Protein 5J8Q (pdb70)

CATH classification: 3.90.1150.10 (+1 more: 3.40.640.10)

Radius of gyration: 22.77 Å; Cα contacts (8 Å, |Δi|>4): 820; chains: 1; bounding box: 56×78×43 Å

Sequence (412 aa):
MNITDIREQFPILHQQVNGHDLVYLDSAATSQKPRAVIETLDKYYNQYNSNVHRGVHTLGTRATDGYEGAREKVRKFINAKSMAEIIFTKGTTTSLNMVALSSYARANLKPGDEVVITYMEHHANIIIPWQQAVKATGATLKYIPLQEDGTISLEDVRETVTSNTKIVAVSHVSNVLGTVNPIKEMAKIAHDNGAVIVVDGAQSTPHMKIDVQDLDCDFFALSSHKMCGPTGVGVLYGKKALLENMEPAEFGGEMIDFVGLYESTWKELPWKFEAGTPIIAGAIGLGAAIDFLEEIGLDEISRRHEHKLAAYALERFRQLDGVTVYGPEERAGLVTFNLDDVHPHDVATVLDAEGIAVRAGHHAQPLMKWLDVTATARASFYLYNTEEEIIDKLVEALQKTKEYFTNVFSGHHHHH

Structure (mmCIF, N/CA/C/O backbone):
data_5J8Q
#
_entry.id   5J8Q
#
_cell.length_a   93.191
_cell.length_b   93.191
_cell.length_c   130.543
_cell.angle_alpha   90.00
_cell.angle_beta   90.00
_cell.angle_gamma   120.00
#
_symmetry.space_group_name_H-M   'P 31 2 1'
#
loop_
_entity.id
_entity.type
_entity.pdbx_description
1 polymer 'Cysteine desulfurase SufS'
2 non-polymer "PYRIDOXAL-5'-PHOSPHATE"
3 non-polymer ALANINE
4 water water
#
loop_
_atom_site.group_PDB
_atom_site.id
_atom_site.type_symbol
_atom_site.label_atom_id
_atom_site.label_alt_id
_atom_site.label_comp_id
_atom_site.label_asym_id
_atom_site.label_entity_id
_atom_site.label_seq_id
_atom_site.pdbx_PDB_ins_code
_atom_site.Cartn_x
_atom_site.Cartn_y
_atom_site.Cartn_z
_atom_site.occupancy
_atom_site.B_iso_or_equiv
_atom_site.auth_seq_id
_atom_site.auth_comp_id
_atom_site.auth_asym_id
_atom_site.auth_atom_id
_atom_site.pdbx_PDB_model_num
ATOM 1 N N . MET A 1 1 ? 68.929 11.764 65.930 1.00 76.99 1 MET A N 1
ATOM 2 C CA . MET A 1 1 ? 68.281 13.002 65.396 1.00 74.26 1 MET A CA 1
ATOM 3 C C . MET A 1 1 ? 69.250 13.977 64.721 1.00 61.44 1 MET A C 1
ATOM 4 O O . MET A 1 1 ? 68.787 14.964 64.154 1.00 75.73 1 MET A O 1
ATOM 9 N N . ASN A 1 2 ? 70.571 13.772 64.795 1.00 57.72 2 ASN A N 1
ATOM 10 C CA . ASN A 1 2 ? 71.443 14.657 64.051 1.00 49.45 2 ASN A CA 1
ATOM 11 C C . ASN A 1 2 ? 70.863 14.859 62.615 1.00 37.80 2 ASN A C 1
ATOM 12 O O . ASN A 1 2 ? 70.775 13.911 61.822 1.00 39.93 2 ASN A O 1
ATOM 17 N N . ILE A 1 3 ? 70.467 16.088 62.286 1.00 38.45 3 ILE A N 1
ATOM 18 C CA . ILE A 1 3 ? 69.750 16.375 61.026 1.00 36.89 3 ILE A CA 1
ATOM 19 C C . ILE A 1 3 ? 70.639 16.178 59.811 1.00 33.73 3 ILE A C 1
ATOM 20 O O . ILE A 1 3 ? 70.148 15.771 58.727 1.00 29.85 3 ILE A O 1
ATOM 25 N N . THR A 1 4 ? 71.937 16.453 59.944 1.00 37.11 4 THR A N 1
ATOM 26 C CA . THR A 1 4 ? 72.857 16.153 58.833 1.00 39.41 4 THR A CA 1
ATOM 27 C C . THR A 1 4 ? 72.883 14.676 58.516 1.00 36.16 4 THR A C 1
ATOM 28 O O . THR A 1 4 ? 72.895 14.303 57.331 1.00 37.18 4 THR A O 1
ATOM 32 N N . ASP A 1 5 ? 72.900 13.838 59.561 1.00 36.84 5 ASP A N 1
ATOM 33 C CA . ASP A 1 5 ? 72.927 12.388 59.345 1.00 38.78 5 ASP A CA 1
ATOM 34 C C . ASP A 1 5 ? 71.622 11.902 58.777 1.00 35.25 5 ASP A C 1
ATOM 35 O O . ASP A 1 5 ? 71.630 10.921 58.034 1.00 34.20 5 ASP A O 1
ATOM 40 N N . ILE A 1 6 ? 70.504 12.512 59.179 1.00 31.27 6 ILE A N 1
ATOM 41 C CA . ILE A 1 6 ? 69.218 12.146 58.591 1.00 26.03 6 ILE A CA 1
ATOM 42 C C . ILE A 1 6 ? 69.215 12.482 57.096 1.00 24.14 6 ILE A C 1
ATOM 43 O O . ILE A 1 6 ? 68.894 11.627 56.259 1.00 23.06 6 ILE A O 1
ATOM 48 N N . ARG A 1 7 ? 69.604 13.726 56.778 1.00 23.92 7 ARG A N 1
ATOM 49 C CA . ARG A 1 7 ? 69.559 14.167 55.381 1.00 22.39 7 ARG A CA 1
ATOM 50 C C . ARG A 1 7 ? 70.474 13.334 54.492 1.00 24.00 7 ARG A C 1
ATOM 51 O O . ARG A 1 7 ? 70.152 13.134 53.303 1.00 24.94 7 ARG A O 1
ATOM 59 N N . GLU A 1 8 ? 71.569 12.826 55.059 1.00 23.55 8 GLU A N 1
ATOM 60 C CA . GLU A 1 8 ? 72.495 11.982 54.312 1.00 27.91 8 GLU A CA 1
ATOM 61 C C . GLU A 1 8 ? 71.859 10.682 53.777 1.00 26.39 8 GLU A C 1
ATOM 62 O O . GLU A 1 8 ? 72.336 10.131 52.801 1.00 27.49 8 GLU A O 1
ATOM 68 N N . GLN A 1 9 ? 70.789 10.215 54.409 1.00 24.36 9 GLN A N 1
ATOM 69 C CA . GLN A 1 9 ? 70.086 9.034 54.013 1.00 25.40 9 GLN A CA 1
ATOM 70 C C . GLN A 1 9 ? 69.118 9.241 52.830 1.00 22.88 9 GLN A C 1
ATOM 71 O O . GLN A 1 9 ? 68.623 8.257 52.310 1.00 24.13 9 GLN A O 1
ATOM 77 N N . PHE A 1 10 ? 68.885 10.490 52.388 1.00 21.49 10 PHE A N 1
ATOM 78 C CA . PHE A 1 10 ? 67.938 10.795 51.305 1.00 21.42 10 PHE A CA 1
ATOM 79 C C . PHE A 1 10 ? 68.683 11.292 50.073 1.00 23.05 10 PHE A C 1
ATOM 80 O O . PHE A 1 10 ? 68.993 12.480 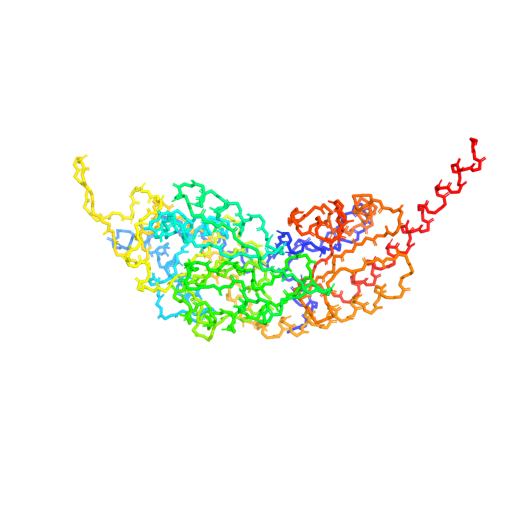49.954 1.00 23.44 10 PHE A O 1
ATOM 88 N N . PRO A 1 11 ? 68.994 10.379 49.138 1.00 22.54 11 PRO A N 1
ATOM 89 C CA . PRO A 1 11 ? 69.850 10.811 47.991 1.00 24.18 11 PRO A CA 1
ATOM 90 C C . PRO A 1 11 ? 69.295 11.921 47.197 1.00 22.04 11 PRO A C 1
ATOM 91 O O . PRO A 1 11 ? 70.071 12.726 46.643 1.00 23.08 11 PRO A O 1
ATOM 95 N N . ILE A 1 12 ? 67.990 11.991 47.100 1.00 19.23 12 ILE A N 1
ATOM 96 C CA . ILE A 1 12 ? 67.368 13.019 46.220 1.00 20.11 12 ILE A CA 1
ATOM 97 C C . ILE A 1 12 ? 67.605 14.471 46.667 1.00 20.69 12 ILE A C 1
ATOM 98 O O . ILE A 1 12 ? 67.527 15.382 45.860 1.00 21.87 12 ILE A O 1
ATOM 103 N N . LEU A 1 13 ? 67.897 14.686 47.957 1.00 20.36 13 LEU A N 1
ATOM 104 C CA . LEU A 1 13 ? 68.080 16.029 48.440 1.00 21.18 13 LEU A CA 1
ATOM 105 C C . LEU A 1 13 ? 69.400 16.670 47.956 1.00 23.70 13 LEU A C 1
ATOM 106 O O . LEU A 1 13 ? 69.563 17.883 48.021 1.00 26.98 13 LEU A O 1
ATOM 111 N N . HIS A 1 14 ? 70.338 15.845 47.477 1.00 24.57 14 HIS A N 1
ATOM 112 C CA . HIS A 1 14 ? 71.692 16.313 47.166 1.00 26.21 14 HIS A CA 1
ATOM 113 C C . HIS A 1 14 ? 71.847 16.607 45.679 1.00 24.94 14 HIS A C 1
ATOM 114 O O . HIS A 1 14 ? 72.532 15.905 44.960 1.00 28.57 14 HIS A O 1
ATOM 121 N N . GLN A 1 15 ? 71.131 17.620 45.218 1.00 24.01 15 GLN A N 1
ATOM 122 C CA . GLN A 1 15 ? 71.193 18.032 43.827 1.00 25.59 15 GLN A CA 1
ATOM 123 C C . GLN A 1 15 ? 70.838 19.494 43.722 1.00 25.06 15 GLN A C 1
ATOM 124 O O . GLN A 1 15 ? 70.343 20.080 44.676 1.00 25.18 15 GLN A O 1
ATOM 130 N N . GLN A 1 16 ? 71.088 20.063 42.553 1.00 25.92 16 GLN A N 1
ATOM 131 C CA . GLN A 1 16 ? 70.761 21.427 42.263 1.00 27.58 16 GLN A CA 1
ATOM 132 C C . GLN A 1 16 ? 69.642 21.502 41.239 1.00 29.15 16 GLN A C 1
ATOM 133 O O . GLN A 1 16 ? 69.543 20.655 40.322 1.00 30.13 16 GLN A O 1
ATOM 139 N N . VAL A 1 17 ? 68.834 22.544 41.381 1.00 26.99 17 VAL A N 1
ATOM 140 C CA . VAL A 1 17 ? 67.774 22.898 40.460 1.00 29.58 17 VAL A CA 1
ATOM 141 C C . VAL A 1 17 ? 68.012 24.340 40.023 1.00 30.95 17 VAL A C 1
ATOM 142 O O . VAL A 1 17 ? 68.127 25.196 40.870 1.00 30.11 17 VAL A O 1
ATOM 146 N N . ASN A 1 18 ? 68.068 24.599 38.705 1.00 31.63 18 ASN A N 1
ATOM 147 C CA . ASN A 1 18 ? 68.321 25.943 38.170 1.00 35.81 18 ASN A CA 1
ATOM 148 C C . ASN A 1 18 ? 69.582 26.604 38.806 1.00 36.09 18 ASN A C 1
ATOM 149 O O . ASN A 1 18 ? 69.653 27.804 38.996 1.00 40.09 18 ASN A O 1
ATOM 154 N N . GLY A 1 19 ? 70.581 25.787 39.101 1.00 36.69 19 GLY A N 1
ATOM 155 C CA . GLY A 1 19 ? 71.857 26.232 39.650 1.00 38.19 19 GLY A CA 1
ATOM 156 C C . GLY A 1 19 ? 71.839 26.592 41.119 1.00 35.13 19 GLY A C 1
ATOM 157 O O . GLY A 1 19 ? 72.786 27.206 41.614 1.00 41.04 19 GLY A O 1
ATOM 158 N N . HIS A 1 20 ? 70.805 26.167 41.827 1.00 31.49 20 HIS A N 1
ATOM 159 C CA . HIS A 1 20 ? 70.701 26.390 43.270 1.00 29.47 20 HIS A CA 1
ATOM 160 C C . HIS A 1 20 ? 70.522 25.047 43.965 1.00 28.15 20 HIS A C 1
ATOM 161 O O . HIS A 1 20 ? 69.866 24.144 43.425 1.00 28.64 20 HIS A O 1
ATOM 168 N N . ASP A 1 21 ? 71.002 24.926 45.185 1.00 29.38 21 ASP A N 1
ATOM 169 C CA . ASP A 1 21 ? 70.711 23.721 45.971 1.00 28.27 21 ASP A CA 1
ATOM 170 C C . ASP A 1 21 ? 69.187 23.565 46.111 1.00 27.31 21 ASP A C 1
ATOM 171 O O . ASP A 1 21 ? 68.450 24.510 46.394 1.00 27.78 21 ASP A O 1
ATOM 176 N N . LEU A 1 22 ? 68.728 22.350 45.879 1.00 24.69 22 LEU A N 1
ATOM 177 C CA . LEU A 1 22 ? 67.324 22.003 46.034 1.00 22.39 22 LEU A CA 1
ATOM 178 C C . LEU A 1 22 ? 66.875 22.282 47.467 1.00 22.45 22 LEU A C 1
ATOM 179 O O . LEU A 1 22 ? 67.546 21.896 48.425 1.00 22.30 22 LEU A O 1
ATOM 184 N N . VAL A 1 23 ? 65.734 22.943 47.584 1.00 21.68 23 VAL A N 1
ATOM 185 C CA . VAL A 1 23 ? 65.062 23.123 48.884 1.00 22.01 23 VAL A CA 1
ATOM 186 C C . VAL A 1 23 ? 63.660 22.547 48.684 1.00 21.44 23 VAL A C 1
ATOM 187 O O . VAL A 1 23 ? 62.776 23.182 48.110 1.00 22.57 23 VAL A O 1
ATOM 191 N N . TYR A 1 24 ? 63.472 21.309 49.136 1.00 21.23 24 TYR A N 1
ATOM 192 C CA . TYR A 1 24 ? 62.214 20.584 48.911 1.00 20.77 24 TYR A CA 1
ATOM 193 C C . TYR A 1 24 ? 61.235 20.840 50.057 1.00 20.58 24 TYR A C 1
ATOM 194 O O . TYR A 1 24 ? 61.438 20.325 51.134 1.00 22.96 24 TYR A O 1
ATOM 203 N N . LEU A 1 25 ? 60.224 21.676 49.811 1.00 19.50 25 LEU A N 1
ATOM 204 C CA . LEU A 1 25 ? 59.224 22.036 50.814 1.00 20.70 25 LEU A CA 1
ATOM 205 C C . LEU A 1 25 ? 57.841 21.627 50.337 1.00 21.37 25 LEU A C 1
ATOM 206 O O . LEU A 1 25 ? 56.881 22.386 50.472 1.00 21.14 25 LEU A O 1
ATOM 211 N N . ASP A 1 26 ? 57.726 20.423 49.770 1.00 20.73 26 ASP A N 1
ATOM 212 C CA . ASP A 1 26 ? 56.450 19.943 49.269 1.00 20.30 26 ASP A CA 1
ATOM 213 C C . ASP A 1 26 ? 56.143 18.530 49.755 1.00 20.60 26 ASP A C 1
ATOM 214 O O . ASP A 1 26 ? 55.491 17.751 49.058 1.00 20.38 26 ASP A O 1
ATOM 219 N N . SER A 1 27 ? 56.597 18.205 50.975 1.00 19.97 27 SER A N 1
ATOM 220 C CA . SER A 1 27 ? 56.346 16.888 51.541 1.00 20.42 27 SER A CA 1
ATOM 221 C C . SER A 1 27 ? 54.883 16.566 51.757 1.00 22.67 27 SER A C 1
ATOM 222 O O . SER A 1 27 ? 54.525 15.386 51.736 1.00 22.56 27 SER A O 1
ATOM 225 N N . ALA A 1 28 ? 54.033 17.562 51.941 1.00 21.82 28 ALA A N 1
ATOM 226 C CA . ALA A 1 28 ? 52.574 17.333 52.029 1.00 23.27 28 ALA A CA 1
ATOM 227 C C . ALA A 1 28 ? 51.954 16.819 50.738 1.00 23.45 28 ALA A C 1
ATOM 228 O O . ALA A 1 28 ? 50.891 16.265 50.783 1.00 28.02 28 ALA A O 1
ATOM 230 N N . ALA A 1 29 ? 52.614 17.066 49.603 1.00 20.01 29 ALA A N 1
ATOM 231 C CA . ALA A 1 29 ? 52.213 16.478 48.333 1.00 21.80 29 ALA A CA 1
ATOM 232 C C . ALA A 1 29 ? 52.766 15.062 48.214 1.00 20.42 29 ALA A C 1
ATOM 233 O O . ALA A 1 29 ? 52.025 14.148 47.872 1.00 21.63 29 ALA A O 1
ATOM 235 N N . THR A 1 30 ? 54.053 14.896 48.460 1.00 20.36 30 THR A N 1
ATOM 236 C CA . THR A 1 30 ? 54.664 13.580 48.613 1.00 18.62 30 THR A CA 1
ATOM 237 C C . THR A 1 30 ? 56.005 13.705 49.317 1.00 18.91 30 THR A C 1
ATOM 238 O O . THR A 1 30 ? 56.704 14.698 49.158 1.00 20.43 30 THR A O 1
ATOM 242 N N . SER A 1 31 ? 56.353 12.661 50.075 1.00 17.12 31 SER A N 1
ATOM 243 C CA . SER A 1 31 ? 57.621 12.668 50.817 1.00 17.60 31 SER A CA 1
ATOM 244 C C . SER A 1 31 ? 58.755 12.063 49.978 1.00 18.56 31 SER A C 1
ATOM 245 O O . SER A 1 31 ? 58.529 11.316 49.018 1.00 19.64 31 SER A O 1
ATOM 248 N N . GLN A 1 32 ? 59.966 12.365 50.378 1.00 18.20 32 GLN A N 1
ATOM 249 C CA . GLN A 1 32 ? 61.134 11.716 49.840 1.00 19.05 32 GLN A CA 1
ATOM 250 C C . GLN A 1 32 ? 61.532 10.459 50.609 1.00 19.82 32 GLN A C 1
ATOM 251 O O . GLN A 1 32 ? 61.061 10.237 51.719 1.00 20.69 32 GLN A O 1
ATOM 257 N N . LYS A 1 33 ? 62.336 9.590 49.993 1.00 19.46 33 LYS A N 1
ATOM 258 C CA . LYS A 1 33 ? 62.598 8.261 50.527 1.00 19.04 33 LYS A CA 1
ATOM 259 C C . LYS A 1 33 ? 64.047 8.088 50.936 1.00 19.99 33 LYS A C 1
ATOM 260 O O . LYS A 1 33 ? 64.981 8.527 50.234 1.00 21.32 33 LYS A O 1
ATOM 266 N N . PRO A 1 34 ? 64.263 7.433 52.063 1.00 19.27 34 PRO A N 1
ATOM 267 C CA . PRO A 1 34 ? 65.626 7.126 52.472 1.00 20.06 34 PRO A CA 1
ATOM 268 C C . PRO A 1 34 ? 66.167 5.885 51.749 1.00 19.94 34 PRO A C 1
ATOM 269 O O . PRO A 1 34 ? 65.380 5.050 51.266 1.00 20.18 34 PRO A O 1
ATOM 273 N N . ARG A 1 35 ? 67.482 5.733 51.764 1.00 20.27 35 ARG A N 1
ATOM 274 C CA . ARG A 1 35 ? 68.121 4.569 51.175 1.00 21.86 35 ARG A CA 1
ATOM 275 C C . ARG A 1 35 ? 67.563 3.252 51.735 1.00 21.26 35 ARG A C 1
ATOM 276 O O . ARG A 1 35 ? 67.428 2.297 51.005 1.00 23.13 35 ARG A O 1
ATOM 284 N N . ALA A 1 36 ? 67.242 3.209 53.022 1.00 21.34 36 ALA A N 1
ATOM 285 C CA . ALA A 1 36 ? 66.695 2.000 53.617 1.00 23.94 36 ALA A CA 1
ATOM 286 C C . ALA A 1 36 ? 65.452 1.480 52.893 1.00 22.43 36 ALA A C 1
ATOM 287 O O . ALA A 1 36 ? 65.282 0.284 52.748 1.00 24.52 36 ALA A O 1
ATOM 289 N N . VAL A 1 37 ? 64.599 2.404 52.441 1.00 19.80 37 VAL A N 1
ATOM 290 C CA . VAL A 1 37 ? 63.397 2.039 51.707 1.00 19.12 37 VAL A CA 1
ATOM 291 C C . VAL A 1 37 ? 63.716 1.642 50.253 1.00 18.82 37 VAL A C 1
ATOM 292 O O . VAL A 1 37 ? 63.253 0.597 49.750 1.00 19.42 37 VAL A O 1
ATOM 296 N N . ILE A 1 38 ? 64.522 2.454 49.613 1.00 18.36 38 ILE A N 1
ATOM 297 C CA . ILE A 1 38 ? 64.860 2.190 48.220 1.00 19.49 38 ILE A CA 1
ATOM 298 C C . ILE A 1 38 ? 65.591 0.837 48.082 1.00 21.12 38 ILE A C 1
ATOM 299 O O . ILE A 1 38 ? 65.269 0.008 47.207 1.00 21.42 38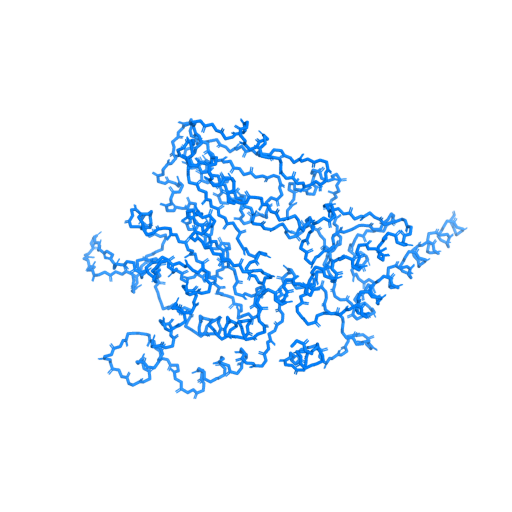 ILE A O 1
ATOM 304 N N . GLU A 1 39 ? 66.518 0.580 48.991 1.00 19.68 39 GLU A N 1
ATOM 305 C CA . GLU A 1 39 ? 67.261 -0.675 49.017 1.00 21.73 39 GLU A CA 1
ATOM 306 C C . GLU A 1 39 ? 66.395 -1.871 49.370 1.00 20.78 39 GLU A C 1
ATOM 307 O O . GLU A 1 39 ? 66.727 -3.002 48.983 1.00 21.95 39 GLU A O 1
ATOM 313 N N . THR A 1 40 ? 65.286 -1.636 50.092 1.00 19.95 40 THR A N 1
ATOM 314 C CA . THR A 1 40 ? 64.341 -2.718 50.401 1.00 20.08 40 THR A CA 1
ATOM 315 C C . THR A 1 40 ? 63.668 -3.169 49.106 1.00 19.22 40 THR A C 1
ATOM 316 O O . THR A 1 40 ? 63.480 -4.380 48.850 1.00 20.29 40 THR A O 1
ATOM 320 N N . LEU A 1 41 ? 63.275 -2.197 48.296 1.00 20.40 41 LEU A N 1
ATOM 321 C CA . LEU A 1 41 ? 62.673 -2.530 46.966 1.00 18.71 41 LEU A CA 1
ATOM 322 C C . LEU A 1 41 ? 63.671 -3.285 46.107 1.00 19.15 41 LEU A C 1
ATOM 323 O O . LEU A 1 41 ? 63.329 -4.288 45.466 1.00 20.05 41 LEU A O 1
ATOM 328 N N . ASP A 1 42 ? 64.922 -2.777 46.051 1.00 20.13 42 ASP A N 1
ATOM 329 C CA . ASP A 1 42 ? 65.936 -3.407 45.235 1.00 22.18 42 ASP A CA 1
ATOM 330 C C . ASP A 1 42 ? 66.165 -4.842 45.689 1.00 20.74 42 ASP A C 1
ATOM 331 O O . ASP A 1 42 ? 66.230 -5.748 44.859 1.00 22.38 42 ASP A O 1
ATOM 336 N N . LYS A 1 43 ? 66.262 -5.069 47.014 1.00 20.35 43 LYS A N 1
ATOM 337 C CA . LYS A 1 43 ? 66.516 -6.415 47.501 1.00 21.13 43 LYS A CA 1
ATOM 338 C C . LYS A 1 43 ? 65.383 -7.357 47.127 1.00 20.60 43 LYS A C 1
ATOM 339 O O . LYS A 1 43 ? 65.632 -8.526 46.775 1.00 21.36 43 LYS A O 1
ATOM 345 N N . TYR A 1 44 ? 64.157 -6.867 47.247 1.00 18.96 44 TYR A N 1
ATOM 346 C CA . TYR A 1 44 ? 62.976 -7.630 46.868 1.00 18.21 44 TYR A CA 1
ATOM 347 C C . TYR A 1 44 ? 63.095 -8.132 45.410 1.00 18.87 44 TYR A C 1
ATOM 348 O O . TYR A 1 44 ? 63.026 -9.339 45.136 1.00 18.16 44 TYR A O 1
ATOM 357 N N . TYR A 1 45 ? 63.253 -7.206 44.487 1.00 18.07 45 TYR A N 1
ATOM 358 C CA . TYR A 1 45 ? 63.297 -7.591 43.069 1.00 18.41 45 TYR A CA 1
ATOM 359 C C . TYR A 1 45 ? 64.566 -8.343 42.698 1.00 19.27 45 TYR A C 1
ATOM 360 O O . TYR A 1 45 ? 64.538 -9.190 41.800 1.00 20.72 45 TYR A O 1
ATOM 369 N N . ASN A 1 46 ? 65.678 -8.085 43.393 1.00 20.13 46 ASN A N 1
ATOM 370 C CA . ASN A 1 46 ? 66.918 -8.770 43.100 1.00 19.94 46 ASN A CA 1
ATOM 371 C C . ASN A 1 46 ? 66.967 -10.178 43.671 1.00 21.41 46 ASN A C 1
ATOM 372 O O . ASN A 1 46 ? 67.754 -10.976 43.190 1.00 22.08 46 ASN A O 1
ATOM 377 N N . GLN A 1 47 ? 66.218 -10.459 44.737 1.00 19.36 47 GLN A N 1
ATOM 378 C CA . GLN A 1 47 ? 66.436 -11.687 45.501 1.00 20.94 47 GLN A CA 1
ATOM 379 C C . GLN A 1 47 ? 65.238 -12.577 45.770 1.00 20.17 47 GLN A C 1
ATOM 380 O O . GLN A 1 47 ? 65.454 -13.784 45.817 1.00 21.07 47 GLN A O 1
ATOM 386 N N . TYR A 1 48 ? 64.031 -12.039 46.033 1.00 19.74 48 TYR A N 1
ATOM 387 C CA . TYR A 1 48 ? 62.951 -12.906 46.443 1.00 18.93 48 TYR A CA 1
ATOM 388 C C . TYR A 1 48 ? 61.543 -12.635 45.908 1.00 18.86 48 TYR A C 1
ATOM 389 O O . TYR A 1 48 ? 60.572 -13.136 46.432 1.00 21.70 48 TYR A O 1
ATOM 398 N N . ASN A 1 49 ? 61.446 -11.879 44.827 1.00 18.70 49 ASN A N 1
ATOM 399 C CA . ASN A 1 49 ? 60.166 -11.676 44.138 1.00 19.05 49 ASN A CA 1
ATOM 400 C C . ASN A 1 49 ? 59.560 -13.026 43.695 1.00 18.99 49 ASN A C 1
ATOM 401 O O . ASN A 1 49 ? 60.254 -13.873 43.089 1.00 20.06 49 ASN A O 1
ATOM 406 N N . SER A 1 50 ? 58.297 -13.170 44.022 1.00 18.46 50 SER A N 1
ATOM 407 C CA . SER A 1 50 ? 57.456 -14.313 43.655 1.00 18.40 50 SER A CA 1
ATOM 408 C C . SER A 1 50 ? 56.054 -13.948 44.082 1.00 19.85 50 SER A C 1
ATOM 409 O O . SER A 1 50 ? 55.854 -13.015 44.868 1.00 21.20 50 SER A O 1
ATOM 412 N N . ASN A 1 51 ? 55.059 -14.630 43.559 1.00 19.61 51 ASN A N 1
ATOM 413 C CA . ASN A 1 51 ? 53.696 -14.374 44.020 1.00 20.22 51 ASN A CA 1
ATOM 414 C C . ASN A 1 51 ? 53.541 -15.021 45.418 1.00 22.22 51 ASN A C 1
ATOM 415 O O . ASN A 1 51 ? 54.387 -15.773 45.868 1.00 25.34 51 ASN A O 1
ATOM 420 N N . VAL A 1 52 ? 52.510 -14.600 46.146 1.00 22.20 52 VAL A N 1
ATOM 421 C CA . VAL A 1 52 ? 52.333 -15.034 47.502 1.00 25.16 52 VAL A CA 1
ATOM 422 C C . VAL A 1 52 ? 51.563 -16.351 47.640 1.00 32.50 52 VAL A C 1
ATOM 423 O O . VAL A 1 52 ? 51.019 -16.900 46.643 1.00 38.72 52 VAL A O 1
ATOM 427 N N . HIS A 1 53 ? 51.554 -16.823 48.865 1.00 30.01 53 HIS A N 1
ATOM 428 C CA . HIS A 1 53 ? 51.140 -18.179 49.357 1.00 35.99 53 HIS A CA 1
ATOM 429 C C . HIS A 1 53 ? 52.390 -19.008 49.840 1.00 33.61 53 HIS A C 1
ATOM 430 O O . HIS A 1 53 ? 53.353 -19.255 49.076 1.00 34.94 53 HIS A O 1
ATOM 437 N N . ARG A 1 54 ? 52.399 -19.390 51.118 1.00 35.76 54 ARG A N 1
ATOM 438 C CA . ARG A 1 54 ? 53.435 -20.306 51.649 1.00 39.59 54 ARG A CA 1
ATOM 439 C C . ARG A 1 54 ? 53.183 -21.751 51.168 1.00 41.73 54 ARG A C 1
ATOM 440 O O . ARG A 1 54 ? 52.081 -22.090 50.697 1.00 39.17 54 ARG A O 1
ATOM 448 N N . GLY A 1 55 ? 54.201 -22.600 51.301 1.00 39.83 55 GLY A N 1
ATOM 449 C CA . GLY A 1 55 ? 53.982 -24.032 51.111 1.00 46.33 55 GLY A CA 1
ATOM 450 C C . GLY A 1 55 ? 54.056 -24.440 49.659 1.00 45.04 55 GLY A C 1
ATOM 451 O O . GLY A 1 55 ? 53.638 -25.581 49.278 1.00 42.28 55 GLY A O 1
ATOM 452 N N . VAL A 1 56 ? 54.583 -23.550 48.816 1.00 36.87 56 VAL A N 1
ATOM 453 C CA . VAL A 1 56 ? 54.725 -23.889 47.421 1.00 33.90 56 VAL A CA 1
ATOM 454 C C . VAL A 1 56 ? 56.197 -24.024 47.000 1.00 35.45 56 VAL A C 1
ATOM 455 O O . VAL A 1 56 ? 56.695 -25.151 46.654 1.00 40.21 56 VAL A O 1
ATOM 459 N N . HIS A 1 57 ? 56.893 -22.887 46.971 1.00 24.24 57 HIS A N 1
ATOM 460 C CA . HIS A 1 57 ? 58.335 -22.895 46.715 1.00 22.23 57 HIS A CA 1
ATOM 461 C C . HIS A 1 57 ? 59.066 -21.831 47.549 1.00 22.02 57 HIS A C 1
ATOM 462 O O . HIS A 1 57 ? 58.459 -20.953 48.140 1.00 24.46 57 HIS A O 1
ATOM 469 N N . THR A 1 58 ? 60.376 -21.907 47.569 1.00 22.97 58 THR A N 1
ATOM 470 C CA . THR A 1 58 ? 61.168 -21.147 48.499 1.00 23.42 58 THR A CA 1
ATOM 471 C C . THR A 1 58 ? 61.006 -19.629 48.329 1.00 22.21 58 THR A C 1
ATOM 472 O O . THR A 1 58 ? 60.822 -18.900 49.330 1.00 22.64 58 THR A O 1
ATOM 476 N N . LEU A 1 59 ? 61.156 -19.121 47.104 1.00 22.76 59 LEU A N 1
ATOM 477 C CA . LEU A 1 59 ? 61.031 -17.661 46.904 1.00 21.48 59 LEU A CA 1
ATOM 478 C C . LEU A 1 59 ? 59.591 -17.198 47.242 1.00 20.61 59 LEU A C 1
ATOM 479 O O . LEU A 1 59 ? 59.388 -16.132 47.814 1.00 22.20 59 LEU A O 1
ATOM 484 N N . GLY A 1 60 ? 58.597 -18.016 46.904 1.00 21.13 60 GLY A N 1
ATOM 485 C CA . GLY A 1 60 ? 57.208 -17.754 47.201 1.00 21.73 60 GLY A CA 1
ATOM 486 C C . GLY A 1 60 ? 56.991 -17.589 48.708 1.00 22.01 60 GLY A C 1
ATOM 487 O O . GLY A 1 60 ? 56.279 -16.691 49.157 1.00 21.62 60 GLY A O 1
ATOM 488 N N . THR A 1 61 ? 57.623 -18.467 49.481 1.00 21.01 61 THR A N 1
ATOM 489 C CA . THR A 1 61 ? 57.512 -18.390 50.937 1.00 23.01 61 THR A CA 1
ATOM 490 C C . THR A 1 61 ? 58.173 -17.099 51.448 1.00 21.79 61 THR A C 1
ATOM 491 O O . THR A 1 61 ? 57.628 -16.430 52.353 1.00 23.72 61 THR A O 1
ATOM 495 N N . ARG A 1 62 ? 59.348 -16.766 50.894 1.00 20.63 62 ARG A N 1
ATOM 496 C CA . ARG A 1 62 ? 60.053 -15.526 51.285 1.00 20.61 62 ARG A CA 1
ATOM 497 C C . ARG A 1 62 ? 59.217 -14.302 50.988 1.00 20.11 62 ARG A C 1
ATOM 498 O O . ARG A 1 62 ? 59.124 -13.373 51.813 1.00 20.17 62 ARG A O 1
ATOM 506 N N . ALA A 1 63 ? 58.616 -14.282 49.797 1.00 18.80 63 ALA A N 1
ATOM 507 C CA . ALA A 1 63 ? 57.769 -13.146 49.414 1.00 19.29 63 ALA A CA 1
ATOM 508 C C . ALA A 1 63 ? 56.572 -13.014 50.345 1.00 18.82 63 ALA A C 1
ATOM 509 O O . ALA A 1 63 ? 56.249 -11.907 50.800 1.00 19.40 63 ALA A O 1
ATOM 511 N N . THR A 1 64 ? 55.957 -14.145 50.668 1.00 19.60 64 THR A N 1
ATOM 512 C CA . THR A 1 64 ? 54.787 -14.143 51.523 1.00 19.72 64 THR A CA 1
ATOM 513 C C . THR A 1 64 ? 55.147 -13.680 52.913 1.00 19.67 64 THR A C 1
ATOM 514 O O . THR A 1 64 ? 54.428 -12.877 53.512 1.00 20.56 64 THR A O 1
ATOM 518 N N . ASP A 1 65 ? 56.272 -14.196 53.427 1.00 21.08 65 ASP A N 1
ATOM 519 C CA . ASP A 1 65 ? 56.700 -13.785 54.755 1.00 21.68 65 ASP A CA 1
ATOM 520 C C . ASP A 1 65 ? 57.002 -12.271 54.786 1.00 22.94 65 ASP A C 1
ATOM 521 O O . ASP A 1 65 ? 56.746 -11.626 55.822 1.00 21.89 65 ASP A O 1
ATOM 526 N N . GLY A 1 66 ? 57.613 -11.727 53.693 1.00 20.67 66 GLY A N 1
ATOM 527 C CA . GLY A 1 66 ? 57.832 -10.313 53.610 1.00 20.65 66 GLY A CA 1
ATOM 528 C C . GLY A 1 66 ? 56.519 -9.493 53.675 1.00 19.31 66 GLY A C 1
ATOM 529 O O . GLY A 1 66 ? 56.409 -8.498 54.399 1.00 19.16 66 GLY A O 1
ATOM 530 N N . TYR A 1 67 ? 55.556 -9.926 52.867 1.00 18.01 67 TYR A N 1
ATOM 531 C CA . TYR A 1 67 ? 54.271 -9.258 52.710 1.00 17.78 67 TYR A CA 1
ATOM 532 C C . TYR A 1 67 ? 53.458 -9.262 54.034 1.00 18.75 67 TYR A C 1
ATOM 533 O O . TYR A 1 67 ? 53.023 -8.218 54.515 1.00 19.34 67 TYR A O 1
ATOM 542 N N . GLU A 1 68 ? 53.278 -10.443 54.587 1.00 19.12 68 GLU A N 1
ATOM 543 C CA . GLU A 1 68 ? 52.551 -10.565 55.807 1.00 19.26 68 GLU A CA 1
ATOM 544 C C . GLU A 1 68 ? 53.350 -9.949 56.989 1.00 19.58 68 GLU A C 1
ATOM 545 O O . GLU A 1 68 ? 52.739 -9.472 57.968 1.00 19.15 68 GLU A O 1
ATOM 551 N N . GLY A 1 69 ? 54.679 -10.040 56.952 1.00 18.94 69 GLY A N 1
ATOM 552 C CA . GLY A 1 69 ? 55.545 -9.364 57.932 1.00 21.52 69 GLY A CA 1
ATOM 553 C C . GLY A 1 69 ? 55.313 -7.843 57.912 1.00 20.24 69 GLY A C 1
ATOM 554 O O . GLY A 1 69 ? 55.200 -7.208 58.971 1.00 20.54 69 GLY A O 1
ATOM 555 N N . ALA A 1 70 ? 55.124 -7.277 56.731 1.00 18.10 70 ALA A N 1
ATOM 556 C CA . ALA A 1 70 ? 54.808 -5.859 56.640 1.00 18.86 70 ALA A CA 1
ATOM 557 C C . ALA A 1 70 ? 53.426 -5.523 57.240 1.00 19.26 70 ALA A C 1
ATOM 558 O O . ALA A 1 70 ? 53.254 -4.489 57.885 1.00 18.02 70 ALA A O 1
ATOM 560 N N . ARG A 1 71 ? 52.451 -6.405 57.043 1.00 17.31 71 ARG A N 1
ATOM 561 C CA . ARG A 1 71 ? 51.160 -6.226 57.649 1.00 18.13 71 ARG A CA 1
ATOM 562 C C . ARG A 1 71 ? 51.259 -6.126 59.160 1.00 17.57 71 ARG A C 1
ATOM 563 O O . ARG A 1 71 ? 50.609 -5.256 59.763 1.00 19.03 71 ARG A O 1
ATOM 571 N N . GLU A 1 72 ? 52.077 -6.984 59.757 1.00 17.74 72 GLU A N 1
ATOM 572 C CA . GLU A 1 72 ? 52.266 -6.920 61.209 1.00 17.55 72 GLU A CA 1
ATOM 573 C C . GLU A 1 72 ? 52.971 -5.646 61.638 1.00 18.55 72 GLU A C 1
ATOM 574 O O . GLU A 1 72 ? 52.640 -5.082 62.691 1.00 20.85 72 GLU A O 1
ATOM 580 N N . LYS A 1 73 ? 53.955 -5.180 60.846 1.00 18.71 73 LYS A N 1
ATOM 581 C CA . LYS A 1 73 ? 54.597 -3.891 61.157 1.00 17.95 73 LYS A CA 1
ATOM 582 C C . LYS A 1 73 ? 53.580 -2.739 61.191 1.00 18.20 73 LYS A C 1
ATOM 583 O O . LYS A 1 73 ? 53.651 -1.878 62.072 1.00 19.69 73 LYS A O 1
ATOM 589 N N . VAL A 1 74 ? 52.645 -2.728 60.219 1.00 16.99 74 VAL A N 1
ATOM 590 C CA . VAL A 1 74 ? 51.610 -1.744 60.196 1.00 18.29 74 VAL A CA 1
ATOM 591 C C . VAL A 1 74 ? 50.723 -1.867 61.452 1.00 18.01 74 VAL A C 1
ATOM 592 O O . VAL A 1 74 ? 50.387 -0.861 62.088 1.00 18.92 74 VAL A O 1
ATOM 596 N N . ARG A 1 75 ? 50.294 -3.090 61.734 1.00 18.25 75 ARG A N 1
ATOM 597 C CA . ARG A 1 75 ? 49.451 -3.306 62.899 1.00 18.97 75 ARG A CA 1
ATOM 598 C C . ARG A 1 75 ? 50.081 -2.694 64.151 1.00 19.30 75 ARG A C 1
ATOM 599 O O . ARG A 1 75 ? 49.410 -1.980 64.909 1.00 20.06 75 ARG A O 1
ATOM 607 N N . LYS A 1 76 ? 51.332 -3.026 64.380 1.00 18.67 76 LYS A N 1
ATOM 608 C CA . LYS A 1 76 ? 52.067 -2.504 65.543 1.00 19.77 76 LYS A CA 1
ATOM 609 C C . LYS A 1 76 ? 52.164 -0.955 65.520 1.00 22.10 76 LYS A C 1
ATOM 610 O O . LYS A 1 76 ? 52.004 -0.301 66.555 1.00 22.84 76 LYS A O 1
ATOM 616 N N . PHE A 1 77 ? 52.472 -0.399 64.336 1.00 19.52 77 PHE A N 1
ATOM 617 C CA . PHE A 1 77 ? 52.697 1.008 64.156 1.00 19.76 77 PHE A CA 1
ATOM 618 C C . PHE A 1 77 ? 51.492 1.878 64.501 1.00 20.30 77 PHE A C 1
ATOM 619 O O . PHE A 1 77 ? 51.667 2.920 65.112 1.00 21.66 77 PHE A O 1
ATOM 627 N N . ILE A 1 78 ? 50.279 1.406 64.184 1.00 18.81 78 ILE A N 1
ATOM 628 C CA . ILE A 1 78 ? 49.072 2.137 64.515 1.00 19.42 78 ILE A CA 1
ATOM 629 C C . ILE A 1 78 ? 48.338 1.594 65.759 1.00 19.78 78 ILE A C 1
ATOM 630 O O . ILE A 1 78 ? 47.294 2.104 66.127 1.00 20.72 78 ILE A O 1
ATOM 635 N N . ASN A 1 79 ? 48.925 0.572 66.387 1.00 19.26 79 ASN A N 1
ATOM 636 C CA . ASN A 1 79 ? 48.384 -0.088 67.569 1.00 21.11 79 ASN A CA 1
ATOM 637 C C . ASN A 1 79 ? 46.984 -0.685 67.341 1.00 21.20 79 ASN A C 1
ATOM 638 O O . ASN A 1 79 ? 46.095 -0.610 68.185 1.00 22.64 79 ASN A O 1
ATOM 643 N N . ALA A 1 80 ? 46.763 -1.289 66.174 1.00 19.96 80 ALA A N 1
ATOM 644 C CA . ALA A 1 80 ? 45.562 -2.063 65.973 1.00 21.10 80 ALA A CA 1
ATOM 645 C C . ALA A 1 80 ? 45.665 -3.391 66.768 1.00 19.42 80 ALA A C 1
ATOM 646 O O . ALA A 1 80 ? 46.746 -3.865 67.059 1.00 21.28 80 ALA A O 1
ATOM 648 N N . LYS A 1 81 ? 44.510 -3.939 67.119 1.00 21.29 81 LYS A N 1
ATOM 649 C CA . LYS A 1 81 ? 44.454 -5.221 67.848 1.00 20.59 81 LYS A CA 1
ATOM 650 C C . LYS A 1 81 ? 44.895 -6.422 67.029 1.00 21.26 81 LYS A C 1
ATOM 651 O O . LYS A 1 81 ? 45.484 -7.335 67.558 1.00 23.03 81 LYS A O 1
ATOM 657 N N . SER A 1 82 ? 44.596 -6.414 65.722 1.00 21.02 82 SER A N 1
ATOM 658 C CA . SER A 1 82 ? 44.772 -7.592 64.910 1.00 21.16 82 SER A CA 1
ATOM 659 C C . SER A 1 82 ? 45.150 -7.225 63.479 1.00 19.25 82 SER A C 1
ATOM 660 O O . SER A 1 82 ? 44.661 -6.208 62.933 1.00 20.32 82 SER A O 1
ATOM 663 N N . MET A 1 83 ? 45.905 -8.126 62.855 1.00 20.19 83 MET A N 1
ATOM 664 C CA . MET A 1 83 ? 46.211 -8.035 61.413 1.00 20.55 83 MET A CA 1
ATOM 665 C C . MET A 1 83 ? 44.956 -8.181 60.561 1.00 21.59 83 MET A C 1
ATOM 666 O O . MET A 1 83 ? 44.951 -7.732 59.398 1.00 22.19 83 MET A O 1
ATOM 671 N N . ALA A 1 84 ? 43.891 -8.783 61.104 1.00 20.68 84 ALA A N 1
ATOM 672 C CA . ALA A 1 84 ? 42.607 -8.835 60.409 1.00 22.47 84 ALA A CA 1
ATOM 673 C C . ALA A 1 84 ? 42.038 -7.458 60.086 1.00 22.08 84 ALA A C 1
ATOM 674 O O . ALA A 1 84 ? 41.214 -7.320 59.228 1.00 21.99 84 ALA A O 1
ATOM 676 N N . GLU A 1 85 ? 42.467 -6.450 60.843 1.00 19.88 85 GLU A N 1
ATOM 677 C CA . GLU A 1 85 ? 41.989 -5.079 60.736 1.00 18.69 85 GLU A CA 1
ATOM 678 C C . GLU A 1 85 ? 42.861 -4.228 59.821 1.00 18.43 85 GLU A C 1
ATOM 679 O O . GLU A 1 85 ? 42.548 -3.041 59.652 1.00 20.48 85 GLU A O 1
ATOM 685 N N . ILE A 1 86 ? 43.915 -4.804 59.260 1.00 18.42 86 ILE A N 1
ATOM 686 C CA . ILE A 1 86 ? 44.877 -4.053 58.422 1.00 18.16 86 ILE A CA 1
ATOM 687 C C . ILE A 1 86 ? 44.776 -4.538 56.968 1.00 17.97 86 ILE A C 1
ATOM 688 O O . ILE A 1 86 ? 45.141 -5.670 56.650 1.00 19.55 86 ILE A O 1
ATOM 693 N N . ILE A 1 87 ? 44.215 -3.699 56.127 1.00 17.57 87 ILE A N 1
ATOM 694 C CA . ILE A 1 87 ? 44.030 -3.981 54.715 1.00 17.88 87 ILE A CA 1
ATOM 695 C C . ILE A 1 87 ? 44.984 -3.113 53.863 1.00 17.35 87 ILE A C 1
ATOM 696 O O . ILE A 1 87 ? 44.973 -1.890 53.988 1.00 18.75 87 ILE A O 1
ATOM 701 N N . PHE A 1 88 ? 45.765 -3.744 52.988 1.00 17.66 88 PHE A N 1
ATOM 702 C CA . PHE A 1 88 ? 46.565 -3.012 52.041 1.00 17.18 88 PHE A CA 1
ATOM 703 C C . PHE A 1 88 ? 45.710 -2.570 50.870 1.00 19.88 88 PHE A C 1
ATOM 704 O O . PHE A 1 88 ? 44.934 -3.360 50.309 1.00 19.87 88 PHE A O 1
ATOM 712 N N . THR A 1 89 ? 45.874 -1.307 50.494 1.00 18.23 89 THR A N 1
ATOM 713 C CA . THR A 1 89 ? 45.141 -0.692 49.357 1.00 17.78 89 THR A CA 1
ATOM 714 C C . THR A 1 89 ? 46.123 0.089 48.508 1.00 18.03 89 THR A C 1
ATOM 715 O O . THR A 1 89 ? 47.320 0.154 48.834 1.00 18.61 89 THR A O 1
ATOM 719 N N . LYS A 1 90 ? 45.625 0.741 47.468 1.00 19.48 90 LYS A N 1
ATOM 720 C CA . LYS A 1 90 ? 46.438 1.592 46.628 1.00 20.79 90 LYS A CA 1
ATOM 721 C C . LYS A 1 90 ? 46.807 2.925 47.285 1.00 20.22 90 LYS A C 1
ATOM 722 O O . LYS A 1 90 ? 47.694 3.633 46.788 1.00 22.07 90 LYS A O 1
ATOM 728 N N . GLY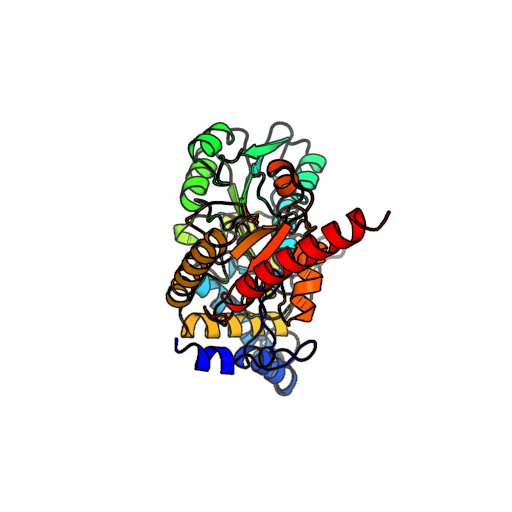 A 1 91 ? 46.107 3.319 48.354 1.00 19.19 91 GLY A N 1
ATOM 729 C CA . GLY A 1 91 ? 46.337 4.633 48.942 1.00 19.65 91 GLY A CA 1
ATOM 730 C C . GLY A 1 91 ? 45.129 5.084 49.744 1.00 19.20 91 GLY A C 1
ATOM 731 O O . GLY A 1 91 ? 44.089 4.429 49.768 1.00 19.07 91 GLY A O 1
ATOM 732 N N . THR A 1 92 ? 45.266 6.234 50.362 1.00 17.79 92 THR A N 1
ATOM 733 C CA . THR A 1 92 ? 44.184 6.793 51.207 1.00 18.09 92 THR A CA 1
ATOM 734 C C . THR A 1 92 ? 42.913 6.920 50.414 1.00 18.56 92 THR A C 1
ATOM 735 O O . THR A 1 92 ? 41.823 6.618 50.901 1.00 18.48 92 THR A O 1
ATOM 739 N N . THR A 1 93 ? 43.027 7.470 49.213 1.00 17.31 93 THR A N 1
ATOM 740 C CA . THR A 1 93 ? 41.804 7.667 48.394 1.00 19.23 93 THR A CA 1
ATOM 741 C C . THR A 1 93 ? 41.049 6.340 48.185 1.00 17.89 93 THR A C 1
ATOM 742 O O . THR A 1 93 ? 39.825 6.284 48.382 1.00 18.30 93 THR A O 1
ATOM 746 N N . THR A 1 94 ? 41.768 5.279 47.830 1.00 18.19 94 THR A N 1
ATOM 747 C CA . THR A 1 94 ? 41.108 4.004 47.623 1.00 18.91 94 THR A CA 1
ATOM 748 C C . THR A 1 94 ? 40.495 3.504 48.943 1.00 17.66 94 THR A C 1
ATOM 749 O O . THR A 1 94 ? 39.371 2.991 48.958 1.00 19.72 94 THR A O 1
ATOM 753 N N . SER A 1 95 ? 41.255 3.644 50.055 1.00 16.83 95 SER A N 1
ATOM 754 C CA . SER A 1 95 ? 40.743 3.234 51.363 1.00 18.56 95 SER A CA 1
ATOM 755 C C . SER A 1 95 ? 39.374 3.893 51.702 1.00 20.00 95 SER A C 1
ATOM 756 O O . SER A 1 95 ? 38.412 3.211 52.161 1.00 19.65 95 SER A O 1
ATOM 759 N N . LEU A 1 96 ? 39.299 5.217 51.498 1.00 18.02 96 LEU A N 1
ATOM 760 C CA . LEU A 1 96 ? 38.083 5.969 51.794 1.00 19.88 96 LEU A CA 1
ATOM 761 C C . LEU A 1 96 ? 36.933 5.543 50.846 1.00 19.24 96 LEU A C 1
ATOM 762 O O . LEU A 1 96 ? 35.774 5.386 51.255 1.00 20.17 96 LEU A O 1
ATOM 767 N N . ASN A 1 97 ? 37.273 5.309 49.572 1.00 18.83 97 ASN A N 1
ATOM 768 C CA . ASN A 1 97 ? 36.282 4.791 48.646 1.00 19.47 97 ASN A CA 1
ATOM 769 C C . ASN A 1 97 ? 35.711 3.428 49.042 1.00 19.86 97 ASN A C 1
ATOM 770 O O . ASN A 1 97 ? 34.522 3.152 48.828 1.00 21.68 97 ASN A O 1
ATOM 775 N N . MET A 1 98 ? 36.576 2.575 49.565 1.00 19.49 98 MET A N 1
ATOM 776 C CA . MET A 1 98 ? 36.150 1.260 50.013 1.00 20.25 98 MET A CA 1
ATOM 777 C C . MET A 1 98 ? 35.147 1.367 51.148 1.00 20.77 98 MET A C 1
ATOM 778 O O . MET A 1 98 ? 34.162 0.624 51.169 1.00 21.34 98 MET A O 1
ATOM 783 N N . VAL A 1 99 ? 35.408 2.262 52.097 1.00 19.91 99 VAL A N 1
ATOM 784 C CA . VAL A 1 99 ? 34.437 2.496 53.164 1.00 20.96 99 VAL A CA 1
ATOM 785 C C . VAL A 1 99 ? 33.121 3.040 52.590 1.00 21.50 99 VAL A C 1
ATOM 786 O O . VAL A 1 99 ? 32.043 2.581 52.982 1.00 22.53 99 VAL A O 1
ATOM 790 N N . ALA A 1 100 ? 33.208 4.002 51.684 1.00 21.25 100 ALA A N 1
ATOM 791 C CA . ALA A 1 100 ? 31.987 4.580 51.064 1.00 22.10 100 ALA A CA 1
ATOM 792 C C . ALA A 1 100 ? 31.141 3.527 50.290 1.00 23.08 100 ALA A C 1
ATOM 793 O O . ALA A 1 100 ? 29.921 3.508 50.397 1.00 27.02 100 ALA A O 1
ATOM 795 N N . LEU A 1 101 ? 31.814 2.615 49.596 1.00 23.09 101 LEU A N 1
ATOM 796 C CA . LEU A 1 101 ? 31.171 1.620 48.787 1.00 23.51 101 LEU A CA 1
ATOM 797 C C . LEU A 1 101 ? 30.585 0.490 49.639 1.00 25.13 101 LEU A C 1
ATOM 798 O O . LEU A 1 101 ? 29.429 0.088 49.455 1.00 30.27 101 LEU A O 1
ATOM 803 N N . SER A 1 102 ? 31.392 -0.055 50.529 1.00 23.92 102 SER A N 1
ATOM 804 C CA A SER A 1 102 ? 31.053 -1.294 51.260 0.61 24.84 102 SER A CA 1
ATOM 805 C CA B SER A 1 102 ? 31.037 -1.272 51.264 0.39 25.15 102 SER A CA 1
ATOM 806 C C . SER A 1 102 ? 30.364 -1.035 52.611 1.00 25.89 102 SER A C 1
ATOM 807 O O . SER A 1 102 ? 29.703 -1.928 53.145 1.00 31.65 102 SER A O 1
ATOM 812 N N . TYR A 1 103 ? 30.618 0.104 53.226 1.00 22.79 103 TYR A N 1
ATOM 813 C CA . TYR A 1 103 ? 29.933 0.432 54.483 1.00 24.28 103 TYR A CA 1
ATOM 814 C C . TYR A 1 103 ? 28.783 1.420 54.203 1.00 24.58 103 TYR A C 1
ATOM 815 O O . TYR A 1 103 ? 27.615 1.138 54.528 1.00 27.08 103 TYR A O 1
ATOM 824 N N . ALA A 1 104 ? 29.068 2.586 53.610 1.00 25.07 104 ALA A N 1
ATOM 825 C CA . ALA A 1 104 ? 28.030 3.625 53.495 1.00 26.78 104 ALA A CA 1
ATOM 826 C C . ALA A 1 104 ? 26.897 3.231 52.580 1.00 28.55 104 ALA A C 1
ATOM 827 O O . ALA A 1 104 ? 25.689 3.332 52.956 1.00 32.13 104 ALA A O 1
ATOM 829 N N . ARG A 1 105 ? 27.236 2.742 51.394 1.00 28.85 105 ARG A N 1
ATOM 830 C CA . ARG A 1 105 ? 26.148 2.324 50.461 1.00 31.18 105 ARG A CA 1
ATOM 831 C C . ARG A 1 105 ? 25.276 1.185 50.974 1.00 34.00 105 ARG A C 1
ATOM 832 O O . ARG A 1 105 ? 24.147 1.082 50.558 1.00 37.94 105 ARG A O 1
ATOM 840 N N . ALA A 1 106 ? 25.748 0.423 51.955 1.00 35.37 106 ALA A N 1
ATOM 841 C CA . ALA A 1 106 ? 24.998 -0.662 52.608 1.00 41.39 106 ALA A CA 1
ATOM 842 C C . ALA A 1 106 ? 24.194 -0.248 53.860 1.00 37.87 106 ALA A C 1
ATOM 843 O O . ALA A 1 106 ? 23.316 -0.943 54.243 1.00 48.85 106 ALA A O 1
ATOM 845 N N . ASN A 1 107 ? 24.576 0.862 54.494 1.00 36.56 107 ASN A N 1
ATOM 846 C CA . ASN A 1 107 ? 24.004 1.288 55.775 1.00 41.55 107 ASN A CA 1
ATOM 847 C C . ASN A 1 107 ? 23.289 2.628 55.763 1.00 43.40 107 ASN A C 1
ATOM 848 O O . ASN A 1 107 ? 22.898 3.102 56.808 1.00 60.00 107 ASN A O 1
ATOM 853 N N . LEU A 1 108 ? 23.144 3.259 54.625 1.00 32.87 108 LEU A N 1
ATOM 854 C CA . LEU A 1 108 ? 22.450 4.530 54.548 1.00 31.92 108 LEU A CA 1
ATOM 855 C C . LEU A 1 108 ? 21.083 4.350 53.872 1.00 32.78 108 LEU A C 1
ATOM 856 O O . LEU A 1 108 ? 20.926 3.625 52.868 1.00 32.30 108 LEU A O 1
ATOM 861 N N . LYS A 1 109 ? 20.108 5.046 54.416 1.00 34.19 109 LYS A N 1
ATOM 862 C CA . LYS A 1 109 ? 18.758 5.124 53.818 1.00 36.23 109 LYS A CA 1
ATOM 863 C C . LYS A 1 109 ? 18.284 6.580 53.885 1.00 37.04 109 LYS A C 1
ATOM 864 O O . LYS A 1 109 ? 18.925 7.414 54.570 1.00 34.58 109 LYS A O 1
ATOM 870 N N . PRO A 1 110 ? 17.190 6.917 53.172 1.00 36.92 110 PRO A N 1
ATOM 871 C CA . PRO A 1 110 ? 16.630 8.281 53.257 1.00 39.28 110 PRO A CA 1
ATOM 872 C C . PRO A 1 110 ? 16.409 8.719 54.700 1.00 38.88 110 PRO A C 1
ATOM 873 O O . PRO A 1 110 ? 15.927 7.928 55.519 1.00 39.79 110 PRO A O 1
ATOM 877 N N . GLY A 1 111 ? 16.822 9.940 55.022 1.00 36.31 111 GLY A N 1
ATOM 878 C CA . GLY A 1 111 ? 16.757 10.443 56.400 1.00 38.24 111 GLY A CA 1
ATOM 879 C C . GLY A 1 111 ? 18.069 10.328 57.176 1.00 36.79 111 GLY A C 1
ATOM 880 O O . GLY A 1 111 ? 18.280 11.092 58.104 1.00 39.43 111 GLY A O 1
ATOM 881 N N . ASP A 1 112 ? 18.951 9.398 56.793 1.00 33.88 112 ASP A N 1
ATOM 882 C CA . ASP A 1 112 ? 20.252 9.238 57.435 1.00 31.67 112 ASP A CA 1
ATOM 883 C C . ASP A 1 112 ? 21.184 10.334 56.956 1.00 30.49 112 ASP A C 1
ATOM 884 O O . ASP A 1 112 ? 21.005 10.884 55.864 1.00 31.35 112 ASP A O 1
ATOM 889 N N . GLU A 1 113 ? 22.187 10.631 57.765 1.00 30.16 113 GLU A N 1
ATOM 890 C CA . GLU A 1 113 ? 23.123 11.698 57.459 1.00 28.87 113 GLU A CA 1
ATOM 891 C C . GLU A 1 113 ? 24.571 11.208 57.464 1.00 27.03 113 GLU A C 1
ATOM 892 O O . GLU A 1 113 ? 24.961 10.328 58.263 1.00 27.44 113 GLU A O 1
ATOM 898 N N . VAL A 1 114 ? 25.348 11.788 56.552 1.00 26.72 114 VAL A N 1
ATOM 899 C CA . VAL A 1 114 ? 26.823 11.724 56.574 1.00 25.30 114 VAL A CA 1
ATOM 900 C C . VAL A 1 114 ? 27.296 13.118 56.894 1.00 23.72 114 VAL A C 1
ATOM 901 O O . VAL A 1 114 ? 26.868 14.101 56.247 1.00 25.87 114 VAL A O 1
ATOM 905 N N . VAL A 1 115 ? 28.131 13.226 57.928 1.00 24.11 115 VAL A N 1
ATOM 906 C CA . VAL A 1 115 ? 28.620 14.528 58.365 1.00 24.35 115 VAL A CA 1
ATOM 907 C C . VAL A 1 115 ? 30.118 14.632 58.126 1.00 24.10 115 VAL A C 1
ATOM 908 O O . VAL A 1 115 ? 30.888 13.772 58.601 1.00 24.38 115 VAL A O 1
ATOM 912 N N . ILE A 1 116 ? 30.504 15.665 57.367 1.00 24.40 116 ILE A N 1
ATOM 913 C CA . ILE A 1 116 ? 31.906 15.981 57.073 1.00 23.79 116 ILE A CA 1
ATOM 914 C C . ILE A 1 116 ? 32.216 17.427 57.497 1.00 24.54 116 ILE A C 1
ATOM 915 O O . ILE A 1 116 ? 31.503 17.989 58.258 1.00 26.45 116 ILE A O 1
ATOM 920 N N . THR A 1 117 ? 33.367 17.944 57.148 1.00 24.55 117 THR A N 1
ATOM 921 C CA . THR A 1 117 ? 33.773 19.319 57.490 1.00 25.66 117 THR A CA 1
ATOM 922 C C . THR A 1 117 ? 34.195 20.081 56.235 1.00 26.62 117 THR A C 1
ATOM 923 O O . THR A 1 117 ? 34.482 19.470 55.227 1.00 26.85 117 THR A O 1
ATOM 927 N N . TYR A 1 118 ? 34.242 21.419 56.315 1.00 26.51 118 TYR A N 1
ATOM 928 C CA . TYR A 1 118 ? 34.662 22.229 55.188 1.00 27.10 118 TYR A CA 1
ATOM 929 C C . TYR A 1 118 ? 36.119 22.088 54.851 1.00 26.63 118 TYR A C 1
ATOM 930 O O . TYR A 1 118 ? 36.526 22.568 53.762 1.00 27.84 118 TYR A O 1
ATOM 939 N N . MET A 1 119 ? 36.932 21.554 55.772 1.00 25.59 119 MET A N 1
ATOM 940 C CA . MET A 1 119 ? 38.391 21.454 55.512 1.00 28.32 119 MET A CA 1
ATOM 941 C C . MET A 1 119 ? 38.792 20.139 54.858 1.00 27.58 119 MET A C 1
ATOM 942 O O . MET A 1 119 ? 39.973 19.913 54.646 1.00 28.62 119 MET A O 1
ATOM 947 N N . GLU A 1 120 ? 37.843 19.259 54.530 1.00 24.31 120 GLU A N 1
ATOM 948 C CA . GLU A 1 120 ? 38.255 17.942 54.011 1.00 24.04 120 GLU A CA 1
ATOM 949 C C . GLU A 1 120 ? 38.933 18.034 52.649 1.00 23.38 120 GLU A C 1
ATOM 950 O O . GLU A 1 120 ? 38.576 18.867 51.824 1.00 24.05 120 GLU A O 1
ATOM 956 N N . HIS A 1 121 ? 39.876 17.121 52.431 1.00 21.41 121 HIS A N 1
ATOM 957 C CA . HIS A 1 121 ? 40.455 16.874 51.153 1.00 21.09 121 HIS A CA 1
ATOM 958 C C . HIS A 1 121 ? 39.345 16.228 50.296 1.00 20.19 121 HIS A C 1
ATOM 959 O O . HIS A 1 121 ? 38.477 15.521 50.797 1.00 22.23 121 HIS A O 1
ATOM 966 N N . HIS A 1 122 ? 39.448 16.415 48.984 1.00 21.06 122 HIS A N 1
ATOM 967 C CA . HIS A 1 122 ? 38.482 15.805 48.034 1.00 21.90 122 HIS A CA 1
ATOM 968 C C . HIS A 1 122 ? 38.271 14.271 48.205 1.00 20.61 122 HIS A C 1
ATOM 969 O O . HIS A 1 122 ? 37.184 13.773 47.999 1.00 21.85 122 HIS A O 1
ATOM 976 N N . ALA A 1 123 ? 39.332 13.554 48.601 1.00 20.32 123 ALA A N 1
ATOM 977 C CA . ALA A 1 123 ? 39.255 12.144 48.836 1.00 21.12 123 ALA A CA 1
ATOM 978 C C . ALA A 1 123 ? 38.250 11.791 49.930 1.00 20.54 123 ALA A C 1
ATOM 979 O O . ALA A 1 123 ? 37.703 10.706 49.918 1.00 21.49 123 ALA A O 1
ATOM 981 N N . ASN A 1 124 ? 38.053 12.719 50.868 1.00 19.78 124 ASN A N 1
ATOM 982 C CA . ASN A 1 124 ? 37.122 12.559 51.934 1.00 21.20 124 ASN A CA 1
ATOM 983 C C . ASN A 1 124 ? 35.882 13.441 51.790 1.00 22.07 124 ASN A C 1
ATOM 984 O O . ASN A 1 124 ? 35.193 13.747 52.805 1.00 22.81 124 ASN A O 1
ATOM 989 N N . ILE A 1 125 ? 35.567 13.801 50.539 1.00 20.83 125 ILE A N 1
ATOM 990 C CA . ILE A 1 125 ? 34.322 14.503 50.206 1.00 20.97 125 ILE A CA 1
ATOM 991 C C . ILE A 1 125 ? 33.549 13.774 49.094 1.00 20.56 125 ILE A C 1
ATOM 992 O O . ILE A 1 125 ? 32.397 13.378 49.292 1.00 23.45 125 ILE A O 1
ATOM 997 N N . ILE A 1 126 ? 34.197 13.543 47.958 1.00 21.11 126 ILE A N 1
ATOM 998 C CA A ILE A 1 126 ? 33.454 13.053 46.817 0.51 22.22 126 ILE A CA 1
ATOM 999 C CA B ILE A 1 126 ? 33.518 13.039 46.767 0.49 21.85 126 ILE A CA 1
ATOM 1000 C C . ILE A 1 126 ? 32.889 11.643 46.983 1.00 22.00 126 ILE A C 1
ATOM 1001 O O . ILE A 1 126 ? 31.755 11.396 46.558 1.00 23.21 126 ILE A O 1
ATOM 1010 N N . PRO A 1 127 ? 33.629 10.718 47.625 1.00 21.55 127 PRO A N 1
ATOM 1011 C CA . PRO A 1 127 ? 32.999 9.387 47.849 1.00 22.92 127 PRO A CA 1
ATOM 1012 C C . PRO A 1 127 ? 31.673 9.470 48.642 1.00 22.90 127 PRO A C 1
ATOM 1013 O O . PRO A 1 127 ? 30.730 8.681 48.382 1.00 23.57 127 PRO A O 1
ATOM 1017 N N . TRP A 1 128 ? 31.618 10.418 49.595 1.00 22.29 128 TRP A N 1
ATOM 1018 C CA . TRP A 1 128 ? 30.407 10.583 50.406 1.00 22.77 128 TRP A CA 1
ATOM 1019 C C . TRP A 1 128 ? 29.291 11.279 49.606 1.00 23.54 128 TRP A C 1
ATOM 1020 O O . TRP A 1 128 ? 28.098 10.895 49.724 1.00 25.83 128 TRP A O 1
ATOM 1031 N N . GLN A 1 129 ? 29.656 12.244 48.753 1.00 23.41 129 GLN A N 1
ATOM 1032 C CA . GLN A 1 129 ? 28.668 12.844 47.827 1.00 23.49 129 GLN A CA 1
ATOM 1033 C C . GLN A 1 129 ? 27.987 11.750 47.012 1.00 25.28 129 GLN A C 1
ATOM 1034 O O . GLN A 1 129 ? 26.774 11.755 46.853 1.00 27.51 129 GLN A O 1
ATOM 1040 N N . GLN A 1 130 ? 28.802 10.825 46.488 1.00 23.91 130 GLN A N 1
ATOM 1041 C CA . GLN A 1 130 ? 28.304 9.749 45.652 1.00 24.91 130 GLN A CA 1
ATOM 1042 C C . GLN A 1 130 ? 27.475 8.756 46.466 1.00 24.79 130 GLN A C 1
ATOM 1043 O O . GLN A 1 130 ? 26.398 8.314 45.983 1.00 27.27 130 GLN A O 1
ATOM 1049 N N . ALA A 1 131 ? 27.929 8.442 47.691 1.00 25.29 131 ALA A N 1
ATOM 1050 C CA . ALA A 1 131 ? 27.219 7.509 48.540 1.00 24.75 131 ALA A CA 1
ATOM 1051 C C . ALA A 1 131 ? 25.836 8.038 48.955 1.00 26.36 131 ALA A C 1
ATOM 1052 O O . ALA A 1 131 ? 24.856 7.277 48.974 1.00 26.47 131 ALA A O 1
ATOM 1054 N N . VAL A 1 132 ? 25.757 9.329 49.279 1.00 26.01 132 VAL A N 1
ATOM 1055 C CA . VAL A 1 132 ? 24.457 9.907 49.649 1.00 28.16 132 VAL A CA 1
ATOM 1056 C C . VAL A 1 132 ? 23.522 9.970 48.453 1.00 28.37 132 VAL A C 1
ATOM 1057 O O . VAL A 1 132 ? 22.335 9.689 48.597 1.00 31.70 132 VAL A O 1
ATOM 1061 N N . LYS A 1 133 ? 24.048 10.295 47.277 1.00 27.17 133 LYS A N 1
ATOM 1062 C CA . LYS A 1 133 ? 23.265 10.281 46.058 1.00 29.28 133 LYS A CA 1
ATOM 1063 C C . LYS A 1 133 ? 22.690 8.916 45.762 1.00 31.90 133 LYS A C 1
ATOM 1064 O O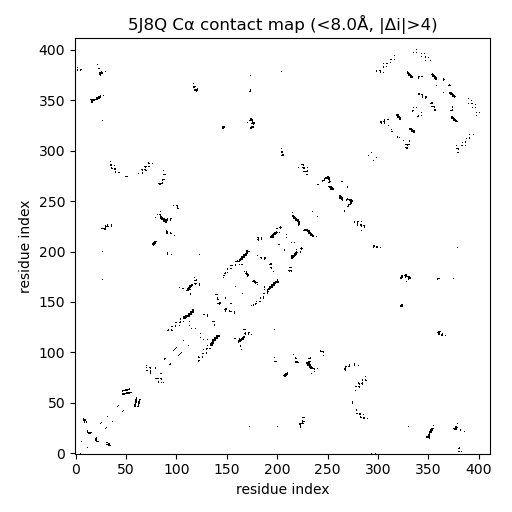 . LYS A 1 133 ? 21.502 8.805 45.384 1.00 34.12 133 LYS A O 1
ATOM 1070 N N . ALA A 1 134 ? 23.498 7.885 45.966 1.00 28.96 134 ALA A N 1
ATOM 1071 C CA . ALA A 1 134 ? 23.096 6.499 45.662 1.00 30.56 134 ALA A CA 1
ATOM 1072 C C . ALA A 1 134 ? 22.014 5.986 46.604 1.00 29.17 134 ALA A C 1
ATOM 1073 O O . ALA A 1 134 ? 21.222 5.176 46.211 1.00 34.13 134 ALA A O 1
ATOM 1075 N N . THR A 1 135 ? 21.958 6.535 47.810 1.00 29.79 135 THR A N 1
ATOM 1076 C CA . THR A 1 135 ? 21.111 6.036 48.861 1.00 30.38 135 THR A CA 1
ATOM 1077 C C . THR A 1 135 ? 19.927 6.938 49.269 1.00 32.19 135 THR A C 1
ATOM 1078 O O . THR A 1 135 ? 19.035 6.498 50.014 1.00 36.74 135 THR A O 1
ATOM 1082 N N . GLY A 1 136 ? 19.918 8.175 48.787 1.00 31.34 136 GLY A N 1
ATOM 1083 C CA . GLY A 1 136 ? 18.920 9.157 49.180 1.00 34.31 136 GLY A CA 1
ATOM 1084 C C . GLY A 1 136 ? 19.155 9.765 50.549 1.00 33.88 136 GLY A C 1
ATOM 1085 O O . GLY A 1 136 ? 18.267 10.396 51.090 1.00 36.75 136 GLY A O 1
ATOM 1086 N N . ALA A 1 137 ? 20.360 9.605 51.099 1.00 32.26 137 ALA A N 1
ATOM 1087 C CA . ALA A 1 137 ? 20.684 10.134 52.392 1.00 29.93 137 ALA A CA 1
ATOM 1088 C C . ALA A 1 137 ? 21.071 11.632 52.227 1.00 30.34 137 ALA A C 1
ATOM 1089 O O . ALA A 1 137 ? 20.967 12.204 51.134 1.00 33.93 137 ALA A O 1
ATOM 1091 N N . THR A 1 138 ? 21.518 12.242 53.322 1.00 29.95 138 THR A N 1
ATOM 1092 C CA . THR A 1 138 ? 21.840 13.668 53.381 1.00 31.40 138 THR A CA 1
ATOM 1093 C C . THR A 1 138 ? 23.275 13.906 53.792 1.00 28.42 138 THR A C 1
ATOM 1094 O O . THR A 1 138 ? 23.756 13.281 54.734 1.00 30.07 138 THR A O 1
ATOM 1098 N N . LEU A 1 139 ? 23.960 14.791 53.088 1.00 28.16 139 LEU A N 1
ATOM 1099 C CA . LEU A 1 139 ? 25.310 15.186 53.446 1.00 26.07 139 LEU A CA 1
ATOM 1100 C C . LEU A 1 139 ? 25.253 16.526 54.171 1.00 26.80 139 LEU A C 1
ATOM 1101 O O . LEU A 1 139 ? 24.605 17.454 53.720 1.00 30.78 139 LEU A O 1
ATOM 1106 N N . LYS A 1 140 ? 25.932 16.607 55.302 1.00 28.02 140 LYS A N 1
ATOM 1107 C CA . LYS A 1 140 ? 25.995 17.799 56.146 1.00 26.91 140 LYS A CA 1
ATOM 1108 C C . LYS A 1 140 ? 27.449 18.165 56.480 1.00 27.67 140 LYS A C 1
ATOM 1109 O O . LYS A 1 140 ? 28.320 17.299 56.555 1.00 27.09 140 LYS A O 1
ATOM 1115 N N . TYR A 1 141 ? 27.695 19.444 56.656 1.00 26.05 141 TYR A N 1
ATOM 1116 C CA . TYR A 1 141 ? 29.016 19.970 56.953 1.00 27.14 141 TYR A CA 1
ATOM 1117 C C . TYR A 1 141 ? 29.068 20.623 58.359 1.00 26.06 141 TYR A C 1
ATOM 1118 O O . TYR A 1 141 ? 28.224 21.467 58.710 1.00 28.63 141 TYR A O 1
ATOM 1127 N N . ILE A 1 142 ? 30.084 20.277 59.105 1.00 26.30 142 ILE A N 1
ATOM 1128 C CA . ILE A 1 142 ? 30.386 20.937 60.404 1.00 27.02 142 ILE A CA 1
ATOM 1129 C C . ILE A 1 142 ? 31.065 22.246 60.061 1.00 28.13 142 ILE A C 1
ATOM 1130 O O . ILE A 1 142 ? 32.045 22.254 59.320 1.00 28.35 142 ILE A O 1
ATOM 1135 N N . PRO A 1 143 ? 30.571 23.351 60.575 1.00 30.89 143 PRO A N 1
ATOM 1136 C CA . PRO A 1 143 ? 31.249 24.654 60.324 1.00 31.83 143 PRO A CA 1
ATOM 1137 C C . PRO A 1 143 ? 32.596 24.789 61.036 1.00 29.98 143 PRO A C 1
ATOM 1138 O O . PRO A 1 143 ? 32.881 24.035 61.956 1.00 30.25 143 PRO A O 1
ATOM 1142 N N . LEU A 1 144 ? 33.410 25.726 60.575 1.00 29.34 144 LEU A N 1
ATOM 1143 C CA . LEU A 1 144 ? 34.714 25.995 61.158 1.00 29.18 144 LEU A CA 1
ATOM 1144 C C . LEU A 1 144 ? 34.707 27.315 61.899 1.00 29.42 144 LEU A C 1
ATOM 1145 O O . LEU A 1 144 ? 33.975 28.249 61.536 1.00 31.12 144 LEU A O 1
ATOM 1150 N N . GLN A 1 145 ? 35.550 27.386 62.918 1.00 28.85 145 GLN A N 1
ATOM 1151 C CA . GLN A 1 145 ? 35.804 28.635 63.602 1.00 32.11 145 GLN A CA 1
ATOM 1152 C C . GLN A 1 145 ? 36.693 29.549 62.733 1.00 30.66 145 GLN A C 1
ATOM 1153 O O . GLN A 1 145 ? 37.266 29.099 61.739 1.00 29.95 145 GLN A O 1
ATOM 1159 N N . GLU A 1 146 ? 36.862 30.793 63.161 1.00 32.50 146 GLU A N 1
ATOM 1160 C CA . GLU A 1 146 ? 37.534 31.835 62.396 1.00 33.69 146 GLU A CA 1
ATOM 1161 C C . GLU A 1 146 ? 38.976 31.525 62.108 1.00 33.40 146 GLU A C 1
ATOM 1162 O O . GLU A 1 146 ? 39.455 31.928 61.062 1.00 36.23 146 GLU A O 1
ATOM 1168 N N . ASP A 1 147 ? 39.644 30.778 62.993 1.00 32.86 147 ASP A N 1
ATOM 1169 C CA . ASP A 1 147 ? 41.034 30.353 62.763 1.00 34.81 147 ASP A CA 1
ATOM 1170 C C . ASP A 1 147 ? 41.186 29.016 62.035 1.00 33.61 147 ASP A C 1
ATOM 1171 O O . ASP A 1 147 ? 42.275 28.478 62.011 1.00 35.00 147 ASP A O 1
ATOM 1176 N N . GLY A 1 148 ? 40.096 28.460 61.508 1.00 28.46 148 GLY A N 1
ATOM 1177 C CA . GLY A 1 148 ? 40.145 27.177 60.838 1.00 30.48 148 GLY A CA 1
ATOM 1178 C C . GLY A 1 148 ? 40.250 25.917 61.726 1.00 33.08 148 GLY A C 1
ATOM 1179 O O . GLY A 1 148 ? 40.753 24.872 61.299 1.00 37.44 148 GLY A O 1
ATOM 1180 N N . THR A 1 149 ? 39.747 26.004 62.936 1.00 27.58 149 THR A N 1
ATOM 1181 C CA . THR A 1 149 ? 39.605 24.891 63.803 1.00 25.59 149 THR A CA 1
ATOM 1182 C C . THR A 1 149 ? 38.155 24.513 63.946 1.00 26.90 149 THR A C 1
ATOM 1183 O O . THR A 1 149 ? 37.227 25.284 63.636 1.00 31.01 149 THR A O 1
ATOM 1187 N N . ILE A 1 150 ? 37.960 23.303 64.452 1.00 27.32 150 ILE A N 1
ATOM 1188 C CA . ILE A 1 150 ? 36.620 22.793 64.730 1.00 28.28 150 ILE A CA 1
ATOM 1189 C C . ILE A 1 150 ? 36.341 22.890 66.218 1.00 28.07 150 ILE A C 1
ATOM 1190 O O . ILE A 1 150 ? 37.132 22.409 67.031 1.00 31.98 150 ILE A O 1
ATOM 1195 N N . SER A 1 151 ? 35.199 23.467 66.564 1.00 27.70 151 SER A N 1
ATOM 1196 C CA . SER A 1 151 ? 34.720 23.472 67.925 1.00 29.38 151 SER A CA 1
ATOM 1197 C C . SER A 1 151 ? 33.924 22.195 68.201 1.00 29.81 151 SER A C 1
ATOM 1198 O O . SER A 1 151 ? 33.048 21.823 67.394 1.00 30.43 151 SER A O 1
ATOM 1201 N N . LEU A 1 152 ? 34.122 21.588 69.370 1.00 29.98 152 LEU A N 1
ATOM 1202 C CA . LEU A 1 152 ? 33.344 20.402 69.715 1.00 29.67 152 LEU A CA 1
ATOM 1203 C C . LEU A 1 152 ? 31.844 20.742 69.896 1.00 30.17 152 LEU A C 1
ATOM 1204 O O . LEU A 1 152 ? 31.008 19.884 69.650 1.00 30.93 152 LEU A O 1
ATOM 1209 N N . GLU A 1 153 ? 31.521 21.987 70.273 1.00 30.71 153 GLU A N 1
ATOM 1210 C CA . GLU A 1 153 ? 30.113 22.431 70.291 1.00 32.59 153 GLU A CA 1
ATOM 1211 C C . GLU A 1 153 ? 29.449 22.379 68.909 1.00 33.16 153 GLU A C 1
ATOM 1212 O O . GLU A 1 153 ? 28.320 21.925 68.792 1.00 32.44 153 GLU A O 1
ATOM 1218 N N . ASP A 1 154 ? 30.163 22.823 67.868 1.00 30.38 154 ASP A N 1
ATOM 1219 C CA . ASP A 1 154 ? 29.655 22.682 66.503 1.00 31.78 154 ASP A CA 1
ATOM 1220 C C . ASP A 1 154 ? 29.498 21.224 66.066 1.00 29.03 154 ASP A C 1
ATOM 1221 O O . ASP A 1 154 ? 28.566 20.902 65.273 1.00 31.94 154 ASP A O 1
ATOM 1226 N N . VAL A 1 155 ? 30.396 20.350 66.529 1.00 27.92 155 VAL A N 1
ATOM 1227 C CA . VAL A 1 155 ? 30.250 18.920 66.209 1.00 27.27 155 VAL A CA 1
ATOM 1228 C C . VAL A 1 155 ? 28.996 18.366 66.899 1.00 27.56 155 VAL A C 1
ATOM 1229 O O . VAL A 1 155 ? 28.174 17.684 66.277 1.00 28.14 155 VAL A O 1
ATOM 1233 N N . ARG A 1 156 ? 28.835 18.697 68.170 1.00 28.73 156 ARG A N 1
ATOM 1234 C CA . ARG A 1 156 ? 27.613 18.257 68.885 1.00 31.00 156 ARG A CA 1
ATOM 1235 C C . ARG A 1 156 ? 26.330 18.751 68.252 1.00 31.43 156 ARG A C 1
ATOM 1236 O O . ARG A 1 156 ? 25.311 18.045 68.258 1.00 33.70 156 ARG A O 1
ATOM 1244 N N . GLU A 1 157 ? 26.364 19.966 67.745 1.00 31.22 157 GLU A N 1
ATOM 1245 C CA . GLU A 1 157 ? 25.190 20.536 67.071 1.00 33.95 157 GLU A CA 1
ATOM 1246 C C . GLU A 1 157 ? 24.864 19.847 65.745 1.00 32.93 157 GLU A C 1
ATOM 1247 O O . GLU A 1 157 ? 23.673 19.588 65.439 1.00 37.85 157 GLU A O 1
ATOM 1253 N N . THR A 1 158 ? 25.921 19.566 64.960 1.00 29.07 158 THR A N 1
ATOM 1254 C CA . THR A 1 158 ? 25.765 19.052 63.608 1.00 29.30 158 THR A CA 1
ATOM 1255 C C . THR A 1 158 ? 25.430 17.555 63.566 1.00 27.43 158 THR A C 1
ATOM 1256 O O . THR A 1 158 ? 24.641 17.116 62.725 1.00 30.48 158 THR A O 1
ATOM 1260 N N . VAL A 1 159 ? 26.028 16.793 64.472 1.00 26.43 159 VAL A N 1
ATOM 1261 C CA . VAL A 1 159 ? 25.813 15.363 64.574 1.00 27.05 159 VAL A CA 1
ATOM 1262 C C . VAL A 1 159 ? 24.502 15.131 65.367 1.00 32.70 159 VAL A C 1
ATOM 1263 O O . VAL A 1 159 ? 24.342 15.679 66.442 1.00 34.27 159 VAL A O 1
ATOM 1267 N N . THR A 1 160 ? 23.585 14.339 64.801 1.00 28.49 160 THR A N 1
ATOM 1268 C CA . THR A 1 160 ? 22.269 14.085 65.347 1.00 30.26 160 THR A CA 1
ATOM 1269 C C . THR A 1 160 ? 22.044 12.582 65.460 1.00 31.88 160 THR A C 1
ATOM 1270 O O . THR A 1 160 ? 22.855 11.751 64.991 1.00 30.63 160 THR A O 1
ATOM 1274 N N . SER A 1 161 ? 20.904 12.193 66.026 1.00 33.55 161 SER A N 1
ATOM 1275 C CA . SER A 1 161 ? 20.572 10.765 66.082 1.00 36.33 161 SER A CA 1
ATOM 1276 C C . SER A 1 161 ? 20.286 10.151 64.700 1.00 33.42 161 SER A C 1
ATOM 1277 O O . SER A 1 161 ? 20.190 8.937 64.580 1.00 38.03 161 SER A O 1
ATOM 1280 N N . ASN A 1 162 ? 20.184 10.967 63.656 1.00 32.37 162 ASN A N 1
ATOM 1281 C CA . ASN A 1 162 ? 20.078 10.466 62.292 1.00 33.56 162 ASN A CA 1
ATOM 1282 C C . ASN A 1 162 ? 21.451 10.305 61.582 1.00 30.34 162 ASN A C 1
ATOM 1283 O O . ASN A 1 162 ? 21.530 9.827 60.440 1.00 31.24 162 ASN A O 1
ATOM 1288 N N . THR A 1 163 ? 22.514 10.760 62.236 1.00 29.94 163 THR A N 1
ATOM 1289 C CA . THR A 1 163 ? 23.845 10.654 61.669 1.00 27.61 163 THR A CA 1
ATOM 1290 C C . THR A 1 163 ? 24.364 9.220 61.766 1.00 27.30 163 THR A C 1
ATOM 1291 O O . THR A 1 163 ? 24.350 8.624 62.832 1.00 28.49 163 THR A O 1
ATOM 1295 N N . LYS A 1 164 ? 24.790 8.665 60.626 1.00 25.27 164 LYS A N 1
ATOM 1296 C CA . LYS A 1 164 ? 25.341 7.329 60.580 1.00 26.64 164 LYS A CA 1
ATOM 1297 C C . LYS A 1 164 ? 26.839 7.305 60.393 1.00 24.61 164 LYS A C 1
ATOM 1298 O O . LYS A 1 164 ? 27.474 6.336 60.810 1.00 24.77 164 LYS A O 1
ATOM 1304 N N . ILE A 1 165 ? 27.390 8.336 59.765 1.00 25.73 165 ILE A N 1
ATOM 1305 C CA . ILE A 1 165 ? 28.827 8.395 59.490 1.00 23.89 165 ILE A CA 1
ATOM 1306 C C . ILE A 1 165 ? 29.299 9.820 59.732 1.00 21.30 165 ILE A C 1
ATOM 1307 O O . ILE A 1 165 ? 28.699 10.767 59.226 1.00 22.86 165 ILE A O 1
ATOM 1312 N N . VAL A 1 166 ? 30.364 9.964 60.494 1.00 22.04 166 VAL A N 1
ATOM 1313 C CA . VAL A 1 166 ? 31.124 11.219 60.588 1.00 22.53 166 VAL A CA 1
ATOM 1314 C C . VAL A 1 166 ? 32.514 10.936 59.939 1.00 20.76 166 VAL A C 1
ATOM 1315 O O . VAL A 1 166 ? 33.206 9.969 60.320 1.00 23.80 166 VAL A O 1
ATOM 1319 N N . ALA A 1 167 ? 32.867 11.714 58.930 1.00 21.41 167 ALA A N 1
ATOM 1320 C CA . ALA A 1 167 ? 34.148 11.590 58.272 1.00 22.06 167 ALA A CA 1
ATOM 1321 C C . ALA A 1 167 ? 34.958 12.886 58.364 1.00 23.18 167 ALA A C 1
ATOM 1322 O O . ALA A 1 167 ? 34.448 13.962 58.114 1.00 24.45 167 ALA A O 1
ATOM 1324 N N . VAL A 1 168 ? 36.196 12.769 58.796 1.00 22.07 168 VAL A N 1
ATOM 1325 C CA . VAL A 1 168 ? 37.007 13.942 59.153 1.00 21.97 168 VAL A CA 1
ATOM 1326 C C . VAL A 1 168 ? 38.495 13.672 58.964 1.00 22.72 168 VAL A C 1
ATOM 1327 O O . VAL A 1 168 ? 38.947 12.566 59.153 1.00 24.57 168 VAL A O 1
ATOM 1331 N N . SER A 1 169 ? 39.251 14.700 58.611 1.00 22.34 169 SER A N 1
ATOM 1332 C CA . SER A 1 169 ? 40.693 14.600 58.577 1.00 22.91 169 SER A CA 1
ATOM 1333 C C . SER A 1 169 ? 41.284 14.656 59.994 1.00 22.42 169 SER A C 1
ATOM 1334 O O . SER A 1 169 ? 40.820 15.392 60.868 1.00 26.14 169 SER A O 1
ATOM 1337 N N . HIS A 1 170 ? 42.298 13.868 60.211 1.00 20.74 170 HIS A N 1
ATOM 1338 C CA . HIS A 1 170 ? 43.050 13.970 61.459 1.00 19.86 170 HIS A CA 1
ATOM 1339 C C . HIS A 1 170 ? 43.815 15.322 61.437 1.00 20.82 170 HIS A C 1
ATOM 1340 O O . HIS A 1 170 ? 43.737 16.109 62.390 1.00 22.09 170 HIS A O 1
ATOM 1347 N N . VAL A 1 171 ? 44.520 15.582 60.340 1.00 20.83 171 VAL A N 1
ATOM 1348 C CA . VAL A 1 171 ? 45.256 16.806 60.150 1.00 20.91 171 VAL A CA 1
ATOM 1349 C C . VAL A 1 171 ? 44.924 17.346 58.784 1.00 21.94 171 VAL A C 1
ATOM 1350 O O . VAL A 1 171 ? 44.926 16.592 57.799 1.00 21.90 171 VAL A O 1
ATOM 1354 N N . SER A 1 172 ? 44.672 18.637 58.702 1.00 21.82 172 SER A N 1
ATOM 1355 C CA . SER A 1 172 ? 44.440 19.300 57.403 1.00 23.04 172 SER A CA 1
ATOM 1356 C C . SER A 1 172 ? 45.745 19.578 56.691 1.00 25.30 172 SER A C 1
ATOM 1357 O O . SER A 1 172 ? 46.640 20.149 57.283 1.00 25.22 172 SER A O 1
ATOM 1360 N N . ASN A 1 173 ? 45.803 19.216 55.390 1.00 24.75 173 ASN A N 1
ATOM 1361 C CA . ASN A 1 173 ? 46.938 19.485 54.553 1.00 29.00 173 ASN A CA 1
ATOM 1362 C C . ASN A 1 173 ? 47.040 20.947 54.088 1.00 25.12 173 ASN A C 1
ATOM 1363 O O . ASN A 1 173 ? 47.948 21.271 53.319 1.00 29.95 173 ASN A O 1
ATOM 1368 N N . VAL A 1 174 ? 46.074 21.782 54.450 1.00 23.12 174 VAL A N 1
ATOM 1369 C CA . VAL A 1 174 ? 46.082 23.199 54.068 1.00 22.91 174 VAL A CA 1
ATOM 1370 C C . VAL A 1 174 ? 46.228 24.088 55.292 1.00 23.54 174 VAL A C 1
ATOM 1371 O O . VAL A 1 174 ? 47.086 24.960 55.320 1.00 24.48 174 VAL A O 1
ATOM 1375 N N . LEU A 1 175 ? 45.402 23.869 56.310 1.00 24.35 175 LEU A N 1
ATOM 1376 C CA . LEU A 1 175 ? 45.392 24.744 57.496 1.00 24.01 175 LEU A CA 1
ATOM 1377 C C . LEU A 1 175 ? 46.452 24.353 58.525 1.00 23.52 175 LEU A C 1
ATOM 1378 O O . LEU A 1 175 ? 46.790 25.172 59.382 1.00 26.25 175 LEU A O 1
ATOM 1383 N N . GLY A 1 176 ? 46.863 23.065 58.500 1.00 23.04 176 GLY A N 1
ATOM 1384 C CA . GLY A 1 176 ? 47.747 22.465 59.488 1.00 24.23 176 GLY A CA 1
ATOM 1385 C C . GLY A 1 176 ? 47.031 22.142 60.787 1.00 23.57 176 GLY A C 1
ATOM 1386 O O . GLY A 1 176 ? 47.649 21.711 61.732 1.00 23.85 176 GLY A O 1
ATOM 1387 N N . THR A 1 177 ? 45.725 22.349 60.821 1.00 22.42 177 THR A N 1
ATOM 1388 C CA . THR A 1 177 ? 44.930 22.031 62.007 1.00 22.33 177 THR A CA 1
ATOM 1389 C C . THR A 1 177 ? 44.983 20.542 62.364 1.00 23.35 177 THR A C 1
ATOM 1390 O O . THR A 1 177 ? 44.851 19.682 61.483 1.00 23.97 177 THR A O 1
ATOM 1394 N N . VAL A 1 178 ? 45.148 20.249 63.650 1.00 22.20 178 VAL A N 1
ATOM 1395 C CA . VAL A 1 178 ? 45.051 18.900 64.203 1.00 23.66 178 VAL A CA 1
ATOM 1396 C C . VAL A 1 178 ? 43.673 18.824 64.837 1.00 22.98 178 VAL A C 1
ATOM 1397 O O . VAL A 1 178 ? 43.418 19.471 65.856 1.00 26.46 178 VAL A O 1
ATOM 1401 N N . ASN A 1 179 ? 42.813 18.006 64.268 1.00 21.99 179 ASN A N 1
ATOM 1402 C CA . ASN A 1 179 ? 41.437 17.920 64.735 1.00 23.14 179 ASN A CA 1
ATOM 1403 C C . ASN A 1 179 ? 41.303 17.015 65.935 1.00 23.65 179 ASN A C 1
ATOM 1404 O O . ASN A 1 179 ? 42.078 16.057 66.111 1.00 24.58 179 ASN A O 1
ATOM 1409 N N . PRO A 1 180 ? 40.315 17.300 66.781 1.00 25.65 180 PRO A N 1
ATOM 1410 C CA . PRO A 1 180 ? 40.151 16.544 68.052 1.00 26.80 180 PRO A CA 1
ATOM 1411 C C . PRO A 1 180 ? 39.386 15.216 67.823 1.00 26.59 180 PRO A C 1
ATOM 1412 O O . PRO A 1 180 ? 38.245 15.035 68.277 1.00 26.47 180 PRO A O 1
ATOM 1416 N N . ILE A 1 181 ? 40.044 14.302 67.142 1.00 25.88 181 ILE A N 1
ATOM 1417 C CA . ILE A 1 181 ? 39.438 13.072 66.690 1.00 25.72 181 ILE A CA 1
ATOM 1418 C C . ILE A 1 181 ? 38.923 12.176 67.802 1.00 26.43 181 ILE A C 1
ATOM 1419 O O . ILE A 1 181 ? 37.845 11.564 67.653 1.00 25.67 181 ILE A O 1
ATOM 1424 N N . LYS A 1 182 ? 39.679 12.088 68.895 1.00 25.65 182 LYS A N 1
ATOM 1425 C CA . LYS A 1 182 ? 39.240 11.225 69.999 1.00 26.27 182 LYS A CA 1
ATOM 1426 C C . LYS A 1 182 ? 37.880 11.718 70.576 1.00 27.27 182 LYS A C 1
ATOM 1427 O O . LYS A 1 182 ? 36.955 10.926 70.832 1.00 26.39 182 LYS A O 1
ATOM 1433 N N . GLU A 1 183 ? 37.766 13.032 70.775 1.00 27.19 183 GLU A N 1
ATOM 1434 C CA . GLU A 1 183 ? 36.525 13.608 71.269 1.00 27.84 183 GLU A CA 1
ATOM 1435 C C . GLU A 1 183 ? 35.409 13.538 70.242 1.00 26.46 183 GLU A C 1
ATOM 1436 O O . GLU A 1 183 ? 34.269 13.308 70.613 1.00 28.44 183 GLU A O 1
ATOM 1442 N N . MET A 1 184 ? 35.728 13.704 68.960 1.00 24.60 184 MET A N 1
ATOM 1443 C CA . MET A 1 184 ? 34.713 13.564 67.918 1.00 24.91 184 MET A CA 1
ATOM 1444 C C . MET A 1 184 ? 34.164 12.142 67.824 1.00 24.13 184 MET A C 1
ATOM 1445 O O . MET A 1 184 ? 32.983 11.956 67.527 1.00 26.32 184 MET A O 1
ATOM 1450 N N . ALA A 1 185 ? 35.032 11.146 68.043 1.00 23.52 185 ALA A N 1
ATOM 1451 C CA . ALA A 1 185 ? 34.624 9.768 68.032 1.00 23.44 185 ALA A CA 1
ATOM 1452 C C . ALA A 1 185 ? 33.586 9.512 69.118 1.00 25.02 185 ALA A C 1
ATOM 1453 O O . ALA A 1 185 ? 32.609 8.786 68.886 1.00 27.44 185 ALA A O 1
ATOM 1455 N N . LYS A 1 186 ? 33.784 10.111 70.292 1.00 25.85 186 LYS A N 1
ATOM 1456 C CA . LYS A 1 186 ? 32.849 9.954 71.382 1.00 28.77 186 LYS A CA 1
ATOM 1457 C C . LYS A 1 186 ? 31.469 10.532 71.002 1.00 28.14 186 LYS A C 1
ATOM 1458 O O . LYS A 1 186 ? 30.433 9.906 71.229 1.00 30.66 186 LYS A O 1
ATOM 1464 N N . ILE A 1 187 ? 31.469 11.710 70.379 1.00 27.01 187 ILE A N 1
ATOM 1465 C CA . ILE A 1 187 ? 30.245 12.353 69.958 1.00 28.33 187 ILE A CA 1
ATOM 1466 C C . ILE A 1 187 ? 29.562 11.508 68.859 1.00 27.35 187 ILE A C 1
ATOM 1467 O O . ILE A 1 187 ? 28.328 11.303 68.902 1.00 29.01 187 ILE A O 1
ATOM 1472 N N . ALA A 1 188 ? 30.322 11.036 67.887 1.00 26.22 188 ALA A N 1
ATOM 1473 C CA . ALA A 1 188 ? 29.759 10.136 66.881 1.00 25.40 188 ALA A CA 1
ATOM 1474 C C . ALA A 1 188 ? 29.078 8.917 67.532 1.00 27.21 188 ALA A C 1
ATOM 1475 O O . ALA A 1 188 ? 27.936 8.618 67.252 1.00 27.42 188 ALA A O 1
ATOM 1477 N N . HIS A 1 189 ? 29.810 8.234 68.389 1.00 24.91 189 HIS A N 1
ATOM 1478 C CA . HIS A 1 189 ? 29.330 7.007 69.014 1.00 27.02 189 HIS A CA 1
ATOM 1479 C C . HIS A 1 189 ? 28.103 7.244 69.871 1.00 29.89 189 HIS A C 1
ATOM 1480 O O . HIS A 1 189 ? 27.147 6.463 69.825 1.00 31.76 189 HIS A O 1
ATOM 1487 N N . ASP A 1 190 ? 28.075 8.358 70.584 1.00 30.29 190 ASP A N 1
ATOM 1488 C CA . ASP A 1 190 ? 26.931 8.694 71.417 1.00 30.72 190 ASP A CA 1
ATOM 1489 C C . ASP A 1 190 ? 25.651 8.875 70.614 1.00 30.94 190 ASP A C 1
ATOM 1490 O O . ASP A 1 190 ? 24.561 8.661 71.131 1.00 35.13 190 ASP A O 1
ATOM 1495 N N . ASN A 1 191 ? 25.792 9.279 69.360 1.00 30.22 191 ASN A N 1
ATOM 1496 C CA . ASN A 1 191 ? 24.696 9.434 68.426 1.00 30.74 191 ASN A CA 1
ATOM 1497 C C . ASN A 1 191 ? 24.390 8.228 67.551 1.00 31.55 191 ASN A C 1
ATOM 1498 O O . ASN A 1 191 ? 23.444 8.276 66.765 1.00 34.97 191 ASN A O 1
ATOM 1503 N N . GLY A 1 192 ? 25.169 7.159 67.676 1.00 31.50 192 GLY A N 1
ATOM 1504 C CA . GLY A 1 192 ? 24.932 5.927 66.936 1.00 33.36 192 GLY A CA 1
ATOM 1505 C C . GLY A 1 192 ? 25.629 5.880 65.587 1.00 30.94 192 GLY A C 1
ATOM 1506 O O . GLY A 1 192 ? 25.221 5.108 64.697 1.00 34.12 192 GLY A O 1
ATOM 1507 N N . ALA A 1 193 ? 26.629 6.730 65.406 1.00 28.80 193 ALA A N 1
ATOM 1508 C CA . ALA A 1 193 ? 27.393 6.846 64.143 1.00 27.55 193 ALA A CA 1
ATOM 1509 C C . ALA A 1 193 ? 28.739 6.198 64.286 1.00 27.19 193 ALA A C 1
ATOM 1510 O O . ALA A 1 193 ? 29.246 6.066 65.370 1.00 27.62 193 ALA A O 1
ATOM 1512 N N . VAL A 1 194 ? 29.319 5.821 63.152 1.00 24.89 194 VAL A N 1
ATOM 1513 C CA . VAL A 1 194 ? 30.742 5.479 63.088 1.00 24.42 194 VAL A CA 1
ATOM 1514 C C . VAL A 1 194 ? 31.549 6.721 62.693 1.00 23.63 194 VAL A C 1
ATOM 1515 O O . VAL A 1 194 ? 31.014 7.635 62.065 1.00 24.07 194 VAL A O 1
ATOM 1519 N N . ILE A 1 195 ? 32.846 6.709 63.003 1.00 22.47 195 ILE A N 1
ATOM 1520 C CA . ILE A 1 195 ? 33.758 7.772 62.562 1.00 21.93 195 ILE A CA 1
ATOM 1521 C C . ILE A 1 195 ? 34.840 7.213 61.629 1.00 20.48 195 ILE A C 1
ATOM 1522 O O . ILE A 1 195 ? 35.456 6.168 61.899 1.00 22.98 195 ILE A O 1
ATOM 1527 N N . VAL A 1 196 ? 35.015 7.917 60.525 1.00 21.11 196 VAL A N 1
ATOM 1528 C CA . VAL A 1 196 ? 35.976 7.568 59.495 1.00 20.71 196 VAL A CA 1
ATOM 1529 C C . VAL A 1 196 ? 37.042 8.669 59.494 1.00 20.72 196 VAL A C 1
ATOM 1530 O O . VAL A 1 196 ? 36.722 9.844 59.283 1.00 23.20 196 VAL A O 1
ATOM 1534 N N . VAL A 1 197 ? 38.280 8.283 59.769 1.00 19.20 197 VAL A N 1
ATOM 1535 C CA . VAL A 1 197 ? 39.376 9.232 59.878 1.00 19.36 197 VAL A CA 1
ATOM 1536 C C . VAL A 1 197 ? 40.326 9.167 58.681 1.00 19.59 197 VAL A C 1
ATOM 1537 O O . VAL A 1 197 ? 40.916 8.118 58.377 1.00 20.79 197 VAL A O 1
ATOM 1541 N N . ASP A 1 198 ? 40.457 10.291 57.998 1.00 19.24 198 ASP A N 1
ATOM 1542 C CA . ASP A 1 198 ? 41.478 10.468 56.962 1.00 19.31 198 ASP A CA 1
ATOM 1543 C C . ASP A 1 198 ? 42.778 10.851 57.656 1.00 18.38 198 ASP A C 1
ATOM 1544 O O . ASP A 1 198 ? 42.965 11.981 58.129 1.00 19.86 198 ASP A O 1
ATOM 1549 N N . GLY A 1 199 ? 43.660 9.869 57.772 1.00 18.72 199 GLY A N 1
ATOM 1550 C CA . GLY A 1 199 ? 44.933 10.023 58.452 1.00 20.01 199 GLY A CA 1
ATOM 1551 C C . GLY A 1 199 ? 46.124 10.220 57.554 1.00 18.04 199 GLY A C 1
ATOM 1552 O O . GLY A 1 199 ? 47.283 9.973 57.945 1.00 18.74 199 GLY A O 1
ATOM 1553 N N . ALA A 1 200 ? 45.890 10.636 56.326 1.00 18.86 200 ALA A N 1
ATOM 1554 C CA . ALA A 1 200 ? 47.023 10.741 55.366 1.00 19.76 200 ALA A CA 1
ATOM 1555 C C . ALA A 1 200 ? 48.104 11.729 55.814 1.00 19.85 200 ALA A C 1
ATOM 1556 O O . ALA A 1 200 ? 49.249 11.507 55.528 1.00 19.92 200 ALA A O 1
ATOM 1558 N N . GLN A 1 201 ? 47.706 12.832 56.480 1.00 18.77 201 GLN A N 1
ATOM 1559 C CA . GLN A 1 201 ? 48.637 13.885 56.854 1.00 20.16 201 GLN A CA 1
ATOM 1560 C C . GLN A 1 201 ? 49.056 13.744 58.317 1.00 20.40 201 GLN A C 1
ATOM 1561 O O . GLN A 1 201 ? 49.978 14.398 58.739 1.00 24.25 201 GLN A O 1
ATOM 1567 N N . SER A 1 202 ? 48.407 12.884 59.104 1.00 19.23 202 SER A N 1
ATOM 1568 C CA . SER A 1 202 ? 48.843 12.692 60.501 1.00 19.55 202 SER A CA 1
ATOM 1569 C C . SER A 1 202 ? 49.888 11.564 60.646 1.00 20.10 202 SER A C 1
ATOM 1570 O O . SER A 1 202 ? 50.917 11.744 61.268 1.00 20.41 202 SER A O 1
ATOM 1573 N N . THR A 1 203 ? 49.636 10.443 59.985 1.00 19.69 203 THR A N 1
ATOM 1574 C CA . THR A 1 203 ? 50.459 9.248 60.108 1.00 19.08 203 THR A CA 1
ATOM 1575 C C . THR A 1 203 ? 51.952 9.491 59.897 1.00 18.96 203 THR A C 1
ATOM 1576 O O . THR A 1 203 ? 52.797 8.873 60.565 1.00 20.56 203 THR A O 1
ATOM 1580 N N . PRO A 1 204 ? 52.323 10.332 58.900 1.00 18.65 204 PRO A N 1
ATOM 1581 C CA . PRO A 1 204 ? 53.743 10.498 58.693 1.00 18.42 204 PRO A CA 1
ATOM 1582 C C . PRO A 1 204 ? 54.506 11.234 59.816 1.00 21.39 204 PRO A C 1
ATOM 1583 O O . PRO A 1 204 ? 55.735 11.112 59.873 1.00 21.68 204 PRO A O 1
ATOM 1587 N N . HIS A 1 205 ? 53.756 11.992 60.625 1.00 21.02 205 HIS A N 1
ATOM 1588 C CA . HIS A 1 205 ? 54.278 13.074 61.435 1.00 21.27 205 HIS A CA 1
ATOM 1589 C C . HIS A 1 205 ? 54.094 12.946 62.927 1.00 23.73 205 HIS A C 1
ATOM 1590 O O . HIS A 1 205 ? 54.728 13.702 63.693 1.00 25.78 205 HIS A O 1
ATOM 1597 N N . MET A 1 206 ? 53.217 12.040 63.347 1.00 21.44 206 MET A N 1
ATOM 1598 C CA . MET A 1 206 ? 52.898 11.855 64.770 1.00 22.61 206 MET A CA 1
ATOM 1599 C C . MET A 1 206 ? 52.453 10.420 64.998 1.00 22.06 206 MET A C 1
ATOM 1600 O O . MET A 1 206 ? 51.905 9.800 64.098 1.00 22.21 206 MET A O 1
ATOM 1605 N N . LYS A 1 207 ? 52.656 9.924 66.219 1.00 21.26 207 LYS A N 1
ATOM 1606 C CA . LYS A 1 207 ? 52.186 8.626 66.583 1.00 21.51 207 LYS A CA 1
ATOM 1607 C C . LYS A 1 207 ? 50.675 8.516 66.459 1.00 21.78 207 LYS A C 1
ATOM 1608 O O . LYS A 1 207 ? 49.922 9.415 66.859 1.00 23.56 207 LYS A O 1
ATOM 1614 N N . ILE A 1 208 ? 50.249 7.381 65.897 1.00 21.24 208 ILE A N 1
ATOM 1615 C CA . ILE A 1 208 ? 48.814 7.008 65.800 1.00 21.60 208 ILE A CA 1
ATOM 1616 C C . ILE A 1 208 ? 48.561 5.818 66.704 1.00 22.66 208 ILE A C 1
ATOM 1617 O O . ILE A 1 208 ? 49.300 4.824 66.609 1.00 21.34 208 ILE A O 1
ATOM 1622 N N . ASP A 1 209 ? 47.528 5.902 67.529 1.00 22.18 209 ASP A N 1
ATOM 1623 C CA . ASP A 1 209 ? 47.101 4.767 68.343 1.00 22.50 209 ASP A CA 1
ATOM 1624 C C . ASP A 1 209 ? 45.599 4.649 68.126 1.00 21.26 209 ASP A C 1
ATOM 1625 O O . ASP A 1 209 ? 44.824 5.401 68.721 1.00 22.61 209 ASP A O 1
ATOM 1630 N N . VAL A 1 210 ? 45.185 3.691 67.291 1.00 21.37 210 VAL A N 1
ATOM 1631 C CA . VAL A 1 210 ? 43.777 3.603 66.953 1.00 21.21 210 VAL A CA 1
ATOM 1632 C C . VAL A 1 210 ? 42.912 3.135 68.134 1.00 24.79 210 VAL A C 1
ATOM 1633 O O . VAL A 1 210 ? 41.713 3.355 68.118 1.00 25.35 210 VAL A O 1
ATOM 1637 N N . GLN A 1 211 ? 43.506 2.475 69.122 1.00 24.19 211 GLN A N 1
ATOM 1638 C CA . GLN A 1 211 ? 42.751 2.043 70.284 1.00 28.29 211 GLN A CA 1
ATOM 1639 C C . GLN A 1 211 ? 42.417 3.285 71.150 1.00 31.05 211 GLN A C 1
ATOM 1640 O O . GLN A 1 211 ? 41.307 3.424 71.663 1.00 35.45 211 GLN A O 1
ATOM 1646 N N . ASP A 1 212 ? 43.362 4.207 71.287 1.00 29.18 212 ASP A N 1
ATOM 1647 C CA . ASP A 1 212 ? 43.163 5.426 72.039 1.00 31.11 212 ASP A CA 1
ATOM 1648 C C . ASP A 1 212 ? 42.224 6.401 71.297 1.00 31.07 212 ASP A C 1
ATOM 1649 O O . ASP A 1 212 ? 41.314 6.943 71.909 1.00 35.05 212 ASP A O 1
ATOM 1654 N N . LEU A 1 213 ? 42.393 6.553 69.983 1.00 26.31 213 LEU A N 1
ATOM 1655 C CA . LEU A 1 213 ? 41.478 7.371 69.193 1.00 27.25 213 LEU A CA 1
ATOM 1656 C C . LEU A 1 213 ? 40.053 6.832 69.130 1.00 26.98 213 LEU A C 1
ATOM 1657 O O . LEU A 1 213 ? 39.113 7.601 69.001 1.00 27.68 213 LEU A O 1
ATOM 1662 N N . ASP A 1 214 ? 39.917 5.504 69.179 1.00 24.97 214 ASP A N 1
ATOM 1663 C CA . ASP A 1 214 ? 38.658 4.797 69.068 1.00 26.25 214 ASP A CA 1
ATOM 1664 C C . ASP A 1 214 ? 37.978 5.073 67.748 1.00 27.90 214 ASP A C 1
ATOM 1665 O O . ASP A 1 214 ? 36.759 5.040 67.653 1.00 29.30 214 ASP A O 1
ATOM 1670 N N . CYS A 1 215 ? 38.766 5.264 66.705 1.00 26.84 215 CYS A N 1
ATOM 1671 C CA . CYS A 1 215 ? 38.193 5.473 65.382 1.00 26.90 215 CYS A CA 1
ATOM 1672 C C . CYS A 1 215 ? 37.697 4.122 64.783 1.00 26.99 215 CYS A C 1
ATOM 1673 O O . CYS A 1 215 ? 38.246 3.077 65.070 1.00 28.87 215 CYS A O 1
ATOM 1676 N N . ASP A 1 216 ? 36.621 4.177 64.022 1.00 22.27 216 ASP A N 1
ATOM 1677 C CA . ASP A 1 216 ? 36.082 2.991 63.402 1.00 21.48 216 ASP A CA 1
ATOM 1678 C C . ASP A 1 216 ? 36.830 2.584 62.145 1.00 20.79 216 ASP A C 1
ATOM 1679 O O . ASP A 1 216 ? 37.017 1.392 61.879 1.00 21.69 216 ASP A O 1
ATOM 1684 N N . PHE A 1 217 ? 37.239 3.573 61.385 1.00 19.85 217 PHE A N 1
ATOM 1685 C CA . PHE A 1 217 ? 38.056 3.387 60.200 1.00 19.72 217 PHE A CA 1
ATOM 1686 C C . PHE A 1 217 ? 39.144 4.486 60.209 1.00 20.44 217 PHE A C 1
ATOM 1687 O O . PHE A 1 217 ? 38.918 5.607 60.652 1.00 21.22 217 PHE A O 1
ATOM 1695 N N . PHE A 1 218 ? 40.307 4.145 59.653 1.00 18.57 218 PHE A N 1
ATOM 1696 C CA . PHE A 1 218 ? 41.464 5.043 59.558 1.00 18.75 218 PHE A CA 1
ATOM 1697 C C . PHE A 1 218 ? 42.198 4.707 58.266 1.00 18.89 218 PHE A C 1
ATOM 1698 O O . PHE A 1 218 ? 42.509 3.552 57.990 1.00 19.78 218 PHE A O 1
ATOM 1706 N N . ALA A 1 219 ? 42.459 5.723 57.468 1.00 18.49 219 ALA A N 1
ATOM 1707 C CA . ALA A 1 219 ? 43.109 5.558 56.175 1.00 17.87 219 ALA A CA 1
ATOM 1708 C C . ALA A 1 219 ? 44.450 6.350 56.112 1.00 18.57 219 ALA A C 1
ATOM 1709 O O . ALA A 1 219 ? 44.559 7.466 56.633 1.00 19.35 219 ALA A O 1
ATOM 1711 N N . LEU A 1 220 ? 45.449 5.768 55.433 1.00 18.59 220 LEU A N 1
ATOM 1712 C CA . LEU A 1 220 ? 46.762 6.390 55.286 1.00 17.56 220 LEU A CA 1
ATOM 1713 C C . LEU A 1 220 ? 47.411 6.008 53.961 1.00 18.48 220 LEU A C 1
ATOM 1714 O O . LEU A 1 220 ? 47.032 4.973 53.342 1.00 17.70 220 LEU A O 1
ATOM 1719 N N . SER A 1 221 ? 48.392 6.820 53.575 1.00 19.23 221 SER A N 1
ATOM 1720 C CA . SER A 1 221 ? 49.150 6.644 52.354 1.00 18.99 221 SER A CA 1
ATOM 1721 C C . SER A 1 221 ? 50.666 6.478 52.608 1.00 18.63 221 SER A C 1
ATOM 1722 O O . SER A 1 221 ? 51.312 7.328 53.225 1.00 19.41 221 SER A O 1
ATOM 1725 N N . SER A 1 222 ? 51.248 5.464 52.012 1.00 18.24 222 SER A N 1
ATOM 1726 C CA . SER A 1 222 ? 52.690 5.219 52.075 1.00 17.93 222 SER A CA 1
ATOM 1727 C C . SER A 1 222 ? 53.529 6.358 51.538 1.00 17.58 222 SER A C 1
ATOM 1728 O O . SER A 1 222 ? 54.575 6.695 52.116 1.00 17.07 222 SER A O 1
ATOM 1731 N N . HIS A 1 223 ? 53.099 6.934 50.419 1.00 16.82 223 HIS A N 1
ATOM 1732 C CA . HIS A 1 223 ? 53.963 7.891 49.750 1.00 16.61 223 HIS A CA 1
ATOM 1733 C C . HIS A 1 223 ? 54.197 9.177 50.530 1.00 16.77 223 HIS A C 1
ATOM 1734 O O . HIS A 1 223 ? 55.189 9.861 50.275 1.00 19.35 223 HIS A O 1
ATOM 1741 N N . LYS A 1 224 ? 53.339 9.466 51.516 1.00 16.82 224 LYS A N 1
ATOM 1742 C CA . LYS A 1 224 ? 53.533 10.638 52.385 1.00 18.18 224 LYS A CA 1
ATOM 1743 C C . LYS A 1 224 ? 54.420 10.372 53.624 1.00 18.30 224 LYS A C 1
ATOM 1744 O O . LYS A 1 224 ? 54.810 11.308 54.285 1.00 19.17 224 LYS A O 1
ATOM 1750 N N . MET A 1 225 ? 54.785 9.102 53.861 1.00 17.47 225 MET A N 1
ATOM 1751 C CA . MET A 1 225 ? 55.515 8.699 55.057 1.00 18.22 225 MET A CA 1
ATOM 1752 C C . MET A 1 225 ? 56.788 7.951 54.729 1.00 18.72 225 MET A C 1
ATOM 1753 O O . MET A 1 225 ? 57.102 6.943 55.340 1.00 19.15 225 MET A O 1
ATOM 1758 N N . CYS A 1 226 ? 57.499 8.413 53.690 1.00 18.02 226 CYS A N 1
ATOM 1759 C CA . CYS A 1 226 ? 58.809 7.870 53.290 1.00 18.97 226 CYS A CA 1
ATOM 1760 C C . CYS A 1 226 ? 58.718 6.509 52.603 1.00 18.95 226 CYS A C 1
ATOM 1761 O O . CYS A 1 226 ? 59.742 5.862 52.404 1.00 19.31 226 CYS A O 1
ATOM 1764 N N . GLY A 1 227 ? 57.511 6.090 52.251 1.00 17.68 227 GLY A N 1
ATOM 1765 C CA . GLY A 1 227 ? 57.325 4.812 51.640 1.00 18.43 227 GLY A CA 1
ATOM 1766 C C . GLY A 1 227 ? 57.068 4.872 50.135 1.00 18.01 227 GLY A C 1
ATOM 1767 O O . GLY A 1 227 ? 56.902 5.949 49.564 1.00 17.65 227 GLY A O 1
ATOM 1768 N N . PRO A 1 228 ? 56.987 3.708 49.494 1.00 17.39 228 PRO A N 1
ATOM 1769 C CA . PRO A 1 228 ? 56.755 3.679 48.017 1.00 18.15 228 PRO A CA 1
ATOM 1770 C C . PRO A 1 228 ? 55.410 4.285 47.611 1.00 17.40 228 PRO A C 1
ATOM 1771 O O . PRO A 1 228 ? 54.462 4.311 48.400 1.00 17.86 228 PRO A O 1
ATOM 1775 N N . THR A 1 229 ? 55.329 4.743 46.350 1.00 17.90 229 THR A N 1
ATOM 1776 C CA . THR A 1 229 ? 54.099 5.132 45.776 1.00 17.09 229 THR A CA 1
ATOM 1777 C C . THR A 1 229 ? 53.204 3.886 45.537 1.00 18.30 229 THR A C 1
ATOM 1778 O O . THR A 1 229 ? 53.650 2.729 45.484 1.00 19.90 229 THR A O 1
ATOM 1782 N N . GLY A 1 230 ? 51.920 4.130 45.459 1.00 19.78 230 GLY A N 1
ATOM 1783 C CA . GLY A 1 230 ? 50.946 3.122 45.057 1.00 20.78 230 GLY A CA 1
ATOM 1784 C C . GLY A 1 230 ? 50.474 2.196 46.133 1.00 20.56 230 GLY A C 1
ATOM 1785 O O . GLY A 1 230 ? 49.868 1.165 45.829 1.00 20.20 230 GLY A O 1
ATOM 1786 N N . VAL A 1 231 ? 50.729 2.549 47.382 1.00 17.32 231 VAL A N 1
ATOM 1787 C CA . VAL A 1 231 ? 50.276 1.702 48.476 1.00 17.77 231 VAL A CA 1
ATOM 1788 C C . VAL A 1 231 ? 49.736 2.533 49.643 1.00 19.24 231 VAL A C 1
ATOM 1789 O O . VAL A 1 231 ? 50.160 3.629 49.920 1.00 20.20 231 VAL A O 1
ATOM 1793 N N . GLY A 1 232 ? 48.755 1.976 50.292 1.00 18.52 232 GLY A N 1
ATOM 1794 C CA . GLY A 1 232 ? 48.188 2.557 51.489 1.00 20.17 232 GLY A CA 1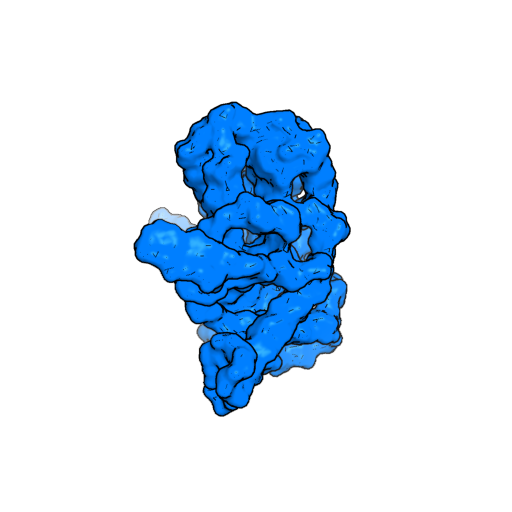
ATOM 1795 C C . GLY A 1 232 ? 47.549 1.499 52.348 1.00 18.67 232 GLY A C 1
ATOM 1796 O O . GLY A 1 232 ? 47.688 0.319 52.085 1.00 17.64 232 GLY A O 1
ATOM 1797 N N . VAL A 1 233 ? 46.897 1.966 53.399 1.00 16.49 233 VAL A N 1
ATOM 1798 C CA . VAL A 1 233 ? 46.260 1.076 54.357 1.00 17.56 233 VAL A CA 1
ATOM 1799 C C . VAL A 1 233 ? 44.859 1.570 54.661 1.00 17.86 233 VAL A C 1
ATOM 1800 O O . VAL A 1 233 ? 44.592 2.810 54.714 1.00 19.03 233 VAL A O 1
ATOM 1804 N N . LEU A 1 234 ? 43.963 0.602 54.835 1.00 17.68 234 LEU A N 1
ATOM 1805 C CA . LEU A 1 234 ? 42.689 0.852 55.483 1.00 17.74 234 LEU A CA 1
ATOM 1806 C C . LEU A 1 234 ? 42.681 0.021 56.752 1.00 18.07 234 LEU A C 1
ATOM 1807 O O . LEU A 1 234 ? 42.852 -1.212 56.714 1.00 19.43 234 LEU A O 1
ATOM 1812 N N . TYR A 1 235 ? 42.538 0.720 57.867 1.00 18.44 235 TYR A N 1
ATOM 1813 C CA . TYR A 1 235 ? 42.233 0.074 59.142 1.00 17.33 235 TYR A CA 1
ATOM 1814 C C . TYR A 1 235 ? 40.732 0.156 59.362 1.00 18.47 235 TYR A C 1
ATOM 1815 O O . TYR A 1 235 ? 40.106 1.222 59.154 1.00 18.79 235 TYR A O 1
ATOM 1824 N N . GLY A 1 236 ? 40.157 -0.950 59.836 1.00 18.99 236 GLY A N 1
ATOM 1825 C CA . GLY A 1 236 ? 38.769 -0.908 60.308 1.00 20.72 236 GLY A CA 1
ATOM 1826 C C . GLY A 1 236 ? 38.613 -1.806 61.506 1.00 19.94 236 GLY A C 1
ATOM 1827 O O . GLY A 1 236 ? 39.275 -2.862 61.606 1.00 22.23 236 GLY A O 1
ATOM 1828 N N . LYS A 1 237 ? 37.714 -1.432 62.408 1.00 21.53 237 LYS A N 1
ATOM 1829 C CA . LYS A 1 237 ? 37.452 -2.323 63.558 1.00 22.25 237 LYS A CA 1
ATOM 1830 C C . LYS A 1 237 ? 36.961 -3.673 62.985 1.00 21.71 237 LYS A C 1
ATOM 1831 O O . LYS A 1 237 ? 36.128 -3.706 62.077 1.00 21.42 237 LYS A O 1
ATOM 1837 N N . LYS A 1 238 ? 37.471 -4.762 63.542 1.00 22.56 238 LYS A N 1
ATOM 1838 C CA . LYS A 1 238 ? 37.178 -6.100 63.023 1.00 24.07 238 LYS A CA 1
ATOM 1839 C C . LYS A 1 238 ? 35.685 -6.357 62.922 1.00 24.69 238 LYS A C 1
ATOM 1840 O O . LYS A 1 238 ? 35.227 -6.902 61.905 1.00 24.79 238 LYS A O 1
ATOM 1846 N N . ALA A 1 239 ? 34.898 -5.964 63.933 1.00 24.60 239 ALA A N 1
ATOM 1847 C CA . ALA A 1 239 ? 33.471 -6.248 63.889 1.00 28.25 239 ALA A CA 1
ATOM 1848 C C . ALA A 1 239 ? 32.765 -5.575 62.692 1.00 28.15 239 ALA A C 1
ATOM 1849 O O . ALA A 1 239 ? 31.806 -6.116 62.160 1.00 27.89 239 ALA A O 1
ATOM 1851 N N . LEU A 1 240 ? 33.217 -4.391 62.316 1.00 23.80 240 LEU A N 1
ATOM 1852 C CA . LEU A 1 240 ? 32.655 -3.708 61.161 1.00 23.39 240 LEU A CA 1
ATOM 1853 C C . LEU A 1 240 ? 33.071 -4.375 59.853 1.00 23.88 240 LEU A C 1
ATOM 1854 O O . LEU A 1 240 ? 32.231 -4.614 58.981 1.00 24.81 240 LEU A O 1
ATOM 1859 N N . LEU A 1 241 ? 34.363 -4.710 59.735 1.00 21.82 241 LEU A N 1
ATOM 1860 C CA . LEU A 1 241 ? 34.863 -5.329 58.513 1.00 22.01 241 LEU A CA 1
ATOM 1861 C C . LEU A 1 241 ? 34.218 -6.694 58.290 1.00 23.94 241 LEU A C 1
ATOM 1862 O O . LEU A 1 241 ? 33.963 -7.098 57.141 1.00 23.46 241 LEU A O 1
ATOM 1867 N N . GLU A 1 242 ? 33.953 -7.419 59.374 1.00 23.54 242 GLU A N 1
ATOM 1868 C CA . GLU A 1 242 ? 33.356 -8.763 59.237 1.00 24.89 242 GLU A CA 1
ATOM 1869 C C . GLU A 1 242 ? 32.000 -8.696 58.562 1.00 27.47 242 GLU A C 1
ATOM 1870 O O . GLU A 1 242 ? 31.628 -9.605 57.848 1.00 29.30 242 GLU A O 1
ATOM 1876 N N . ASN A 1 243 ? 31.257 -7.617 58.809 1.00 25.78 243 ASN A N 1
ATOM 1877 C CA . ASN A 1 243 ? 29.918 -7.474 58.251 1.00 27.78 243 ASN A CA 1
ATOM 1878 C C . ASN A 1 243 ? 29.817 -6.731 56.928 1.00 29.41 243 ASN A C 1
ATOM 1879 O O . ASN A 1 243 ? 28.737 -6.626 56.383 1.00 35.17 243 ASN A O 1
ATOM 1884 N N . MET A 1 244 ? 30.928 -6.204 56.444 1.00 25.49 244 MET A N 1
ATOM 1885 C CA . MET A 1 244 ? 30.989 -5.498 55.174 1.00 24.03 244 MET A CA 1
ATOM 1886 C C . MET A 1 244 ? 31.310 -6.482 54.049 1.00 24.35 244 MET A C 1
ATOM 1887 O O . MET A 1 244 ? 32.101 -7.402 54.213 1.00 26.65 244 MET A O 1
ATOM 1892 N N . GLU A 1 245 ? 30.691 -6.266 52.905 1.00 24.20 245 GLU A N 1
ATOM 1893 C CA . GLU A 1 245 ? 31.001 -7.024 51.692 1.00 25.40 245 GLU A CA 1
ATOM 1894 C C . GLU A 1 245 ? 32.248 -6.420 51.019 1.00 22.99 245 GLU A C 1
ATOM 1895 O O . GLU A 1 245 ? 32.507 -5.223 51.154 1.00 26.86 245 GLU A O 1
ATOM 1901 N N . PRO A 1 246 ? 33.012 -7.236 50.278 1.00 22.64 246 PRO A N 1
ATOM 1902 C CA . PRO A 1 246 ? 34.144 -6.760 49.529 1.00 22.95 246 PRO A CA 1
ATOM 1903 C C . PRO A 1 246 ? 33.795 -5.665 48.548 1.00 23.63 246 PRO A C 1
ATOM 1904 O O . PRO A 1 246 ? 32.674 -5.620 48.036 1.00 26.16 246 PRO A O 1
ATOM 1908 N N . ALA A 1 247 ? 34.763 -4.779 48.289 1.00 25.13 247 ALA A N 1
ATOM 1909 C CA . ALA A 1 247 ? 34.586 -3.729 47.238 1.00 27.93 247 ALA A CA 1
ATOM 1910 C C . ALA A 1 247 ? 35.018 -4.143 45.845 1.00 26.88 247 ALA A C 1
ATOM 1911 O O . ALA A 1 247 ? 34.635 -3.514 44.872 1.00 31.95 247 ALA A O 1
ATOM 1913 N N . GLU A 1 248 ? 35.870 -5.151 45.773 1.00 23.93 248 GLU A N 1
ATOM 1914 C CA . GLU A 1 248 ? 36.460 -5.688 44.509 1.00 23.29 248 GLU A CA 1
ATOM 1915 C C . GLU A 1 248 ? 36.498 -7.210 44.670 1.00 22.18 248 GLU A C 1
ATOM 1916 O O . GLU A 1 248 ? 36.641 -7.728 45.793 1.00 22.78 248 GLU A O 1
ATOM 1922 N N . PHE A 1 249 ? 36.401 -7.906 43.549 1.00 20.18 249 PHE A N 1
ATOM 1923 C CA . PHE A 1 249 ? 36.257 -9.344 43.556 1.00 20.88 249 PHE A CA 1
ATOM 1924 C C . PHE A 1 249 ? 37.235 -9.989 42.606 1.00 20.25 249 PHE A C 1
ATOM 1925 O O . PHE A 1 249 ? 37.512 -9.465 41.503 1.00 22.74 249 PHE A O 1
ATOM 1933 N N . GLY A 1 250 ? 37.725 -11.158 42.984 1.00 21.42 250 GLY A N 1
ATOM 1934 C CA . GLY A 1 250 ? 38.659 -11.873 42.121 1.00 20.87 250 GLY A CA 1
ATOM 1935 C C . GLY A 1 250 ? 39.363 -12.938 42.868 1.00 21.73 250 GLY A C 1
ATOM 1936 O O . GLY A 1 250 ? 38.902 -13.389 43.924 1.00 25.01 250 GLY A O 1
ATOM 1937 N N . GLY A 1 251 ? 40.491 -13.336 42.326 1.00 21.38 251 GLY A N 1
ATOM 1938 C CA . GLY A 1 251 ? 41.326 -14.288 42.993 1.00 24.20 251 GLY A CA 1
ATOM 1939 C C . GLY A 1 251 ? 41.855 -13.715 44.309 1.00 25.28 251 GLY A C 1
ATOM 1940 O O . GLY A 1 251 ? 41.781 -12.503 44.568 1.00 26.68 251 GLY A O 1
ATOM 1941 N N . GLU A 1 252 ? 42.312 -14.621 45.142 1.00 25.98 252 GLU A N 1
ATOM 1942 C CA . GLU A 1 252 ? 42.997 -14.285 46.413 1.00 24.21 252 GLU A CA 1
ATOM 1943 C C . GLU A 1 252 ? 42.031 -13.923 47.515 1.00 25.38 252 GLU A C 1
ATOM 1944 O O . GLU A 1 252 ? 42.332 -14.181 48.661 1.00 28.77 252 GLU A O 1
ATOM 1950 N N . MET A 1 253 ? 40.882 -13.346 47.189 1.00 23.36 253 MET A N 1
ATOM 1951 C CA . MET A 1 253 ? 39.883 -12.947 48.192 1.00 21.55 253 MET A CA 1
ATOM 1952 C C . MET A 1 253 ? 38.760 -13.987 48.340 1.00 23.25 253 MET A C 1
ATOM 1953 O O . MET A 1 253 ? 37.863 -13.814 49.172 1.00 23.24 253 MET A O 1
ATOM 1958 N N . ILE A 1 254 ? 38.802 -15.045 47.524 1.00 23.94 254 ILE A N 1
ATOM 1959 C CA . ILE A 1 254 ? 37.783 -16.091 47.584 1.00 24.11 254 ILE A CA 1
ATOM 1960 C C . ILE A 1 254 ? 38.241 -17.307 48.359 1.00 26.62 254 ILE A C 1
ATOM 1961 O O . ILE A 1 254 ? 39.440 -17.595 48.479 1.00 28.97 254 ILE A O 1
ATOM 1966 N N . ASP A 1 255 ? 37.266 -18.054 48.788 1.00 27.81 255 ASP A N 1
ATOM 1967 C CA . ASP A 1 255 ? 37.439 -19.389 49.298 1.00 28.32 255 ASP A CA 1
ATOM 1968 C C . ASP A 1 255 ? 36.920 -20.421 48.275 1.00 29.03 255 ASP A C 1
ATOM 1969 O O . ASP A 1 255 ? 37.698 -21.207 47.760 1.00 36.27 255 ASP A O 1
ATOM 1974 N N . PHE A 1 256 ? 35.636 -20.402 47.967 1.00 27.09 256 PHE A N 1
ATOM 1975 C CA . PHE A 1 256 ? 35.049 -21.309 47.004 1.00 27.53 256 PHE A CA 1
ATOM 1976 C C . PHE A 1 256 ? 34.438 -20.501 45.854 1.00 26.97 256 PHE A C 1
ATOM 1977 O O . PHE A 1 256 ? 33.753 -19.485 46.092 1.00 27.69 256 PHE A O 1
ATOM 1985 N N . VAL A 1 257 ? 34.657 -20.957 44.619 1.00 25.34 257 VAL A N 1
ATOM 1986 C CA . VAL A 1 257 ? 34.048 -20.324 43.454 1.00 25.89 257 VAL A CA 1
ATOM 1987 C C . VAL A 1 257 ? 33.279 -21.365 42.695 1.00 26.99 257 VAL A C 1
ATOM 1988 O O . VAL A 1 257 ? 33.855 -22.316 42.184 1.00 29.80 257 VAL A O 1
ATOM 1992 N N . GLY A 1 258 ? 31.969 -21.169 42.633 1.00 27.90 258 GLY A N 1
ATOM 1993 C CA . GLY A 1 258 ? 31.042 -21.942 41.773 1.00 28.94 258 GLY A CA 1
ATOM 1994 C C . GLY A 1 258 ? 30.740 -21.156 40.504 1.00 26.43 258 GLY A C 1
ATOM 1995 O O . GLY A 1 258 ? 31.275 -20.044 40.298 1.00 28.06 258 GLY A O 1
ATOM 1996 N N . LEU A 1 259 ? 29.890 -21.703 39.639 1.00 28.56 259 LEU A N 1
ATOM 1997 C CA . LEU A 1 259 ? 29.547 -20.999 38.400 1.00 28.62 259 LEU A CA 1
ATOM 1998 C C . LEU A 1 259 ? 28.875 -19.655 38.644 1.00 26.34 259 LEU A C 1
ATOM 1999 O O . LEU A 1 259 ? 29.138 -18.692 37.931 1.00 27.41 259 LEU A O 1
ATOM 2004 N N . TYR A 1 260 ? 27.999 -19.618 39.628 1.00 27.53 260 TYR A N 1
ATOM 2005 C CA . TYR A 1 260 ? 27.107 -18.456 39.876 1.00 27.68 260 TYR A CA 1
ATOM 2006 C C . TYR A 1 260 ? 27.344 -17.752 41.217 1.00 27.10 260 TYR A C 1
ATOM 2007 O O . TYR A 1 260 ? 27.006 -16.576 41.357 1.00 33.93 260 TYR A O 1
ATOM 2016 N N . GLU A 1 261 ? 27.899 -18.473 42.185 1.00 26.28 261 GLU A N 1
ATOM 2017 C CA . GLU A 1 261 ? 28.036 -17.973 43.576 1.00 29.00 261 GLU A CA 1
ATOM 2018 C C . GLU A 1 261 ? 29.428 -18.301 44.066 1.00 26.88 261 GLU A C 1
ATOM 2019 O O . GLU A 1 261 ? 30.037 -19.306 43.627 1.00 30.44 261 GLU A O 1
ATOM 2025 N N . SER A 1 262 ? 29.944 -17.461 44.946 1.00 25.90 262 SER A N 1
ATOM 2026 C CA . SER A 1 262 ? 31.253 -17.654 45.537 1.00 25.66 262 SER A CA 1
ATOM 2027 C C . SER A 1 262 ? 31.204 -17.280 47.019 1.00 25.52 262 SER A C 1
ATOM 2028 O O . SER A 1 262 ? 30.310 -16.589 47.464 1.00 29.02 262 SER A O 1
ATOM 2031 N N . THR A 1 263 ? 32.174 -17.760 47.773 1.00 24.47 263 THR A N 1
ATOM 2032 C CA . THR A 1 263 ? 32.306 -17.409 49.195 1.00 24.54 263 THR A CA 1
ATOM 2033 C C . THR A 1 263 ? 33.685 -16.742 49.387 1.00 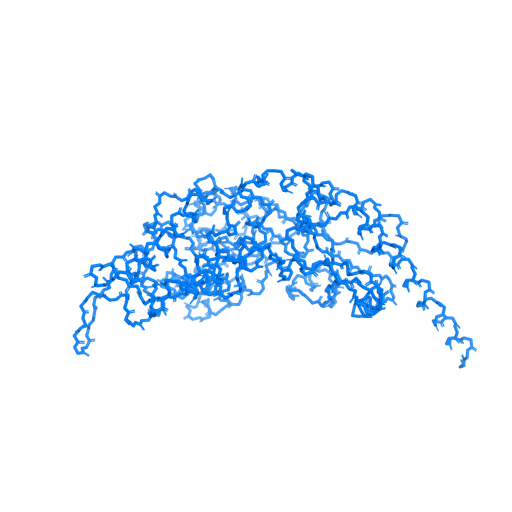24.28 263 THR A C 1
ATOM 2034 O O . THR A 1 263 ? 34.639 -16.990 48.618 1.00 24.16 263 THR A O 1
ATOM 2038 N N . TRP A 1 264 ? 33.794 -15.932 50.433 1.00 25.36 264 TRP A N 1
ATOM 2039 C CA . TRP A 1 264 ? 34.979 -15.079 50.620 1.00 24.75 264 TRP A CA 1
ATOM 2040 C C . TRP A 1 264 ? 35.922 -15.669 51.685 1.00 22.46 264 TRP A C 1
ATOM 2041 O O . TRP A 1 264 ? 35.474 -16.409 52.591 1.00 25.08 264 TRP A O 1
ATOM 2052 N N . LYS A 1 265 ? 37.203 -15.311 51.552 1.00 22.18 265 LYS A N 1
ATOM 2053 C CA . LYS A 1 265 ? 38.241 -15.594 52.542 1.00 23.27 265 LYS A CA 1
ATOM 2054 C C . LYS A 1 265 ? 37.929 -14.805 53.821 1.00 21.53 265 LYS A C 1
ATOM 2055 O O . LYS A 1 265 ? 37.188 -13.810 53.814 1.00 24.29 265 LYS A O 1
ATOM 2061 N N . GLU A 1 266 ? 38.568 -15.228 54.903 1.00 22.45 266 GLU A N 1
ATOM 2062 C CA . GLU A 1 266 ? 38.524 -14.462 56.139 1.00 23.51 266 GLU A CA 1
ATOM 2063 C C . GLU A 1 266 ? 39.270 -13.116 55.974 1.00 22.59 266 GLU A C 1
ATOM 2064 O O . GLU A 1 266 ? 40.035 -12.894 55.005 1.00 22.53 266 GLU A O 1
ATOM 2070 N N . LEU A 1 267 ? 39.070 -12.244 56.941 1.00 20.90 267 LEU A N 1
ATOM 2071 C CA . LEU A 1 267 ? 39.882 -11.021 57.027 1.00 21.14 267 LEU A CA 1
ATOM 2072 C C . LEU A 1 267 ? 41.358 -11.323 57.280 1.00 20.41 267 LEU A C 1
ATOM 2073 O O . LEU A 1 267 ? 41.694 -12.272 58.022 1.00 21.29 267 LEU A O 1
ATOM 2078 N N . PRO A 1 268 ? 42.271 -10.503 56.778 1.00 20.75 268 PRO A N 1
ATOM 2079 C CA . PRO A 1 268 ? 42.018 -9.282 55.977 1.00 19.37 268 PRO A CA 1
ATOM 2080 C C . PRO A 1 268 ? 41.854 -9.547 54.488 1.00 19.78 268 PRO A C 1
ATOM 2081 O O . PRO A 1 268 ? 41.477 -8.614 53.731 1.00 20.85 268 PRO A O 1
ATOM 2085 N N . TRP A 1 269 ? 42.157 -10.762 54.068 1.00 19.36 269 TRP A N 1
ATOM 2086 C CA . TRP A 1 269 ? 42.261 -11.083 52.632 1.00 20.05 269 TRP A CA 1
ATOM 2087 C C . TRP A 1 269 ? 40.939 -10.950 51.837 1.00 19.90 269 TRP A C 1
ATOM 2088 O O . TRP A 1 269 ? 40.962 -10.736 50.616 1.00 20.55 269 TRP A O 1
ATOM 2099 N N . LYS A 1 270 ? 39.815 -11.059 52.554 1.00 19.91 270 LYS A N 1
ATOM 2100 C CA . LYS A 1 270 ? 38.491 -10.710 51.979 1.00 20.49 270 LYS A CA 1
ATOM 2101 C C . LYS A 1 270 ? 38.526 -9.411 51.164 1.00 19.79 270 LYS A C 1
ATOM 2102 O O . LYS A 1 270 ? 37.853 -9.306 50.142 1.00 21.16 270 LYS A O 1
ATOM 2108 N N . PHE A 1 271 ? 39.312 -8.419 51.602 1.00 19.00 271 PHE A N 1
ATOM 2109 C CA . PHE A 1 271 ? 39.369 -7.099 50.973 1.00 20.18 271 PHE A CA 1
ATOM 2110 C C . PHE A 1 271 ? 40.567 -6.871 50.086 1.00 21.08 271 PHE A C 1
ATOM 2111 O O . PHE A 1 271 ? 40.779 -5.728 49.665 1.00 21.29 271 PHE A O 1
ATOM 2119 N N . GLU A 1 272 ? 41.310 -7.933 49.742 1.00 19.23 272 GLU A N 1
ATOM 2120 C CA . GLU A 1 272 ? 42.523 -7.824 48.891 1.00 20.08 272 GLU A CA 1
ATOM 2121 C C . GLU A 1 272 ? 42.363 -8.734 47.681 1.00 20.87 272 GLU A C 1
ATOM 2122 O O . GLU A 1 272 ? 42.733 -9.875 47.680 1.00 24.00 272 GLU A O 1
ATOM 2128 N N . ALA A 1 273 ? 41.786 -8.212 46.636 1.00 21.33 273 ALA A N 1
ATOM 2129 C CA . ALA A 1 273 ? 41.545 -8.988 45.419 1.00 22.37 273 ALA A CA 1
ATOM 2130 C C . ALA A 1 273 ? 42.754 -8.871 44.496 1.00 22.41 273 ALA A C 1
ATOM 2131 O O . ALA A 1 273 ? 43.343 -7.810 44.354 1.00 24.74 273 ALA A O 1
ATOM 2133 N N . GLY A 1 274 ? 43.109 -9.976 43.882 1.00 22.70 274 GLY A N 1
ATOM 2134 C CA . GLY A 1 274 ? 44.203 -9.991 42.935 1.00 23.69 274 GLY A CA 1
ATOM 2135 C C . GLY A 1 274 ? 45.568 -10.105 43.546 1.00 21.11 274 GLY A C 1
ATOM 2136 O O . GLY A 1 274 ? 45.731 -10.130 44.749 1.00 23.60 274 GLY A O 1
ATOM 2137 N N . THR A 1 275 ? 46.584 -10.176 42.690 1.00 19.66 275 THR A N 1
ATOM 2138 C CA . THR A 1 275 ? 47.965 -10.211 43.175 1.00 19.64 275 THR A CA 1
ATOM 2139 C C . THR A 1 275 ? 48.199 -8.915 43.971 1.00 19.66 275 THR A C 1
ATOM 2140 O O . THR A 1 275 ? 47.871 -7.817 43.499 1.00 20.63 275 THR A O 1
ATOM 2144 N N . PRO A 1 276 ? 48.735 -9.052 45.181 1.00 19.43 276 PRO A N 1
ATOM 2145 C CA . PRO A 1 276 ? 48.885 -7.877 45.993 1.00 20.32 276 PRO A CA 1
ATOM 2146 C C . PRO A 1 276 ? 50.010 -6.933 45.559 1.00 20.41 276 PRO A C 1
ATOM 2147 O O . PRO A 1 276 ? 50.823 -7.242 44.650 1.00 20.05 276 PRO A O 1
ATOM 2151 N N . ILE A 1 277 ? 50.068 -5.798 46.251 1.00 19.15 277 ILE A N 1
ATOM 2152 C CA . ILE A 1 277 ? 51.091 -4.771 46.018 1.00 20.26 277 ILE A CA 1
ATOM 2153 C C . ILE A 1 277 ? 52.326 -5.209 46.814 1.00 19.35 277 ILE A C 1
ATOM 2154 O O . ILE A 1 277 ? 52.645 -4.663 47.843 1.00 20.35 277 ILE A O 1
ATOM 2159 N N . ILE A 1 278 ? 53.000 -6.253 46.343 1.00 18.62 278 ILE A N 1
ATOM 2160 C CA . ILE A 1 278 ? 53.928 -6.961 47.183 1.00 17.75 278 ILE A CA 1
ATOM 2161 C C . ILE A 1 278 ? 55.115 -6.051 47.557 1.00 18.90 278 ILE A C 1
ATOM 2162 O O . ILE A 1 278 ? 55.474 -5.902 48.745 1.00 18.71 278 ILE A O 1
ATOM 2167 N N . ALA A 1 279 ? 55.813 -5.556 46.541 1.00 18.10 279 ALA A N 1
ATOM 2168 C CA . ALA A 1 279 ? 57.024 -4.804 46.808 1.00 18.51 279 ALA A CA 1
ATOM 2169 C C . ALA A 1 279 ? 56.683 -3.559 47.595 1.00 18.35 279 ALA A C 1
ATOM 2170 O O . ALA A 1 279 ? 57.411 -3.205 48.538 1.00 19.09 279 ALA A O 1
ATOM 2172 N N . GLY A 1 280 ? 55.612 -2.861 47.200 1.00 19.10 280 GLY A N 1
ATOM 2173 C CA . GLY A 1 280 ? 55.244 -1.631 47.843 1.00 20.01 280 GLY A CA 1
ATOM 2174 C C . GLY A 1 280 ? 54.953 -1.827 49.323 1.00 18.48 280 GLY A C 1
ATOM 2175 O O . GLY A 1 280 ? 55.357 -0.998 50.160 1.00 18.20 280 GLY A O 1
ATOM 2176 N N . ALA A 1 281 ? 54.201 -2.880 49.650 1.00 17.13 281 ALA A N 1
ATOM 2177 C CA . ALA A 1 281 ? 53.889 -3.152 51.054 1.00 17.50 281 ALA A CA 1
ATOM 2178 C C . ALA A 1 281 ? 55.145 -3.443 51.859 1.00 17.68 281 ALA A C 1
ATOM 2179 O O . ALA A 1 281 ? 55.311 -2.946 52.979 1.00 17.55 281 ALA A O 1
ATOM 2181 N N . ILE A 1 282 ? 56.063 -4.218 51.273 1.00 17.55 282 ILE A N 1
ATOM 2182 C CA . ILE A 1 282 ? 57.335 -4.516 51.943 1.00 17.34 282 ILE A CA 1
ATOM 2183 C C . ILE A 1 282 ? 58.094 -3.202 52.153 1.00 17.45 282 ILE A C 1
ATOM 2184 O O . ILE A 1 282 ? 58.711 -2.977 53.211 1.00 18.42 282 ILE A O 1
ATOM 2189 N N . GLY A 1 283 ? 58.141 -2.352 51.135 1.00 17.82 283 GLY A N 1
ATOM 2190 C CA . GLY A 1 283 ? 58.783 -1.065 51.275 1.00 18.48 283 GLY A CA 1
ATOM 2191 C C . GLY A 1 283 ? 58.137 -0.167 52.333 1.00 18.02 283 GLY A C 1
ATOM 2192 O O . GLY A 1 283 ? 58.847 0.576 53.023 1.00 18.20 283 GLY A O 1
ATOM 2193 N N . LEU A 1 284 ? 56.812 -0.200 52.431 1.00 17.48 284 LEU A N 1
ATOM 2194 C CA . LEU A 1 284 ? 56.134 0.549 53.485 1.00 17.69 284 LEU A CA 1
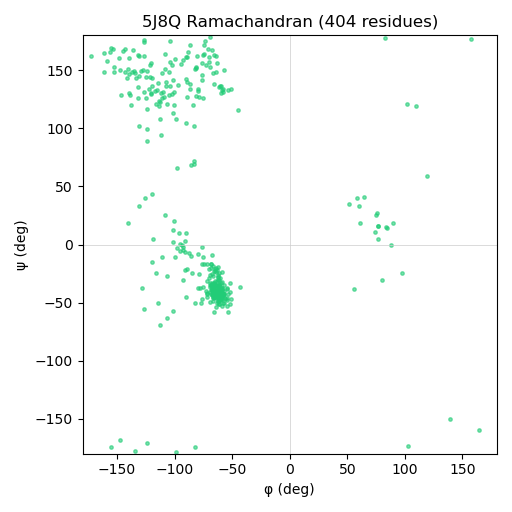ATOM 2195 C C . LEU A 1 284 ? 56.550 0.029 54.875 1.00 17.26 284 LEU A C 1
ATOM 2196 O O . LEU A 1 284 ? 56.793 0.829 55.802 1.00 19.51 284 LEU A O 1
ATOM 2201 N N . GLY A 1 285 ? 56.678 -1.296 55.015 1.00 17.76 285 GLY A N 1
ATOM 2202 C CA . GLY A 1 285 ? 57.232 -1.846 56.252 1.00 18.53 285 GLY A CA 1
ATOM 2203 C C . GLY A 1 285 ? 58.614 -1.317 56.586 1.00 18.68 285 GLY A C 1
ATOM 2204 O O . GLY A 1 285 ? 58.905 -0.989 57.742 1.00 20.21 285 GLY A O 1
ATOM 2205 N N . ALA A 1 286 ? 59.479 -1.170 55.579 1.00 18.32 286 ALA A N 1
ATOM 2206 C CA . ALA A 1 286 ? 60.766 -0.579 55.788 1.00 20.26 286 ALA A CA 1
ATOM 2207 C C . ALA A 1 286 ? 60.689 0.902 56.184 1.00 19.74 286 ALA A C 1
ATOM 2208 O O . ALA A 1 286 ? 61.496 1.369 56.959 1.00 20.46 286 ALA A O 1
ATOM 2210 N N . ALA A 1 287 ? 59.742 1.637 55.619 1.00 17.59 287 ALA A N 1
ATOM 2211 C CA . ALA A 1 287 ? 59.537 3.059 56.004 1.00 18.86 287 ALA A CA 1
ATOM 2212 C C . ALA A 1 287 ? 59.139 3.159 57.460 1.00 18.81 287 ALA A C 1
ATOM 2213 O O . ALA A 1 287 ? 59.638 4.017 58.208 1.00 18.82 287 ALA A O 1
ATOM 2215 N N . ILE A 1 288 ? 58.241 2.290 57.853 1.00 18.33 288 ILE A N 1
ATOM 2216 C CA . ILE A 1 288 ? 57.829 2.223 59.274 1.00 18.91 288 ILE A CA 1
ATOM 2217 C C . ILE A 1 288 ? 59.028 1.915 60.185 1.00 19.68 288 ILE A C 1
ATOM 2218 O O . ILE A 1 288 ? 59.229 2.629 61.193 1.00 20.76 288 ILE A O 1
ATOM 2223 N N . ASP A 1 289 ? 59.854 0.930 59.819 1.00 20.25 289 ASP A N 1
ATOM 2224 C CA . ASP A 1 289 ? 61.044 0.626 60.609 1.00 21.30 289 ASP A CA 1
ATOM 2225 C C . ASP A 1 289 ? 61.972 1.861 60.727 1.00 21.86 289 ASP A C 1
ATOM 2226 O O . ASP A 1 289 ? 62.549 2.146 61.776 1.00 23.74 289 ASP A O 1
ATOM 2231 N N . PHE A 1 290 ? 62.151 2.544 59.605 1.00 20.38 290 PHE A N 1
ATOM 2232 C CA . PHE A 1 290 ? 62.973 3.732 59.566 1.00 21.43 290 PHE A CA 1
ATOM 2233 C C . PHE A 1 290 ? 62.428 4.862 60.495 1.00 20.85 290 PHE A C 1
ATOM 2234 O O . PHE A 1 290 ? 63.193 5.459 61.282 1.00 22.44 290 PHE A O 1
ATOM 2242 N N . LEU A 1 291 ? 61.155 5.176 60.354 1.00 20.00 291 LEU A N 1
ATOM 2243 C CA . LEU A 1 291 ? 60.523 6.193 61.174 1.00 19.57 291 LEU A CA 1
ATOM 2244 C C . LEU A 1 291 ? 60.555 5.851 62.657 1.00 22.54 291 LEU A C 1
ATOM 2245 O O . LEU A 1 291 ? 60.763 6.751 63.477 1.00 23.22 291 LEU A O 1
ATOM 2250 N N . GLU A 1 292 ? 60.337 4.581 62.990 1.00 20.93 292 GLU A N 1
ATOM 2251 C CA . GLU A 1 292 ? 60.377 4.150 64.387 1.00 23.66 292 GLU A CA 1
ATOM 2252 C C . GLU A 1 292 ? 61.758 4.267 65.000 1.00 24.43 292 GLU A C 1
ATOM 2253 O O . GLU A 1 292 ? 61.893 4.448 66.232 1.00 26.86 292 GLU A O 1
ATOM 2259 N N . GLU A 1 293 ? 62.780 4.056 64.186 1.00 24.49 293 GLU A N 1
ATOM 2260 C CA . GLU A 1 293 ? 64.169 4.162 64.639 1.00 26.29 293 GLU A CA 1
ATOM 2261 C C . GLU A 1 293 ? 64.508 5.620 64.986 1.00 26.73 293 GLU A C 1
ATOM 2262 O O . GLU A 1 293 ? 65.154 5.880 66.002 1.00 30.15 293 GLU A O 1
ATOM 2268 N N . ILE A 1 294 ? 64.015 6.558 64.190 1.00 27.82 294 ILE A N 1
ATOM 2269 C CA . ILE A 1 294 ? 64.175 7.984 64.502 1.00 26.48 294 ILE A CA 1
ATOM 2270 C C . ILE A 1 294 ? 63.290 8.376 65.682 1.00 27.75 294 ILE A C 1
ATOM 2271 O O . ILE A 1 294 ? 63.747 9.043 66.624 1.00 32.62 294 ILE A O 1
ATOM 2276 N N . GLY A 1 295 ? 62.075 7.866 65.673 1.00 24.12 295 GLY A N 1
ATOM 2277 C CA . GLY A 1 295 ? 61.072 8.107 66.699 1.00 26.65 295 GLY A CA 1
ATOM 2278 C C . GLY A 1 295 ? 60.056 9.120 66.251 1.00 24.46 295 GLY A C 1
ATOM 2279 O O . GLY A 1 295 ? 60.427 10.257 65.926 1.00 25.73 295 GLY A O 1
ATOM 2280 N N . LEU A 1 296 ? 58.785 8.741 66.210 1.00 24.39 296 LEU A N 1
ATOM 2281 C CA . LEU A 1 296 ? 57.741 9.657 65.764 1.00 26.51 296 LEU A CA 1
ATOM 2282 C C . LEU A 1 296 ? 57.576 10.813 66.721 1.00 25.04 296 LEU A C 1
ATOM 2283 O O . LEU A 1 296 ? 57.283 11.941 66.292 1.00 25.99 296 LEU A O 1
ATOM 2288 N N . ASP A 1 297 ? 57.789 10.578 68.031 1.00 23.67 297 ASP A N 1
ATOM 2289 C CA . ASP A 1 297 ? 57.720 11.741 68.951 1.00 27.47 297 ASP A CA 1
ATOM 2290 C C . ASP A 1 297 ? 58.839 12.770 68.643 1.00 24.43 297 ASP A C 1
ATOM 2291 O O . ASP A 1 297 ? 58.605 14.001 68.717 1.00 25.91 297 ASP A O 1
ATOM 2296 N N . GLU A 1 298 ? 60.022 12.253 68.294 1.00 25.23 298 GLU A N 1
ATOM 2297 C CA . GLU A 1 298 ? 61.148 13.079 67.863 1.00 24.60 298 GLU A CA 1
ATOM 2298 C C . GLU A 1 298 ? 60.856 13.850 66.582 1.00 23.59 298 GLU A C 1
ATOM 2299 O O . GLU A 1 298 ? 61.150 15.050 66.493 1.00 23.68 298 GLU A O 1
ATOM 2305 N N . ILE A 1 299 ? 60.225 13.176 65.646 1.00 23.05 299 ILE A N 1
ATOM 2306 C CA . ILE A 1 299 ? 59.794 13.831 64.420 1.00 23.50 299 ILE A CA 1
ATOM 2307 C C . ILE A 1 299 ? 58.749 14.918 64.682 1.00 22.42 299 ILE A C 1
ATOM 2308 O O . ILE A 1 299 ? 58.896 16.040 64.170 1.00 23.32 299 ILE A O 1
ATOM 2313 N N . SER A 1 300 ? 57.751 14.628 65.517 1.00 21.43 300 SER A N 1
ATOM 2314 C CA . SER A 1 300 ? 56.726 15.634 65.887 1.00 22.34 300 SER A CA 1
ATOM 2315 C C . SER A 1 300 ? 57.390 16.843 66.558 1.00 23.05 300 SER A C 1
ATOM 2316 O O . SER A 1 300 ? 56.996 17.975 66.242 1.00 24.46 300 SER A O 1
ATOM 2319 N N . ARG A 1 301 ? 58.344 16.620 67.473 1.00 22.17 301 ARG A N 1
ATOM 2320 C CA A ARG A 1 301 ? 58.974 17.761 68.153 0.50 24.62 301 ARG A CA 1
ATOM 2321 C CA B ARG A 1 301 ? 59.013 17.719 68.157 0.50 24.41 301 ARG A CA 1
ATOM 2322 C C . ARG A 1 301 ? 59.775 18.635 67.173 1.00 24.54 301 ARG A C 1
ATOM 2323 O O . ARG A 1 301 ? 59.683 19.865 67.257 1.00 23.24 301 ARG A O 1
ATOM 2338 N N . HIS A 1 302 ? 60.492 18.010 66.223 1.00 22.59 302 HIS A N 1
ATOM 2339 C CA . HIS A 1 302 ? 61.213 18.725 65.188 1.00 23.54 302 HIS A CA 1
ATOM 2340 C C . HIS A 1 302 ? 60.261 19.581 64.348 1.00 22.63 302 HIS A C 1
ATOM 2341 O O . HIS A 1 302 ? 60.540 20.779 64.084 1.00 23.42 302 HIS A O 1
ATOM 2348 N N . GLU A 1 303 ? 59.133 18.988 63.947 1.00 23.02 303 GLU A N 1
ATOM 2349 C CA . GLU A 1 303 ? 58.133 19.720 63.183 1.00 24.36 303 GLU A CA 1
ATOM 2350 C C . GLU A 1 303 ? 57.459 20.826 63.944 1.00 22.99 303 GLU A C 1
ATOM 2351 O O . GLU A 1 303 ? 57.160 21.875 63.353 1.00 25.08 303 GLU A O 1
ATOM 2357 N N . HIS A 1 304 ? 57.255 20.642 65.262 1.00 22.77 304 HIS A N 1
ATOM 2358 C CA . HIS A 1 304 ? 56.719 21.713 66.084 1.00 23.15 304 HIS A CA 1
ATOM 2359 C C . HIS A 1 304 ? 57.691 22.925 66.087 1.00 22.35 304 HIS A C 1
ATOM 2360 O O . HIS A 1 304 ? 57.250 24.070 65.967 1.00 26.55 304 HIS A O 1
ATOM 2367 N N . LYS A 1 305 ? 58.997 22.658 66.193 1.00 22.28 305 LYS A N 1
ATOM 2368 C CA . LYS A 1 305 ? 59.999 23.696 66.171 1.00 23.87 305 LYS A CA 1
ATOM 2369 C C . LYS A 1 305 ? 60.076 24.377 64.806 1.00 23.43 305 LYS A C 1
ATOM 2370 O O . LYS A 1 305 ? 60.091 25.629 64.730 1.00 23.75 305 LYS A O 1
ATOM 2376 N N . LEU A 1 306 ? 60.028 23.589 63.733 1.00 22.32 306 LEU A N 1
ATOM 2377 C CA . LEU A 1 306 ? 60.017 24.182 62.391 1.00 22.98 306 LEU A CA 1
ATOM 2378 C C . LEU A 1 306 ? 58.764 25.053 62.121 1.00 23.30 306 LEU A C 1
ATOM 2379 O O . LEU A 1 306 ? 58.880 26.142 61.578 1.00 23.35 306 LEU A O 1
ATOM 2384 N N . ALA A 1 307 ? 57.596 24.583 62.544 1.00 21.94 307 ALA A N 1
ATOM 2385 C CA . ALA A 1 307 ? 56.390 25.339 62.389 1.00 24.13 307 ALA A CA 1
ATOM 2386 C C . ALA A 1 307 ? 56.402 26.637 63.177 1.00 22.60 307 ALA A C 1
ATOM 2387 O O . ALA A 1 307 ? 55.994 27.688 62.645 1.00 24.07 307 ALA A O 1
ATOM 2389 N N . ALA A 1 308 ? 56.852 26.584 64.427 1.00 22.42 308 ALA A N 1
ATOM 2390 C CA . ALA A 1 308 ? 56.938 27.795 65.229 1.00 24.66 308 ALA A CA 1
ATOM 2391 C C . ALA A 1 308 ? 57.873 28.816 64.592 1.00 23.59 308 ALA A C 1
ATOM 2392 O O . ALA A 1 308 ? 57.557 30.009 64.539 1.00 24.37 308 ALA A O 1
ATOM 2394 N N . TYR A 1 309 ? 59.009 28.338 64.101 1.00 22.43 309 TYR A N 1
ATOM 2395 C CA . TYR A 1 309 ? 59.981 29.207 63.444 1.00 22.01 309 TYR A CA 1
ATOM 2396 C C . TYR A 1 309 ? 59.438 29.808 62.152 1.00 22.51 309 TYR A C 1
ATOM 2397 O O . TYR A 1 309 ? 59.541 31.002 61.905 1.00 22.06 309 TYR A O 1
ATOM 2406 N N . ALA A 1 310 ? 58.781 28.984 61.355 1.00 22.26 310 ALA A N 1
ATOM 2407 C CA . ALA A 1 310 ? 58.173 29.493 60.146 1.00 23.73 310 ALA A CA 1
ATOM 2408 C C . ALA A 1 310 ? 57.113 30.539 60.407 1.00 23.20 310 ALA A C 1
ATOM 2409 O O . ALA A 1 310 ? 57.058 31.539 59.731 1.00 24.12 310 ALA A O 1
ATOM 2411 N N . LEU A 1 311 ? 56.226 30.292 61.361 1.00 22.48 311 LEU A N 1
ATOM 2412 C CA . LEU A 1 311 ? 55.178 31.247 61.614 1.00 23.94 311 LEU A CA 1
ATOM 2413 C C . LEU A 1 311 ? 55.755 32.569 62.072 1.00 23.33 311 LEU A C 1
ATOM 2414 O O . LEU A 1 311 ? 55.277 33.620 61.646 1.00 24.60 311 LEU A O 1
ATOM 2419 N N . GLU A 1 312 ? 56.800 32.524 62.894 1.00 21.98 312 GLU A N 1
ATOM 2420 C CA . GLU A 1 312 ? 57.420 33.759 63.346 1.00 22.29 312 GLU A CA 1
ATOM 2421 C C . GLU A 1 312 ? 58.037 34.514 62.157 1.00 22.37 312 GLU A C 1
ATOM 2422 O O . GLU A 1 312 ? 57.888 35.755 62.045 1.00 23.81 312 GLU A O 1
ATOM 2428 N N . ARG A 1 313 ? 58.760 33.781 61.308 1.00 22.17 313 ARG A N 1
ATOM 2429 C CA . ARG A 1 313 ? 59.435 34.406 60.187 1.00 23.49 313 ARG A CA 1
ATOM 2430 C C . ARG A 1 313 ? 58.438 34.945 59.140 1.00 24.85 313 ARG A C 1
ATOM 2431 O O . ARG A 1 313 ? 58.672 36.008 58.534 1.00 25.32 313 ARG A O 1
ATOM 2439 N N . PHE A 1 314 ? 57.316 34.257 58.951 1.00 22.92 314 PHE A N 1
ATOM 2440 C CA . PHE A 1 314 ? 56.282 34.775 58.050 1.00 25.49 314 PHE A CA 1
ATOM 2441 C C . PHE A 1 314 ? 55.680 36.075 58.613 1.00 25.47 314 PHE A C 1
ATOM 2442 O O . PHE A 1 314 ? 55.348 36.963 57.868 1.00 27.41 314 PHE A O 1
ATOM 2450 N N . ARG A 1 315 ? 55.538 36.188 59.943 1.00 24.87 315 ARG A N 1
ATOM 2451 C CA . ARG A 1 315 ? 55.017 37.406 60.532 1.00 29.28 315 ARG A CA 1
ATOM 2452 C C . ARG A 1 315 ? 55.975 38.577 60.380 1.00 27.34 315 ARG A C 1
ATOM 2453 O O . ARG A 1 315 ? 55.525 39.720 60.514 1.00 30.89 315 ARG A O 1
ATOM 2461 N N . GLN A 1 316 ? 57.254 38.321 60.066 1.00 25.70 316 GLN A N 1
ATOM 2462 C CA . GLN A 1 316 ? 58.219 39.362 59.753 1.00 26.94 316 GLN A CA 1
ATOM 2463 C C . GLN A 1 316 ? 58.055 39.946 58.355 1.00 26.07 316 GLN A C 1
ATOM 2464 O O . GLN A 1 316 ? 58.618 40.999 58.061 1.00 30.23 316 GLN A O 1
ATOM 2470 N N . LEU A 1 317 ? 57.331 39.240 57.494 1.00 30.03 317 LEU A N 1
ATOM 2471 C CA . LEU A 1 317 ? 57.063 39.703 56.105 1.00 31.68 317 LEU A CA 1
ATOM 2472 C C . LEU A 1 317 ? 55.808 40.555 56.045 1.00 34.93 317 LEU A C 1
ATOM 2473 O O . LEU A 1 317 ? 54.754 40.156 56.482 1.00 40.09 317 LEU A O 1
ATOM 2478 N N . ASP A 1 318 ? 55.892 41.739 55.487 1.00 36.38 318 ASP A N 1
ATOM 2479 C CA . ASP A 1 318 ? 54.637 42.486 55.282 1.00 38.52 318 ASP A CA 1
ATOM 2480 C C . ASP A 1 318 ? 53.973 41.960 53.993 1.00 35.34 318 ASP A C 1
ATOM 2481 O O . ASP A 1 318 ? 54.627 41.449 53.068 1.00 36.50 318 ASP A O 1
ATOM 2486 N N . GLY A 1 319 ? 52.659 42.068 53.942 1.00 33.07 319 GLY A N 1
ATOM 2487 C CA . GLY A 1 319 ? 51.931 41.720 52.721 1.00 35.98 319 GLY A CA 1
ATOM 2488 C C . GLY A 1 319 ? 51.820 40.228 52.479 1.00 31.93 319 GLY A C 1
ATOM 2489 O O . GLY A 1 319 ? 51.726 39.808 51.339 1.00 32.26 319 GLY A O 1
ATOM 2490 N N . VAL A 1 320 ? 51.883 39.435 53.540 1.00 29.21 320 VAL A N 1
ATOM 2491 C CA . VAL A 1 320 ? 51.695 37.984 53.426 1.00 28.25 320 VAL A CA 1
ATOM 2492 C C . VAL A 1 320 ? 50.619 37.560 54.400 1.00 30.28 320 VAL A C 1
ATOM 2493 O O . VAL A 1 320 ? 50.643 37.948 55.567 1.00 34.62 320 VAL A O 1
ATOM 2497 N N . THR A 1 321 ? 49.673 36.781 53.907 1.00 28.47 321 THR A N 1
ATOM 2498 C CA . THR A 1 321 ? 48.618 36.166 54.719 1.00 27.96 321 THR A CA 1
ATOM 2499 C C . THR A 1 321 ? 48.896 34.701 54.920 1.00 27.32 321 THR A C 1
ATOM 2500 O O . THR A 1 321 ? 49.128 34.015 53.943 1.00 26.86 321 THR A O 1
ATOM 2504 N N . VAL A 1 322 ? 48.866 34.237 56.162 1.00 26.63 322 VAL A N 1
ATOM 2505 C CA . VAL A 1 322 ? 48.954 32.820 56.491 1.00 24.70 322 VAL A CA 1
ATOM 2506 C C . VAL A 1 322 ? 47.564 32.360 56.963 1.00 24.24 322 VAL A C 1
ATOM 2507 O O . VAL A 1 322 ? 46.894 33.034 57.781 1.00 25.58 322 VAL A O 1
ATOM 2511 N N . TYR A 1 323 ? 47.133 31.184 56.492 1.00 24.48 323 TYR A N 1
ATOM 2512 C CA . TYR A 1 323 ? 45.797 30.653 56.827 1.00 23.67 323 TYR A CA 1
ATOM 2513 C C . TYR A 1 323 ? 45.915 29.583 57.914 1.00 24.81 323 TYR A C 1
ATOM 2514 O O . TYR A 1 323 ? 46.893 28.825 57.975 1.00 27.96 323 TYR A O 1
ATOM 2523 N N . GLY A 1 324 ? 44.960 29.578 58.839 1.00 26.48 324 GLY A N 1
ATOM 2524 C CA . GLY A 1 324 ? 44.875 28.554 59.853 1.00 26.08 324 GLY A CA 1
ATOM 2525 C C . GLY A 1 324 ? 45.379 28.998 61.229 1.00 25.74 324 GLY A C 1
ATOM 2526 O O . GLY A 1 324 ? 45.735 30.176 61.461 1.00 28.42 324 GLY A O 1
ATOM 2527 N N . PRO A 1 325 ? 45.447 28.044 62.150 1.00 24.35 325 PRO A N 1
ATOM 2528 C CA . PRO A 1 325 ? 45.711 28.357 63.547 1.00 26.41 325 PRO A CA 1
ATOM 2529 C C . PRO A 1 325 ? 47.202 28.411 63.910 1.00 26.18 325 PRO A C 1
ATOM 2530 O O . PRO A 1 325 ? 48.059 27.977 63.137 1.00 26.05 325 PRO A O 1
ATOM 2534 N N . GLU A 1 326 ? 47.491 28.970 65.086 1.00 26.95 326 GLU A N 1
ATOM 2535 C CA . GLU A 1 326 ? 48.852 28.999 65.595 1.00 28.83 326 GLU A CA 1
ATOM 2536 C C . GLU A 1 326 ? 49.406 27.607 65.952 1.00 28.33 326 GLU A C 1
ATOM 2537 O O . GLU A 1 326 ? 50.557 27.286 65.642 1.00 31.34 326 GLU A O 1
ATOM 2543 N N . GLU A 1 327 ? 48.607 26.801 66.630 1.00 26.28 327 GLU A N 1
ATOM 2544 C CA . GLU A 1 327 ? 49.004 25.430 67.010 1.00 28.03 327 GLU A CA 1
ATOM 2545 C C . GLU A 1 327 ? 48.704 24.571 65.797 1.00 26.54 327 GLU A C 1
ATOM 2546 O O . GLU A 1 327 ? 47.558 24.522 65.328 1.00 28.56 327 GLU A O 1
ATOM 2552 N N . ARG A 1 328 ? 49.728 23.939 65.253 1.00 25.21 328 ARG A N 1
ATOM 2553 C CA . ARG A 1 328 ? 49.586 23.300 63.920 1.00 23.29 328 ARG A CA 1
ATOM 2554 C C . ARG A 1 328 ? 50.650 22.273 63.632 1.00 23.59 328 ARG A C 1
ATOM 2555 O O . ARG A 1 328 ? 51.682 22.222 64.276 1.00 24.74 328 ARG A O 1
ATOM 2563 N N . ALA A 1 329 ? 50.369 21.481 62.611 1.00 24.60 329 ALA A N 1
ATOM 2564 C CA . ALA A 1 329 ? 51.313 20.577 61.949 1.00 24.52 329 ALA A CA 1
ATOM 2565 C C . ALA A 1 329 ? 52.386 21.377 61.150 1.00 26.83 329 ALA A C 1
ATOM 2566 O O . ALA A 1 329 ? 52.337 22.605 61.089 1.00 24.51 329 ALA A O 1
ATOM 2568 N N . GLY A 1 330 ? 53.324 20.666 60.533 1.00 25.46 330 GLY A N 1
ATOM 2569 C CA . GLY A 1 330 ? 54.472 21.263 59.897 1.00 25.64 330 GLY A CA 1
ATOM 2570 C C . GLY A 1 330 ? 54.223 21.708 58.466 1.00 24.42 330 GLY A C 1
ATOM 2571 O O . GLY A 1 330 ? 54.807 21.176 57.530 1.00 24.57 330 GLY A O 1
ATOM 2572 N N . LEU A 1 331 ? 53.408 22.715 58.340 1.00 22.69 331 LEU A N 1
ATOM 2573 C CA . LEU A 1 331 ? 53.148 23.341 57.044 1.00 24.68 331 LEU A CA 1
ATOM 2574 C C . LEU A 1 331 ? 52.615 24.740 57.190 1.00 24.06 331 LEU A C 1
ATOM 2575 O O . LEU A 1 331 ? 52.037 25.087 58.225 1.00 24.96 331 LEU A O 1
ATOM 2580 N N . VAL A 1 332 ? 52.777 25.539 56.141 1.00 23.35 332 VAL A N 1
ATOM 2581 C CA . VAL A 1 332 ? 52.259 26.904 56.105 1.00 23.20 332 VAL A CA 1
ATOM 2582 C C . VAL A 1 332 ? 51.668 27.113 54.703 1.00 22.71 332 VAL A C 1
ATOM 2583 O O . VAL A 1 332 ? 52.402 27.053 53.715 1.00 23.13 332 VAL A O 1
ATOM 2587 N N . THR A 1 333 ? 50.380 27.404 54.654 1.00 20.80 333 THR A N 1
ATOM 2588 C CA . THR A 1 333 ? 49.701 27.827 53.439 1.00 22.36 333 THR A CA 1
ATOM 2589 C C . THR A 1 333 ? 49.473 29.321 53.519 1.00 21.86 333 THR A C 1
ATOM 2590 O O . THR A 1 333 ? 49.065 29.860 54.569 1.00 22.52 333 THR A O 1
ATOM 2594 N N . PHE A 1 334 ? 49.728 30.002 52.428 1.00 21.51 334 PHE A N 1
ATOM 2595 C CA . PHE A 1 334 ? 49.829 31.448 52.448 1.00 22.74 334 PHE A CA 1
ATOM 2596 C C . PHE A 1 334 ? 49.524 32.083 51.088 1.00 24.43 334 PHE A C 1
ATOM 2597 O O . PHE A 1 334 ? 49.438 31.389 50.114 1.00 23.76 334 PHE A O 1
ATOM 2605 N N . ASN A 1 335 ? 49.375 33.417 51.071 1.00 23.72 335 ASN A N 1
ATOM 2606 C CA . ASN A 1 335 ? 49.342 34.169 49.828 1.00 23.87 335 ASN A CA 1
ATOM 2607 C C . ASN A 1 335 ? 50.091 35.457 50.042 1.00 26.15 335 ASN A C 1
ATOM 2608 O O . ASN A 1 335 ? 50.032 36.042 51.135 1.00 27.71 335 ASN A O 1
ATOM 2613 N N . LEU A 1 336 ? 50.795 35.877 49.001 1.00 26.04 336 LEU A N 1
ATOM 2614 C CA . LEU A 1 336 ? 51.360 37.230 48.945 1.00 28.32 336 LEU A CA 1
ATOM 2615 C C . LEU A 1 336 ? 50.327 38.193 48.387 1.00 30.03 336 LEU A C 1
ATOM 2616 O O . LEU A 1 336 ? 49.712 37.920 47.350 1.00 31.76 336 LEU A O 1
ATOM 2621 N N . ASP A 1 337 ? 50.174 39.339 49.025 1.00 30.80 337 ASP A N 1
ATOM 2622 C CA . ASP A 1 337 ? 49.295 40.401 48.476 1.00 36.86 337 ASP A CA 1
ATOM 2623 C C . ASP A 1 337 ? 49.698 40.717 47.041 1.00 35.14 337 ASP A C 1
ATOM 2624 O O . ASP A 1 337 ? 50.879 40.909 46.731 1.00 37.84 337 ASP A O 1
ATOM 2629 N N . ASP A 1 338 ? 48.723 40.780 46.163 1.00 37.69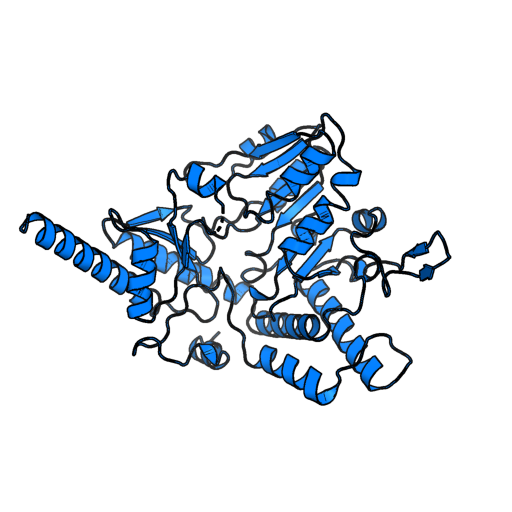 338 ASP A N 1
ATOM 2630 C CA . ASP A 1 338 ? 48.969 41.176 44.768 1.00 41.54 338 ASP A CA 1
ATOM 2631 C C . ASP A 1 338 ? 49.922 40.283 43.951 1.00 38.36 338 ASP A C 1
ATOM 2632 O O . ASP A 1 338 ? 50.433 40.730 42.947 1.00 37.90 338 ASP A O 1
ATOM 2637 N N . VAL A 1 339 ? 50.164 39.043 44.378 1.00 35.07 339 VAL A N 1
ATOM 2638 C CA . VAL A 1 339 ? 50.915 38.109 43.562 1.00 33.04 339 VAL A CA 1
ATOM 2639 C C . VAL A 1 339 ? 50.146 36.789 43.530 1.00 29.36 339 VAL A C 1
ATOM 2640 O O . VAL A 1 339 ? 49.822 36.227 44.578 1.00 29.67 339 VAL A O 1
ATOM 2644 N N . HIS A 1 340 ? 49.857 36.289 42.330 1.00 28.62 340 HIS A N 1
ATOM 2645 C CA . HIS A 1 340 ? 49.160 35.029 42.214 1.00 28.16 340 HIS A CA 1
ATOM 2646 C C . HIS A 1 340 ? 50.063 33.892 42.761 1.00 25.94 340 HIS A C 1
ATOM 2647 O O . HIS A 1 340 ? 51.268 33.876 42.504 1.00 26.85 340 HIS A O 1
ATOM 2654 N N . PRO A 1 341 ? 49.483 32.947 43.515 1.00 26.07 341 PRO A N 1
ATOM 2655 C CA . PRO A 1 341 ? 50.360 31.921 44.081 1.00 26.09 341 PRO A CA 1
ATOM 2656 C C . PRO A 1 341 ? 51.105 31.019 43.055 1.00 24.74 341 PRO A C 1
ATOM 2657 O O . PRO A 1 341 ? 52.199 30.531 43.337 1.00 26.42 341 PRO A O 1
ATOM 2661 N N . HIS A 1 342 ? 50.525 30.821 41.865 1.00 26.19 342 HIS A N 1
ATOM 2662 C CA . HIS A 1 342 ? 51.256 30.122 40.816 1.00 28.60 342 HIS A CA 1
ATOM 2663 C C . HIS A 1 342 ? 52.536 30.838 40.416 1.00 29.12 342 HIS A C 1
ATOM 2664 O O . HIS A 1 342 ? 53.532 30.186 40.147 1.00 29.93 342 HIS A O 1
ATOM 2671 N N . ASP A 1 343 ? 52.496 32.177 40.372 1.00 29.77 343 ASP A N 1
ATOM 2672 C CA . ASP A 1 343 ? 53.697 32.956 40.105 1.00 28.59 343 ASP A CA 1
ATOM 2673 C C . ASP A 1 343 ? 54.723 32.866 41.247 1.00 27.28 343 ASP A C 1
ATOM 2674 O O . ASP A 1 343 ? 55.904 32.821 40.993 1.00 28.22 343 ASP A O 1
ATOM 2679 N N . VAL A 1 344 ? 54.244 32.823 42.493 1.00 26.23 344 VAL A N 1
ATOM 2680 C CA . VAL A 1 344 ? 55.109 32.604 43.642 1.00 26.66 344 VAL A CA 1
ATOM 2681 C C . VAL A 1 344 ? 55.860 31.278 43.474 1.00 25.57 344 VAL A C 1
ATOM 2682 O O . VAL A 1 344 ? 57.083 31.213 43.632 1.00 25.36 344 VAL A O 1
ATOM 2686 N N . ALA A 1 345 ? 55.123 30.216 43.174 1.00 25.74 345 ALA A N 1
ATOM 2687 C CA . ALA A 1 345 ? 55.768 28.899 43.033 1.00 25.76 345 ALA A CA 1
ATOM 2688 C C . ALA A 1 345 ? 56.801 28.886 41.917 1.00 25.67 345 ALA A C 1
ATOM 2689 O O . ALA A 1 345 ? 57.838 28.284 42.051 1.00 24.87 345 ALA A O 1
ATOM 2691 N N . THR A 1 346 ? 56.485 29.527 40.804 1.00 27.75 346 THR A N 1
ATOM 2692 C CA . THR A 1 346 ? 57.393 29.637 39.656 1.00 30.37 346 THR A CA 1
ATOM 2693 C C . THR A 1 346 ? 58.667 30.351 39.977 1.00 28.02 346 THR A C 1
ATOM 2694 O O . THR A 1 346 ? 59.749 29.852 39.672 1.00 26.20 346 THR A O 1
ATOM 2698 N N . VAL A 1 347 ? 58.544 31.506 40.645 1.00 27.21 347 VAL A N 1
ATOM 2699 C CA . VAL A 1 347 ? 59.712 32.265 41.019 1.00 27.82 347 VAL A CA 1
ATOM 2700 C C . VAL A 1 347 ? 60.554 31.511 42.051 1.00 25.16 347 VAL A C 1
ATOM 2701 O O . VAL A 1 347 ? 61.787 31.506 41.984 1.00 26.83 347 VAL A O 1
ATOM 2705 N N . LEU A 1 348 ? 59.895 30.830 42.977 1.00 24.22 348 LEU A N 1
ATOM 2706 C CA . LEU A 1 348 ? 60.643 30.075 43.967 1.00 24.42 348 LEU A CA 1
ATOM 2707 C C . LEU A 1 348 ? 61.411 28.894 43.354 1.00 23.65 348 LEU A C 1
ATOM 2708 O O . LEU A 1 348 ? 62.558 28.625 43.712 1.00 22.93 348 LEU A O 1
ATOM 2713 N N . ASP A 1 349 ? 60.786 28.222 42.397 1.00 23.75 349 ASP A N 1
ATOM 2714 C CA . ASP A 1 349 ? 61.472 27.098 41.736 1.00 25.23 349 ASP A CA 1
ATOM 2715 C C . ASP A 1 349 ? 62.721 27.562 40.990 1.00 26.96 349 ASP A C 1
ATOM 2716 O O . ASP A 1 349 ? 63.722 26.848 40.945 1.00 25.89 349 ASP A O 1
ATOM 2721 N N . ALA A 1 350 ? 62.700 28.794 40.473 1.00 26.71 350 ALA A N 1
ATOM 2722 C CA . ALA A 1 350 ? 63.898 29.369 39.893 1.00 28.18 350 ALA A CA 1
ATOM 2723 C C . ALA A 1 350 ? 65.069 29.570 40.887 1.00 29.77 350 ALA A C 1
ATOM 2724 O O . ALA A 1 350 ? 66.256 29.667 40.462 1.00 31.96 350 ALA A O 1
ATOM 2726 N N . GLU A 1 351 ? 64.730 29.644 42.187 1.00 27.82 351 GLU A N 1
ATOM 2727 C CA . GLU A 1 351 ? 65.699 29.704 43.283 1.00 30.24 351 GLU A CA 1
ATOM 2728 C C . GLU A 1 351 ? 65.976 28.320 43.899 1.00 28.52 351 GLU A C 1
ATOM 2729 O O . GLU A 1 351 ? 66.577 28.243 44.957 1.00 31.00 351 GLU A O 1
ATOM 2735 N N . GLY A 1 352 ? 65.500 27.238 43.277 1.00 25.63 352 GLY A N 1
ATOM 2736 C CA . GLY A 1 352 ? 65.692 25.896 43.788 1.00 25.95 352 GLY A CA 1
ATOM 2737 C C . GLY A 1 352 ? 64.653 25.401 44.771 1.00 23.93 352 GLY A C 1
ATOM 2738 O O . GLY A 1 352 ? 64.756 24.273 45.243 1.00 25.04 352 GLY A O 1
ATOM 2739 N N . ILE A 1 353 ? 63.659 26.228 45.084 1.00 22.18 353 ILE A N 1
ATOM 2740 C CA . ILE A 1 353 ? 62.733 25.988 46.177 1.00 21.24 353 ILE A CA 1
ATOM 2741 C C . ILE A 1 353 ? 61.418 25.420 45.629 1.00 22.99 353 ILE A C 1
ATOM 2742 O O . ILE A 1 353 ? 60.762 26.052 44.766 1.00 24.37 353 ILE A O 1
ATOM 2747 N N . ALA A 1 354 ? 61.074 24.224 46.091 1.00 21.69 354 ALA A N 1
ATOM 2748 C CA . ALA A 1 354 ? 59.882 23.510 45.653 1.00 21.64 354 ALA A CA 1
ATOM 2749 C C . ALA A 1 354 ? 58.719 23.687 46.647 1.00 22.33 354 ALA A C 1
ATOM 2750 O O . ALA A 1 354 ? 58.793 23.168 47.753 1.00 23.26 354 ALA A O 1
ATOM 2752 N N . VAL A 1 355 ? 57.714 24.451 46.257 1.00 21.49 355 VAL A N 1
ATOM 2753 C CA . VAL A 1 355 ? 56.476 24.601 46.991 1.00 22.18 355 VAL A CA 1
ATOM 2754 C C . VAL A 1 355 ? 55.324 24.292 46.021 1.00 23.06 355 VAL A C 1
ATOM 2755 O O . VAL A 1 355 ? 55.519 24.085 44.843 1.00 25.90 355 VAL A O 1
ATOM 2759 N N . ARG A 1 356 ? 54.121 24.262 46.512 1.00 22.88 356 ARG A N 1
ATOM 2760 C CA . ARG A 1 356 ? 52.963 23.964 45.667 1.00 23.69 356 ARG A CA 1
ATOM 2761 C C . ARG A 1 356 ? 51.955 25.087 45.680 1.00 23.63 356 ARG A C 1
ATOM 2762 O O . ARG A 1 356 ? 51.775 25.727 46.685 1.00 27.43 356 ARG A O 1
ATOM 2770 N N . ALA A 1 357 ? 51.310 25.343 44.553 1.00 23.58 357 ALA A N 1
ATOM 2771 C CA . ALA A 1 357 ? 50.253 26.312 44.498 1.00 24.45 357 ALA A CA 1
ATOM 2772 C C . ALA A 1 357 ? 49.029 25.683 43.886 1.00 26.08 357 ALA A C 1
ATOM 2773 O O . ALA A 1 357 ? 49.143 24.802 43.054 1.00 32.44 357 ALA A O 1
ATOM 2775 N N . GLY A 1 358 ? 47.873 26.161 44.286 1.00 24.23 358 GLY A N 1
ATOM 2776 C CA . GLY A 1 358 ? 46.585 25.738 43.770 1.00 26.08 358 GLY A CA 1
ATOM 2777 C C . GLY A 1 358 ? 45.588 25.625 44.901 1.00 25.86 358 GLY A C 1
ATOM 2778 O O . GLY A 1 358 ? 45.652 26.388 45.884 1.00 24.93 358 GLY A O 1
ATOM 2779 N N . HIS A 1 359 ? 44.633 24.719 44.726 1.00 24.99 359 HIS A N 1
ATOM 2780 C CA . HIS A 1 359 ? 43.599 24.476 45.726 1.00 23.59 359 HIS A CA 1
ATOM 2781 C C . HIS A 1 359 ? 43.879 23.339 46.662 1.00 23.34 359 HIS A C 1
ATOM 2782 O O . HIS A 1 359 ? 43.102 23.115 47.600 1.00 24.45 359 HIS A O 1
ATOM 2789 N N . HIS A 1 360 ? 44.975 22.610 46.408 1.00 23.77 360 HIS A N 1
ATOM 2790 C CA . HIS A 1 360 ? 45.439 21.522 47.288 1.00 23.28 360 HIS A CA 1
ATOM 2791 C C . HIS A 1 360 ? 44.363 20.458 47.535 1.00 22.85 360 HIS A C 1
ATOM 2792 O O . HIS A 1 360 ? 44.320 19.827 48.583 1.00 24.97 360 HIS A O 1
ATOM 2806 N N . ALA A 1 362 ? 41.190 20.901 47.974 1.00 21.77 362 ALA A N 1
ATOM 2807 C CA . ALA A 1 362 ? 40.277 21.356 48.985 1.00 23.61 362 ALA A CA 1
ATOM 2808 C C . ALA A 1 362 ? 39.514 22.593 48.483 1.00 24.18 362 ALA A C 1
ATOM 2809 O O . ALA A 1 362 ? 39.561 23.681 49.032 1.00 24.84 362 ALA A O 1
ATOM 2811 N N . GLN A 1 363 ? 38.809 22.426 47.390 1.00 22.28 363 GLN A N 1
ATOM 2812 C CA . GLN A 1 363 ? 38.058 23.535 46.768 1.00 23.73 363 GLN A CA 1
ATOM 2813 C C . GLN A 1 363 ? 37.012 24.172 47.700 1.00 25.35 363 GLN A C 1
ATOM 2814 O O . GLN A 1 363 ? 36.925 25.389 47.732 1.00 25.94 363 GLN A O 1
ATOM 2820 N N . PRO A 1 364 ? 36.210 23.347 48.447 1.00 23.79 364 PRO A N 1
ATOM 2821 C CA . PRO A 1 364 ? 35.301 23.962 49.413 1.00 26.11 364 PRO A CA 1
ATOM 2822 C C . PRO A 1 364 ? 36.020 24.807 50.458 1.00 24.27 364 PRO A C 1
ATOM 2823 O O . PRO A 1 364 ? 35.506 25.899 50.842 1.00 26.89 364 PRO A O 1
ATOM 2827 N N . LEU A 1 365 ? 37.182 24.357 50.901 1.00 24.73 365 LEU A N 1
ATOM 2828 C CA . LEU A 1 365 ? 37.935 25.153 51.877 1.00 24.34 365 LEU A CA 1
ATOM 2829 C C . LEU A 1 365 ? 38.433 26.467 51.257 1.00 24.83 365 LEU A C 1
ATOM 2830 O O . LEU A 1 365 ? 38.393 27.519 51.904 1.00 27.02 365 LEU A O 1
ATOM 2835 N N . MET A 1 366 ? 38.904 26.416 50.009 1.00 23.99 366 MET A N 1
ATOM 2836 C CA . MET A 1 366 ? 39.334 27.668 49.323 1.00 24.80 366 MET A CA 1
ATOM 2837 C C . MET A 1 366 ? 38.191 28.667 49.291 1.00 26.50 366 MET A C 1
ATOM 2838 O O . MET A 1 366 ? 38.407 29.864 49.554 1.00 28.04 366 MET A O 1
ATOM 2843 N N . LYS A 1 367 ? 36.976 28.192 48.993 1.00 26.48 367 LYS A N 1
ATOM 2844 C CA . LYS A 1 367 ? 35.818 29.067 48.974 1.00 29.47 367 LYS A CA 1
ATOM 2845 C C . LYS A 1 367 ? 35.523 29.653 50.351 1.00 28.74 367 LYS A C 1
ATOM 2846 O O . LYS A 1 367 ? 35.209 30.840 50.466 1.00 31.18 367 LYS A O 1
ATOM 2852 N N . TRP A 1 368 ? 35.616 28.830 51.385 1.00 28.04 368 TRP A N 1
ATOM 2853 C CA . TRP A 1 368 ? 35.453 29.278 52.781 1.00 30.38 368 TRP A CA 1
ATOM 2854 C C . TRP A 1 368 ? 36.487 30.364 53.153 1.00 30.61 368 TRP A C 1
ATOM 2855 O O . TRP A 1 368 ? 36.165 31.345 53.856 1.00 32.24 368 TRP A O 1
ATOM 2866 N N . LEU A 1 369 ? 37.715 30.197 52.664 1.00 28.66 369 LEU A N 1
ATOM 2867 C CA . LEU A 1 369 ? 38.787 31.175 52.868 1.00 31.85 369 LEU A CA 1
ATOM 2868 C C . LEU A 1 369 ? 38.657 32.454 52.003 1.00 30.49 369 LEU A C 1
ATOM 2869 O O . LEU A 1 369 ? 39.391 33.407 52.191 1.00 35.12 369 LEU A O 1
ATOM 2874 N N . ASP A 1 370 ? 37.755 32.419 51.046 1.00 32.85 370 ASP A N 1
ATOM 2875 C CA . ASP A 1 370 ? 37.491 33.480 50.075 1.00 34.86 370 ASP A CA 1
ATOM 2876 C C . ASP A 1 370 ? 38.693 33.734 49.148 1.00 34.30 370 ASP A C 1
ATOM 2877 O O . ASP A 1 370 ? 38.988 34.901 48.836 1.00 33.72 370 ASP A O 1
ATOM 2882 N N . VAL A 1 371 ? 39.351 32.646 48.707 1.00 30.63 371 VAL A N 1
ATOM 2883 C CA . VAL A 1 371 ? 40.416 32.683 47.745 1.00 30.49 371 VAL A CA 1
ATOM 2884 C C . VAL A 1 371 ? 40.173 31.660 46.646 1.00 31.77 371 VAL A C 1
ATOM 2885 O O . VAL A 1 371 ? 39.374 30.742 46.815 1.00 32.93 371 VAL A O 1
ATOM 2889 N N . THR A 1 372 ? 40.856 31.807 45.514 1.00 30.40 372 THR A N 1
ATOM 2890 C CA . THR A 1 372 ? 40.780 30.745 44.503 1.00 31.54 372 THR A CA 1
ATOM 2891 C C . THR A 1 372 ? 41.920 29.722 44.653 1.00 32.73 372 THR A C 1
ATOM 2892 O O . THR A 1 372 ? 41.739 28.536 44.341 1.00 35.03 372 THR A O 1
ATOM 2896 N N . ALA A 1 373 ? 43.066 30.182 45.140 1.00 29.34 373 ALA A N 1
ATOM 2897 C CA . ALA A 1 373 ? 44.254 29.352 45.269 1.00 27.04 373 ALA A CA 1
ATOM 2898 C C . ALA A 1 373 ? 45.147 29.939 46.351 1.00 25.82 373 ALA A C 1
ATOM 2899 O O . ALA A 1 373 ? 44.958 31.096 46.783 1.00 25.86 373 ALA A O 1
ATOM 2901 N N . THR A 1 374 ? 46.102 29.127 46.781 1.00 25.66 374 THR A N 1
ATOM 2902 C CA . THR A 1 374 ? 47.089 29.499 47.781 1.00 23.53 374 THR A CA 1
ATOM 2903 C C . THR A 1 374 ? 48.415 28.826 47.441 1.00 23.04 374 THR A C 1
ATOM 2904 O O . THR A 1 374 ? 48.456 27.937 46.604 1.00 24.91 374 THR A O 1
ATOM 2908 N N . ALA A 1 375 ? 49.489 29.259 48.081 1.00 21.61 375 ALA A N 1
ATOM 2909 C CA . ALA A 1 375 ? 50.786 28.602 48.044 1.00 21.68 375 ALA A CA 1
ATOM 2910 C C . ALA A 1 375 ? 51.005 27.861 49.379 1.00 21.90 375 ALA A C 1
ATOM 2911 O O . ALA A 1 375 ? 50.476 28.255 50.406 1.00 23.27 375 ALA A O 1
ATOM 2913 N N . ARG A 1 376 ? 51.720 26.752 49.326 1.00 21.42 376 ARG A N 1
ATOM 2914 C CA . ARG A 1 376 ? 51.961 25.949 50.510 1.00 21.70 376 ARG A CA 1
ATOM 2915 C C . ARG A 1 376 ? 53.404 25.448 50.540 1.00 21.96 376 ARG A C 1
ATOM 2916 O O . ARG A 1 376 ? 53.886 24.805 49.607 1.00 23.75 376 ARG A O 1
ATOM 2924 N N . ALA A 1 377 ? 54.040 25.683 51.675 1.00 20.52 377 ALA A N 1
ATOM 2925 C CA . ALA A 1 377 ? 55.315 25.107 52.023 1.00 21.29 377 ALA A CA 1
ATOM 2926 C C . ALA A 1 377 ? 55.069 24.113 53.156 1.00 21.35 377 ALA A C 1
ATOM 2927 O O . ALA A 1 377 ? 54.469 24.445 54.146 1.00 23.40 377 ALA A O 1
ATOM 2929 N N . SER A 1 378 ? 55.593 22.927 53.024 1.00 21.66 378 SER A N 1
ATOM 2930 C CA . SER A 1 378 ? 55.362 21.861 54.002 1.00 22.40 378 SER A CA 1
ATOM 2931 C C . SER A 1 378 ? 56.707 21.200 54.313 1.00 26.01 378 SER A C 1
ATOM 2932 O O . SER A 1 378 ? 57.605 21.118 53.447 1.00 30.54 378 SER A O 1
ATOM 2935 N N . PHE A 1 379 ? 56.818 20.756 55.545 1.00 24.06 379 PHE A N 1
ATOM 2936 C CA . PHE A 1 379 ? 58.060 20.346 56.125 1.00 28.17 379 PHE A CA 1
ATOM 2937 C C . PHE A 1 379 ? 57.976 18.902 56.573 1.00 29.21 379 PHE A C 1
ATOM 2938 O O . PHE A 1 379 ? 56.902 18.334 56.852 1.00 33.00 379 PHE A O 1
ATOM 2946 N N . TYR A 1 380 ? 59.133 18.291 56.622 1.00 23.09 380 TYR A N 1
ATOM 2947 C CA . TYR A 1 380 ? 59.250 16.955 57.174 1.00 21.73 380 TYR A CA 1
ATOM 2948 C C . TYR A 1 380 ? 60.626 16.798 57.847 1.00 22.00 380 TYR A C 1
ATOM 2949 O O . TYR A 1 380 ? 61.291 17.792 58.114 1.00 23.02 380 TYR A O 1
ATOM 2958 N N . LEU A 1 381 ? 60.975 15.551 58.193 1.00 20.67 381 LEU A N 1
ATOM 2959 C CA . LEU A 1 381 ? 62.087 15.251 59.073 1.00 21.58 381 LEU A CA 1
ATOM 2960 C C . LEU A 1 381 ? 63.457 15.650 58.547 1.00 22.56 381 LEU A C 1
ATOM 2961 O O . LEU A 1 381 ? 64.383 15.804 59.295 1.00 26.55 381 LEU A O 1
ATOM 2966 N N . TYR A 1 382 ? 63.561 15.825 57.216 1.00 21.33 382 TYR A N 1
ATOM 2967 C CA . TYR A 1 382 ? 64.798 16.194 56.553 1.00 20.87 382 TYR A CA 1
ATOM 2968 C C . TYR A 1 382 ? 64.930 17.711 56.311 1.00 21.67 382 TYR A C 1
ATOM 2969 O O . TYR A 1 382 ? 65.930 18.128 55.791 1.00 24.09 382 TYR A O 1
ATOM 2978 N N . ASN A 1 383 ? 63.952 18.505 56.725 1.00 20.09 383 ASN A N 1
ATOM 2979 C CA . ASN A 1 383 ? 63.963 19.950 56.511 1.00 20.70 383 ASN A CA 1
ATOM 2980 C C . ASN A 1 383 ? 64.539 20.661 57.726 1.00 23.30 383 ASN A C 1
ATOM 2981 O O . ASN A 1 383 ? 64.559 20.133 58.856 1.00 24.07 383 ASN A O 1
ATOM 2986 N N . THR A 1 384 ? 65.063 21.851 57.465 1.00 23.14 384 THR A N 1
ATOM 2987 C CA . THR A 1 384 ? 65.827 22.623 58.468 1.00 24.57 384 THR A CA 1
ATOM 2988 C C . THR A 1 384 ? 65.362 24.053 58.555 1.00 24.19 384 THR A C 1
ATOM 2989 O O . THR A 1 384 ? 64.705 24.579 57.634 1.00 21.31 384 THR A O 1
ATOM 2993 N N . GLU A 1 385 ? 65.744 24.709 59.652 1.00 23.28 385 GLU A N 1
ATOM 2994 C CA . GLU A 1 385 ? 65.507 26.160 59.777 1.00 25.55 385 GLU A CA 1
ATOM 2995 C C . GLU A 1 385 ? 66.194 26.988 58.673 1.00 23.03 385 GLU A C 1
ATOM 2996 O O . GLU A 1 385 ? 65.621 27.979 58.218 1.00 25.12 385 GLU A O 1
ATOM 3002 N N . GLU A 1 386 ? 67.359 26.545 58.195 1.00 23.88 386 GLU A N 1
ATOM 3003 C CA . GLU A 1 386 ? 68.027 27.227 57.090 1.00 25.35 386 GLU A CA 1
ATOM 3004 C C . GLU A 1 386 ? 67.166 27.228 55.820 1.00 24.36 386 GLU A C 1
ATOM 3005 O O . GLU A 1 386 ? 67.141 28.218 55.074 1.00 25.13 386 GLU A O 1
ATOM 3011 N N . GLU A 1 387 ? 66.435 26.145 55.593 1.00 23.24 387 GLU A N 1
ATOM 3012 C CA . GLU A 1 387 ? 65.555 26.099 54.450 1.00 21.92 387 GLU A CA 1
ATOM 3013 C C . GLU A 1 387 ? 64.378 27.060 54.587 1.00 22.70 387 GLU A C 1
ATOM 3014 O O . GLU A 1 387 ? 63.943 27.691 53.610 1.00 24.78 387 GLU A O 1
ATOM 3020 N N A ILE A 1 388 ? 63.880 27.219 55.813 0.67 21.98 388 ILE A N 1
ATOM 3021 N N B ILE A 1 388 ? 63.872 27.191 55.814 0.33 22.78 388 ILE A N 1
ATOM 3022 C CA A ILE A 1 388 ? 62.837 28.206 56.036 0.67 23.23 388 ILE A CA 1
ATOM 3023 C CA B ILE A 1 388 ? 62.876 28.205 56.126 0.33 24.13 388 ILE A CA 1
ATOM 3024 C C A ILE A 1 388 ? 63.391 29.636 55.823 0.67 24.54 388 ILE A C 1
ATOM 3025 C C B ILE A 1 388 ? 63.395 29.617 55.843 0.33 24.36 388 ILE A C 1
ATOM 3026 O O A ILE A 1 388 ? 62.701 30.500 55.253 0.67 23.86 388 ILE A O 1
ATOM 3027 O O B ILE A 1 388 ? 62.683 30.448 55.268 0.33 23.99 388 ILE A O 1
ATOM 3036 N N . ASP A 1 389 ? 64.641 29.872 56.246 1.00 22.98 389 ASP A N 1
ATOM 3037 C CA . ASP A 1 389 ? 65.295 31.175 55.992 1.00 22.30 389 ASP A CA 1
ATOM 3038 C C . ASP A 1 389 ? 65.336 31.445 54.476 1.00 24.92 389 ASP A C 1
ATOM 3039 O O . ASP A 1 389 ? 64.995 32.550 54.022 1.00 26.20 389 ASP A O 1
ATOM 3044 N N . LYS A 1 390 ? 65.731 30.433 53.707 1.00 22.63 390 LYS A N 1
ATOM 3045 C CA . LYS A 1 390 ? 65.759 30.604 52.275 1.00 24.53 390 LYS A CA 1
ATOM 3046 C C . LYS A 1 390 ? 64.386 30.937 51.697 1.00 24.48 390 LYS A C 1
ATOM 3047 O O . LYS A 1 390 ? 64.245 31.761 50.779 1.00 26.39 390 LYS A O 1
ATOM 3053 N N . LEU A 1 391 ? 63.380 30.256 52.176 1.00 23.19 391 LEU A N 1
ATOM 3054 C CA . LEU A 1 391 ? 61.980 30.498 51.739 1.00 24.78 391 LEU A CA 1
ATOM 3055 C C . LEU A 1 391 ? 61.583 31.925 52.018 1.00 24.32 391 LEU A C 1
ATOM 3056 O O . LEU A 1 391 ? 61.087 32.599 51.144 1.00 24.99 391 LEU A O 1
ATOM 3061 N N . VAL A 1 392 ? 61.760 32.398 53.255 1.00 22.67 392 VAL A N 1
ATOM 3062 C CA . VAL A 1 392 ? 61.292 33.751 53.562 1.00 25.45 392 VAL A CA 1
ATOM 3063 C C . VAL A 1 392 ? 62.091 34.841 52.820 1.00 24.75 392 VAL A C 1
ATOM 3064 O O . VAL A 1 392 ? 61.503 35.859 52.396 1.00 27.57 392 VAL A O 1
ATOM 3068 N N . GLU A 1 393 ? 63.382 34.622 52.661 1.00 25.04 393 GLU A N 1
ATOM 3069 C CA . GLU A 1 393 ? 64.256 35.521 51.855 1.00 27.48 393 GLU A CA 1
ATOM 3070 C C . GLU A 1 393 ? 63.764 35.564 50.409 1.00 28.50 393 GLU A C 1
ATOM 3071 O O . GLU A 1 393 ? 63.661 36.657 49.825 1.00 29.98 393 GLU A O 1
ATOM 3077 N N . ALA A 1 394 ? 63.391 34.396 49.867 1.00 27.98 394 ALA A N 1
ATOM 3078 C CA . ALA A 1 394 ? 62.881 34.336 48.496 1.00 26.91 394 ALA A CA 1
ATOM 3079 C C . ALA A 1 394 ? 61.533 35.018 48.355 1.00 26.13 394 ALA A C 1
ATOM 3080 O O . ALA A 1 394 ? 61.269 35.674 47.340 1.00 28.96 394 ALA A O 1
ATOM 3082 N N . LEU A 1 395 ? 60.669 34.871 49.356 1.00 23.81 395 LEU A N 1
ATOM 3083 C CA . LEU A 1 395 ? 59.396 35.556 49.335 1.00 27.09 395 LEU A CA 1
ATOM 3084 C C . LEU A 1 395 ? 59.562 37.081 49.404 1.00 26.38 395 LEU A C 1
ATOM 3085 O O . LEU A 1 395 ? 58.852 37.825 48.724 1.00 27.70 395 LEU A O 1
ATOM 3090 N N . GLN A 1 396 ? 60.500 37.558 50.227 1.00 28.64 396 GLN A N 1
ATOM 3091 C CA . GLN A 1 396 ? 60.751 39.005 50.258 1.00 28.29 396 GLN A CA 1
ATOM 3092 C C . GLN A 1 396 ? 61.199 39.525 48.872 1.00 28.42 396 GLN A C 1
ATOM 3093 O O . GLN A 1 396 ? 60.717 40.587 48.388 1.00 34.17 396 GLN A O 1
ATOM 3099 N N . LYS A 1 397 ? 62.123 38.795 48.255 1.00 30.12 397 LYS A N 1
ATOM 3100 C CA . LYS A 1 397 ? 62.607 39.102 46.896 1.00 34.17 397 LYS A CA 1
ATOM 3101 C C . LYS A 1 397 ? 61.482 39.076 45.860 1.00 32.99 397 LYS A C 1
ATOM 3102 O O . LYS A 1 397 ? 61.471 39.900 44.940 1.00 33.11 397 LYS A O 1
ATOM 3108 N N . THR A 1 398 ? 60.545 38.147 46.023 1.00 30.52 398 THR A N 1
ATOM 3109 C CA . THR A 1 398 ? 59.417 38.014 45.125 1.00 30.21 398 THR A CA 1
ATOM 3110 C C . THR A 1 398 ? 58.539 39.245 45.226 1.00 31.50 398 THR A C 1
ATOM 3111 O O . THR A 1 398 ? 58.097 39.788 44.200 1.00 32.20 398 THR A O 1
ATOM 3115 N N . LYS A 1 399 ? 58.263 39.681 46.458 1.00 28.63 399 LYS A N 1
ATOM 3116 C CA . LYS A 1 399 ? 57.451 40.907 46.656 1.00 30.90 399 LYS A CA 1
ATOM 3117 C C . LYS A 1 399 ? 58.092 42.113 45.987 1.00 33.25 399 LYS A C 1
ATOM 3118 O O . LYS A 1 399 ? 57.399 42.897 45.279 1.00 36.43 399 LYS A O 1
ATOM 3124 N N . GLU A 1 400 ? 59.393 42.261 46.212 1.00 32.37 400 GLU A N 1
ATOM 3125 C CA . GLU A 1 400 ? 60.147 43.383 45.644 1.00 33.87 400 GLU A CA 1
ATOM 3126 C C . GLU A 1 400 ? 60.149 43.323 44.102 1.00 36.65 400 GLU A C 1
ATOM 3127 O O . GLU A 1 400 ? 59.959 44.341 43.446 1.00 39.30 400 GLU A O 1
ATOM 3133 N N . TYR A 1 401 ? 60.366 42.123 43.555 1.00 36.65 401 TYR A N 1
ATOM 3134 C CA . TYR A 1 401 ? 60.340 41.912 42.099 1.00 35.07 401 TYR A CA 1
ATOM 3135 C C . TYR A 1 401 ? 58.984 42.355 41.481 1.00 34.97 401 TYR A C 1
ATOM 3136 O O . TYR A 1 401 ? 58.949 43.166 40.539 1.00 36.15 401 TYR A O 1
ATOM 3145 N N . PHE A 1 402 ? 57.880 41.889 42.057 1.00 32.19 402 PHE A N 1
ATOM 3146 C CA . PHE A 1 402 ? 56.567 42.200 41.482 1.00 32.48 402 PHE A CA 1
ATOM 3147 C C . PHE A 1 402 ? 56.182 43.644 41.693 1.00 33.52 402 PHE A C 1
ATOM 3148 O O . PHE A 1 402 ? 55.530 44.238 40.829 1.00 38.14 402 PHE A O 1
ATOM 3156 N N . THR A 1 403 ? 56.634 44.232 42.805 1.00 33.93 403 THR A N 1
ATOM 3157 C CA . THR A 1 403 ? 56.418 45.655 43.034 1.00 36.79 403 THR A CA 1
ATOM 3158 C C . THR A 1 403 ? 57.122 46.474 41.940 1.00 37.52 403 THR A C 1
ATOM 3159 O O . THR A 1 403 ? 56.516 47.372 41.324 1.00 42.06 403 THR A O 1
ATOM 3163 N N . ASN A 1 404 ? 58.382 46.158 41.682 1.00 40.55 404 ASN A N 1
ATOM 3164 C CA . ASN A 1 404 ? 59.136 46.840 40.628 1.00 40.32 404 ASN A CA 1
ATOM 3165 C C . ASN A 1 404 ? 58.507 46.652 39.240 1.00 40.22 404 ASN A C 1
ATOM 3166 O O . ASN A 1 404 ? 58.446 47.600 38.466 1.00 45.98 404 ASN A O 1
ATOM 3171 N N . VAL A 1 405 ? 58.029 45.448 38.941 1.00 42.00 405 VAL A N 1
ATOM 3172 C CA . VAL A 1 405 ? 57.368 45.210 37.655 1.00 44.28 405 VAL A CA 1
ATOM 3173 C C . VAL A 1 405 ? 56.111 46.077 37.534 1.00 42.31 405 VAL A C 1
ATOM 3174 O O . VAL A 1 405 ? 55.853 46.662 36.498 1.00 43.71 405 VAL A O 1
ATOM 3178 N N . PHE A 1 406 ? 55.323 46.136 38.602 1.00 38.59 406 PHE A N 1
ATOM 3179 C CA . PHE A 1 406 ? 54.113 46.941 38.610 1.00 41.42 406 PHE A CA 1
ATOM 3180 C C . PHE A 1 406 ? 54.471 48.423 38.379 1.00 41.70 406 PHE A C 1
ATOM 3181 O O . PHE A 1 406 ? 53.827 49.101 37.586 1.00 43.91 406 PHE A O 1
ATOM 3189 N N . SER A 1 407 ? 55.470 48.929 39.099 1.00 40.76 407 SER A N 1
ATOM 3190 C CA . SER A 1 407 ? 55.833 50.361 38.938 1.00 43.11 407 SER A CA 1
ATOM 3191 C C . SER A 1 407 ? 56.389 50.640 37.536 1.00 44.77 407 SER A C 1
ATOM 3192 O O . SER A 1 407 ? 56.014 51.647 36.921 1.00 53.52 407 SER A O 1
ATOM 3195 N N . GLY A 1 408 ? 57.301 49.780 37.046 1.00 45.88 408 GLY A N 1
ATOM 3196 C CA . GLY A 1 408 ? 57.819 49.874 35.659 1.00 47.10 408 GLY A CA 1
ATOM 3197 C C . GLY A 1 408 ? 56.664 49.955 34.674 1.00 46.83 408 GLY A C 1
ATOM 3198 O O . GLY A 1 408 ? 56.625 50.805 33.777 1.00 50.92 408 GLY A O 1
ATOM 3199 N N . HIS A 1 409 ? 55.694 49.080 34.853 1.00 43.18 409 HIS A N 1
ATOM 3200 C CA . HIS A 1 409 ? 54.544 48.995 33.910 1.00 48.57 409 HIS A CA 1
ATOM 3201 C C . HIS A 1 409 ? 53.663 50.244 33.966 1.00 50.13 409 HIS A C 1
ATOM 3202 O O . HIS A 1 409 ? 53.245 50.792 32.923 1.00 50.09 409 HIS A O 1
ATOM 3209 N N . HIS A 1 410 ? 53.390 50.711 35.179 1.00 48.89 410 HIS A N 1
ATOM 3210 C CA . HIS A 1 410 ? 52.528 51.901 35.353 1.00 54.62 410 HIS A CA 1
ATOM 3211 C C . HIS A 1 410 ? 53.205 53.152 34.783 1.00 55.61 410 HIS A C 1
ATOM 3212 O O . HIS A 1 410 ? 52.544 53.982 34.146 1.00 54.31 410 HIS A O 1
ATOM 3219 N N . HIS A 1 411 ? 54.517 53.264 34.979 1.00 53.88 411 HIS A N 1
ATOM 3220 C CA . HIS A 1 411 ? 55.302 54.387 34.435 1.00 58.48 411 HIS A CA 1
ATOM 3221 C C . HIS A 1 411 ? 55.271 54.375 32.897 1.00 58.93 411 HIS A C 1
ATOM 3222 O O . HIS A 1 411 ? 55.067 55.403 32.281 1.00 59.46 411 HIS A O 1
ATOM 3229 N N . HIS A 1 412 ? 55.447 53.197 32.290 1.00 53.87 412 HIS A N 1
ATOM 3230 C CA . HIS A 1 412 ? 55.270 53.020 30.833 1.00 56.82 412 HIS A CA 1
ATOM 3231 C C . HIS A 1 412 ? 53.731 53.146 30.629 1.00 56.15 412 HIS A C 1
ATOM 3232 O O . HIS A 1 412 ? 53.020 53.229 31.602 1.00 78.52 412 HIS A O 1
ATOM 3239 N N . HIS A 1 413 ? 53.181 53.276 29.460 1.00 68.38 413 HIS A N 1
ATOM 3240 C CA . HIS A 1 413 ? 51.667 53.224 29.400 1.00 67.70 413 HIS A CA 1
ATOM 3241 C C . HIS A 1 413 ? 50.960 54.494 29.950 1.00 68.23 413 HIS A C 1
ATOM 3242 O O . HIS A 1 413 ? 50.361 54.489 31.028 1.00 80.11 413 HIS A O 1
#

InterPro domains:
  IPR000192 Aminotransferase class V domain [PF00266] (23-391)
  IPR010970 Cysteine desulfurase, SufS [TIGR01979] (5-402)
  IPR010970 Cysteine desulfurase, SufS [cd06453] (23-395)
  IPR015421 Pyridoxal phosphate-dependent transferase, major domain [G3DSA:3.40.640.10] (34-294)
  IPR015422 Pyridoxal phosphate-dependent transferase, small domain [G3DSA:3.90.1150.10] (6-395)
  IPR015424 Pyridoxal phosphate-dependent transferase [SSF53383] (2-398)
  IPR016454 Cysteine desulfurase [PIRSF005572] (22-400)
  IPR020578 Aminotransferase class-V, pyridoxal-phosphate binding site [PS00595] (215-234)

Nearest PDB structures (foldseek):
  5j8q-assembly1_A  TM=1.002E+00  e=1.559E-88  Bacillus subtilis subsp. subtilis str. 168
  7e6c-assembly1_A  TM=1.001E+00  e=7.945E-86  Bacillus subtilis subsp. subtilis str. 168
  7cep-assembly1_A  TM=1.001E+00  e=1.131E-85  Bacillus subtilis subsp. subtilis str. 168
  7ceq-assembly1_A  TM=1.001E+00  e=1.199E-85  Bacillus subtilis subsp. subtilis str. 168
  7yb3-assembly1_A-2  TM=1.001E+00  e=5.217E-85  Bacillus subtilis subsp. subtilis str. 168

GO terms:
  GO:0031071 cysteine desulfurase activity (F, EXP)
  GO:0005515 protein binding (F, IPI)

Organism: Bacillus subtilis (strain 168) (NCBI:txid224308)

Foldseek 3Di:
DPLVVVLVQFVVQQDFFLRARAQEQALLVFNTAGPLLVVLLVCCVVPQDDFEDPDDDDSNNVLNCLQVVLLVLVCVQQVPPDSLQKAKFQFQLVLLLFCLQFPLLVPDAALAEEEEELLDDVSQPVSNVVSCVNHVYYYYYQYADPQGAGDVVSLLVGQALRYAEYEYECAGSAQQDGHPQLSSQVSQVVSNYAYAYEDAPPSQAAGHHCVSSVHQKYKYGLRSNNFDHRMIIIGGRNVSVQPTQEPDDAPQQFDADDPPDTHGDRGPSVHPHDGHPRSRSSSSSSSSVVCVVCNSVNFNVQLQVQLQLLVVLQVVDPQKDWGHDSRGGRKTKIDGHPDAQVVVQVQVSSNNYHKDKAPSRCSVCVVVVHGMIIMGGDGSSHDVVSSVSSSVSVNVVVVVVVVVVVVVVVPD

Solvent-accessible surface area: 18165 Å² total

B-factor: mean 30.2, std 11.71, range [16.49, 102.65]

Secondary structure (DSSP, 8-state):
--HHHHHTT-GGGS-EETTEE-EE-BTTT-----HHHHHHHHHIIIII---S-SSS-HHHHHHHHHHHHHHHHHHHHHT-S-GGGEEEES-HHHHHHHHIIIIIHHH--TT-EEEEETT--GGGTHHHHHHHHHHT-EEEEE---TTS---HHHHHHH--TTEEEEEEESB-TTT--B--HHHHHHHHHHTT-EEEEE-TTTTTTS---HHHHT-SEEEEEGGGTT--TT-EEEEE-HHHHHHSPPSS-STTSEEEE-SS-EEEPPTTGGG--SS--HHHHHHHHHHHHHHHHH-HHHHHHHHHHHHHHHHHHHHTSTTEEE-S-SS--SEEEEEETTS-HHHHHHHHHHTTEE-EEE---HHHHHHHT-S-EEEEE--TT--HHHHHHHHHHHHHHHHHHHHHHHHHHH--